Protein AF-A0A9Q1CLU6-F1 (afdb_monomer)

pLDDT: mean 77.98, std 23.06, range [27.08, 98.44]

Solvent-accessible surface area (backbone atoms only — not comparable to full-atom values): 32184 Å² total; per-residue (Å²): 134,85,81,82,83,68,85,80,74,74,87,76,59,59,74,62,52,46,50,52,52,48,60,72,53,46,41,81,60,82,100,38,78,50,66,51,75,64,54,51,49,52,45,51,51,50,47,50,52,51,49,53,50,51,51,51,52,50,52,52,52,52,51,51,52,51,50,53,52,51,52,51,51,51,53,52,48,53,52,51,50,50,52,50,57,47,53,53,49,54,50,52,50,52,52,50,52,55,49,49,54,52,50,49,55,51,51,52,55,51,48,53,52,51,51,51,53,48,52,53,51,50,51,54,48,53,54,50,51,53,52,50,49,52,56,48,52,54,57,46,52,55,45,52,55,48,55,48,51,52,48,52,49,53,52,50,53,50,53,52,46,52,50,50,60,45,52,53,47,51,54,49,53,49,53,50,45,54,56,45,52,55,48,48,54,48,49,48,52,53,47,58,46,49,73,73,40,96,65,92,66,85,61,61,71,60,55,52,48,53,51,51,50,52,54,54,51,50,57,51,50,55,54,51,51,52,54,51,50,54,51,53,51,51,52,54,50,54,50,53,52,50,54,52,50,52,52,52,51,53,52,52,53,49,54,50,54,51,51,57,45,52,52,49,54,51,52,50,57,49,50,54,52,54,51,52,53,51,52,53,52,51,51,54,52,53,52,52,49,55,48,54,53,52,51,50,51,52,51,52,52,49,58,47,52,52,51,53,52,49,53,52,50,57,48,48,56,47,53,56,49,52,53,51,51,49,50,53,53,48,53,54,49,50,54,53,51,51,49,53,48,52,61,43,52,58,48,47,55,51,48,49,54,52,49,51,51,49,49,52,51,48,52,52,50,52,54,52,50,52,49,52,50,50,53,49,49,51,52,51,49,50,53,50,51,52,49,48,53,50,49,54,50,48,48,52,48,53,53,51,51,50,50,50,56,61,59,64,72,72,81,67,87,85,86,86,90,86,87,81,90,80,84,88,84,89,83,86,85,87,90,84,85,86,80,88,87,89,86,86,89,83,89,81,85,88,86,84,89,81,83,89,78,88,81,90,87,87,88,88,85,89,90,90,88,91,85,90,85,90,85,90,83,92,84,86,89,89,85,93,84,89,78,91,81,90,81,89,77,92,88,80,89,86,86,90,76,90,83,82,84,88,80,65,68,66,60,53,53,52,51,64,54,58,76,69,65,70,75,64,60,64,61,55,49,51,54,52,54,52,51,52,61,52,57,66,72,76,115

Foldseek 3Di:
DDDPPPPPLDDDCLVVVLVVQQVVQWDDDDPDTDHDPVSVVVSVVVSVVVVVVSVVVVVVSVVVVVVVVVVVVVVVVVVVVVVVVVVVVVVVVVVVVVVVVVVVVVVVVVVVVVVVVVVVVVVVVVVVVVVVVVVVVVVVVVVVVVVVVVVVVVVVVVVVVVVVVVVVVVVVVVVVVVVVVVVVVVVVVVVVVCVVDVDPDDCVVVVVVVVVVVVVVVVVVVVVVVVVVVVVVVVVVVVVVVVVVVVVVVVVVVVVVVVVVVVVVVVVVVVVVVVVVVVVVVVVVVVVVVVVVVVVVVVVVVVVVVVVVVVVVVVVVVVVVVVVVVVVVVVVVVVVVVVVVVVVVVVVVVVVVVVVVVVVVVVVVVVVVVVVVVVVVVVVVVVVVVVVVVVVVVVVVVVVVVVVVVVVPPDDDDDDDDDDDDDDDDDDDDDDDDDDDDDDDDDDDDDDDDDDDDDDDDDDDDDYDDDDDDDDDDDDDDDDDDDDDDDDDDDDDDDDDDDDDPDPPVVVVVVVVVVPPDDPVVVVVVVVVVVVVVVVVVD

Secondary structure (DSSP, 8-state):
---------PPP-HHHHHHHHHHTT-EEETTEEE--HHHHHHHHHHHHHHHHHHHHHHHHHHHHHHHHHHHHHHHHHHHHHHHHHHHHHHHHHHHHHHHHHHHHHHHHHHHHHHHHHHHHHHHHHHHHHHHHHHHHHHHHHHHHHHHHHHHHHHHHHHHHHHHHHHHHHHHHHHHHHHHHHHHHHHHHHHHHHHHHS------HHHHHHHHHHHHHHHHHHHHHHHHHHHHHHHHHHHHHHHHHHHHHHHHHHHHHHHHHHHHHHHHHHHHHHHHHHHHHHHHHHHHHHHHHHHHHHHHHHHHHHHHHHHHHHHHHHHHHHHHHHHHHHHHHHHHHHHHHHHHHHHHHHHHHHHHHHHHHHHHHHHHHHHHHHHHHHHHHHHHHHHHHHHHHHHHHHHHHHHHHHHHHTSSS------S------------------------------------------------------------------------------PPP--SSHHHHHHHHHHTTS---HHHHHHHHHHHHHHHTT--

InterPro domains:
  IPR040401 Coiled-coil domain-containing protein 162 [PTHR33331] (11-535)

Sequence (539 aa):
MAINERPVIPKPHIAEDFSRVLLGCCREDGEKMILTREDLNKSLASLASVIMLRERSSYENYSMFYENLLRQHHQLLYQKEQEIKYLQRACAEASSVSLVDVQCQLADRSHELILEITALRSKIHEMREMTLTQQQEIREQIRDEYDQLVQNLFGSTFSLKNKFDQFGKGLYDECYGIVAEVREESAEAMSRYKARSAGSGSNEVMDINMKRARTLQQMRQENTEMSQLVLKMKALTNWKLSKVKESYNKKVSQLKSEIDKCRKDYSYIKMTAEEEVILLRQQVVALRKALAESEHERESTSKLLEKEFRIKTERKHREDQEAYNARQMELARAANVQKMIEDIDDKEVRLNLLSEDLHRTTHLHQTAQEKNRRDFTQVKQKLIHERNLKLDAFQRVDELQAQVYDYEAAVSSISRPFTSMSLFSPGRLPPMRSRASTSLEKSIKSRASSYRDTPVSSTPWPPGASFPPNYQQRSLTPDPRMIYQAGDDKLDRMTQRPKTVGSRLRNKITEQLLTNLEPDNHEMIMQLQAMEQSNTKYK

Radius of gyration: 85.74 Å; Cα contacts (8 Å, |Δi|>4): 26; chains: 1; bounding box: 184×91×255 Å

Mean predicted aligned error: 23.36 Å

Structure (mmCIF, N/CA/C/O backbone):
data_AF-A0A9Q1CLU6-F1
#
_entry.id   AF-A0A9Q1CLU6-F1
#
loop_
_atom_site.group_PDB
_atom_site.id
_atom_site.type_symbol
_atom_site.label_atom_id
_atom_site.label_alt_id
_atom_site.label_comp_id
_atom_site.label_asym_id
_atom_site.label_entity_id
_atom_site.label_seq_id
_atom_site.pdbx_PDB_ins_code
_atom_site.Cartn_x
_atom_site.Cartn_y
_atom_site.Cartn_z
_atom_site.occupancy
_atom_site.B_iso_or_equiv
_atom_site.auth_seq_id
_atom_site.auth_comp_id
_atom_site.auth_asym_id
_atom_site.auth_atom_id
_atom_site.pdbx_PDB_model_num
ATOM 1 N N . MET A 1 1 ? -9.925 -1.234 59.153 1.00 35.53 1 MET A N 1
ATOM 2 C CA . MET A 1 1 ? -9.924 -0.805 60.570 1.00 35.53 1 MET A CA 1
ATOM 3 C C . MET A 1 1 ? -8.833 -1.577 61.288 1.00 35.53 1 MET A C 1
ATOM 5 O O . MET A 1 1 ? -8.703 -2.759 61.003 1.00 35.53 1 MET A O 1
ATOM 9 N N . ALA A 1 2 ? -8.059 -0.944 62.169 1.00 37.88 2 ALA A N 1
ATOM 10 C CA . ALA A 1 2 ? -7.172 -1.670 63.077 1.00 37.88 2 ALA A CA 1
ATOM 11 C C . ALA A 1 2 ? -7.966 -2.006 64.345 1.00 37.88 2 ALA A C 1
ATOM 13 O O . ALA A 1 2 ? -8.371 -1.093 65.065 1.00 37.88 2 ALA A O 1
ATOM 14 N N . ILE A 1 3 ? -8.239 -3.290 64.587 1.00 45.00 3 ILE A N 1
ATOM 15 C CA . ILE A 1 3 ? -8.860 -3.725 65.842 1.00 45.00 3 ILE A CA 1
ATOM 16 C C . ILE A 1 3 ? -7.760 -3.688 66.903 1.00 45.00 3 ILE A C 1
ATOM 18 O O . ILE A 1 3 ? -6.704 -4.294 66.738 1.00 45.00 3 ILE A O 1
ATOM 22 N N . ASN A 1 4 ? -7.964 -2.898 67.955 1.00 48.88 4 ASN A N 1
ATOM 23 C CA . ASN A 1 4 ? -6.924 -2.597 68.937 1.00 48.88 4 ASN A CA 1
ATOM 24 C C . ASN A 1 4 ? -6.877 -3.688 70.024 1.00 48.88 4 ASN A C 1
ATOM 26 O O . ASN A 1 4 ? -7.129 -3.414 71.197 1.00 48.88 4 ASN A O 1
ATOM 30 N N . GLU A 1 5 ? -6.612 -4.934 69.612 1.00 55.88 5 GLU A N 1
ATOM 31 C CA . GLU A 1 5 ? -6.609 -6.139 70.458 1.00 55.88 5 GLU A CA 1
ATOM 32 C C . GLU A 1 5 ? -5.398 -6.178 71.407 1.00 55.88 5 GLU A C 1
ATOM 34 O O . GLU A 1 5 ? -4.520 -7.034 71.324 1.00 55.88 5 GLU A O 1
ATOM 39 N N . ARG A 1 6 ? -5.351 -5.238 72.356 1.00 55.78 6 ARG A N 1
ATOM 40 C CA . ARG A 1 6 ? -4.594 -5.420 73.596 1.00 55.78 6 ARG A CA 1
ATOM 41 C C . ARG A 1 6 ? -5.460 -6.254 74.542 1.00 55.78 6 ARG A C 1
ATOM 43 O O . ARG A 1 6 ? -6.485 -5.735 74.987 1.00 55.78 6 ARG A O 1
ATOM 50 N N . PRO A 1 7 ? -5.084 -7.498 74.891 1.00 57.19 7 PRO A N 1
ATOM 51 C CA . PRO A 1 7 ? -5.823 -8.273 75.878 1.00 57.19 7 PRO A CA 1
ATOM 52 C C . PRO A 1 7 ? -5.642 -7.628 77.258 1.00 57.19 7 PRO A C 1
ATOM 54 O O . PRO A 1 7 ? -4.652 -7.860 77.952 1.00 57.19 7 PRO A O 1
ATOM 57 N N . VAL A 1 8 ? -6.602 -6.789 77.655 1.00 57.75 8 VAL A N 1
ATOM 58 C CA . VAL A 1 8 ? -6.692 -6.236 79.012 1.00 57.75 8 VAL A CA 1
ATOM 59 C C . VAL A 1 8 ? -7.189 -7.348 79.932 1.00 57.75 8 VAL A C 1
ATOM 61 O O . VAL A 1 8 ? -8.361 -7.407 80.289 1.00 57.75 8 VAL A O 1
ATOM 64 N N . ILE A 1 9 ? -6.287 -8.266 80.280 1.00 62.62 9 ILE A N 1
ATOM 65 C CA . ILE A 1 9 ? -6.528 -9.282 81.304 1.00 62.62 9 ILE A CA 1
ATOM 66 C C . ILE A 1 9 ? -6.589 -8.533 82.645 1.00 62.62 9 ILE A C 1
ATOM 68 O O . ILE A 1 9 ? -5.557 -8.008 83.079 1.00 62.62 9 ILE A O 1
ATOM 72 N N . PRO A 1 10 ? -7.759 -8.422 83.304 1.00 64.19 10 PRO A N 1
ATOM 73 C CA . PRO A 1 10 ? -7.850 -7.727 84.581 1.00 64.19 10 PRO A CA 1
ATOM 74 C C . PRO A 1 10 ? -7.005 -8.470 85.618 1.00 64.19 10 PRO A C 1
ATOM 76 O O . PRO A 1 10 ? -7.000 -9.702 85.654 1.00 64.19 10 PRO A O 1
ATOM 79 N N . LYS A 1 11 ? -6.278 -7.730 86.465 1.00 69.50 11 LYS A N 1
ATOM 80 C CA . LYS A 1 11 ? -5.453 -8.326 87.525 1.00 69.50 11 LYS A CA 1
ATOM 81 C C . LYS A 1 11 ? -6.371 -9.145 88.452 1.00 69.50 11 LYS A C 1
ATOM 83 O O . LYS A 1 11 ? -7.252 -8.558 89.072 1.00 69.50 11 LYS A O 1
ATOM 88 N N . PRO A 1 12 ? -6.208 -10.475 88.556 1.00 69.75 12 PRO A N 1
ATOM 89 C CA . PRO A 1 12 ? -7.171 -11.301 89.272 1.00 69.75 12 PRO A CA 1
ATOM 90 C C . PRO A 1 12 ? -6.893 -11.256 90.780 1.00 69.75 12 PRO A C 1
ATOM 92 O O . PRO A 1 12 ? -5.807 -11.624 91.230 1.00 69.75 12 PRO A O 1
ATOM 95 N N . HIS A 1 13 ? -7.887 -10.848 91.569 1.00 78.69 13 HIS A N 1
ATOM 96 C CA . HIS A 1 13 ? -7.793 -10.628 93.021 1.00 78.69 13 HIS A CA 1
ATOM 97 C C . HIS A 1 13 ? -7.816 -11.931 93.855 1.00 78.69 13 HIS A C 1
ATOM 99 O O . HIS A 1 13 ? -8.170 -11.933 95.028 1.00 78.69 13 HIS A O 1
ATOM 105 N N . ILE A 1 14 ? -7.365 -13.054 93.283 1.00 83.81 14 ILE A N 1
ATOM 106 C CA . ILE A 1 14 ? -7.515 -14.418 93.828 1.00 83.81 14 ILE A CA 1
ATOM 107 C C . ILE A 1 14 ? -6.991 -14.562 95.266 1.00 83.81 14 ILE A C 1
ATOM 109 O O . ILE A 1 14 ? -7.632 -15.216 96.082 1.00 83.81 14 ILE A O 1
ATOM 113 N N . ALA A 1 15 ? -5.861 -13.935 95.608 1.00 81.69 15 ALA A N 1
ATOM 114 C CA . ALA A 1 15 ? -5.310 -13.971 96.968 1.00 81.69 15 ALA A CA 1
ATOM 115 C C . ALA A 1 15 ? -6.125 -13.130 97.978 1.00 81.69 15 ALA A C 1
ATOM 117 O O . ALA A 1 15 ? -6.196 -13.456 99.165 1.00 81.69 15 ALA A O 1
ATOM 118 N N . GLU A 1 16 ? -6.770 -12.064 97.509 1.00 84.62 16 GLU A N 1
ATOM 119 C CA . GLU A 1 16 ? -7.616 -11.174 98.309 1.00 84.62 16 GLU A CA 1
ATOM 120 C C . GLU A 1 16 ? -9.018 -11.773 98.489 1.00 84.62 16 GLU A C 1
ATOM 122 O O . GLU A 1 16 ? -9.609 -11.642 99.555 1.00 84.62 16 GLU A O 1
ATOM 127 N N . ASP A 1 17 ? -9.538 -12.478 97.482 1.00 83.69 17 ASP A N 1
ATOM 128 C CA . ASP A 1 17 ? -10.814 -13.192 97.558 1.00 83.69 17 ASP A CA 1
ATOM 129 C C . ASP A 1 17 ? -10.688 -14.478 98.391 1.00 83.69 17 ASP A C 1
ATOM 131 O O . ASP A 1 17 ? -11.536 -14.745 99.242 1.00 83.69 17 ASP A O 1
ATOM 135 N N . PHE A 1 18 ? -9.595 -15.237 98.232 1.00 87.69 18 PHE A N 1
ATOM 136 C CA . PHE A 1 18 ? -9.312 -16.418 99.054 1.00 87.69 18 PHE A CA 1
ATOM 137 C C . PHE A 1 18 ? -9.119 -16.071 100.531 1.00 87.69 18 PHE A C 1
ATOM 139 O O . PHE A 1 18 ? -9.688 -16.745 101.386 1.00 87.69 18 PHE A O 1
ATOM 146 N N . SER A 1 19 ? -8.367 -15.011 100.849 1.00 83.62 19 SER A N 1
ATOM 147 C CA . SER A 1 19 ? -8.210 -14.583 102.246 1.00 83.62 19 SER A CA 1
ATOM 148 C C . SER A 1 19 ? -9.536 -14.104 102.846 1.00 83.62 19 SER A C 1
ATOM 150 O O . SER A 1 19 ? -9.829 -14.443 103.989 1.00 83.62 19 SER A O 1
ATOM 152 N N . ARG A 1 20 ? -10.394 -13.424 102.071 1.00 83.75 20 ARG A N 1
ATOM 153 C CA . ARG A 1 20 ? -11.746 -13.021 102.503 1.00 83.75 20 ARG A CA 1
ATOM 154 C C . ARG A 1 20 ? -12.663 -14.220 102.779 1.00 83.75 20 ARG A C 1
ATOM 156 O O . ARG A 1 20 ? -13.375 -14.208 103.778 1.00 83.75 20 ARG A O 1
ATOM 163 N N . VAL A 1 21 ? -12.616 -15.259 101.939 1.00 83.75 21 VAL A N 1
ATOM 164 C CA . VAL A 1 21 ? -13.351 -16.522 102.156 1.00 83.75 21 VAL A CA 1
ATOM 165 C C . VAL A 1 21 ? -12.821 -17.264 103.384 1.00 83.75 21 VAL A C 1
ATOM 167 O O . VAL A 1 21 ? -13.611 -17.657 104.236 1.00 83.75 21 VAL A O 1
ATOM 170 N N . LEU A 1 22 ? -11.500 -17.409 103.516 1.00 84.25 22 LEU A N 1
ATOM 171 C CA . LEU A 1 22 ? -10.882 -18.154 104.614 1.00 84.25 22 LEU A CA 1
ATOM 172 C C . LEU A 1 22 ? -11.107 -17.468 105.971 1.00 84.25 22 LEU A C 1
ATOM 174 O O . LEU A 1 22 ? -11.475 -18.142 106.930 1.00 84.25 22 LEU A O 1
ATOM 178 N N . LEU A 1 23 ? -10.977 -16.137 106.043 1.00 82.38 23 LEU A N 1
ATOM 179 C CA . LEU A 1 23 ? -11.316 -15.353 107.239 1.00 82.38 23 LEU A CA 1
ATOM 180 C C . LEU A 1 23 ? -12.809 -15.454 107.586 1.00 82.38 23 LEU A C 1
ATOM 182 O O . LEU A 1 23 ? -13.147 -15.602 108.755 1.00 82.38 23 LEU A O 1
ATOM 186 N N . GLY A 1 24 ? -13.696 -15.458 106.584 1.00 80.38 24 GLY A N 1
ATOM 187 C CA . GLY A 1 24 ? -15.135 -15.685 106.772 1.00 80.38 24 GLY A CA 1
ATOM 188 C C . GLY A 1 24 ? -15.507 -17.095 107.259 1.00 80.38 24 GLY A C 1
ATOM 189 O O . GLY A 1 24 ? -16.650 -17.316 107.657 1.00 80.38 24 GLY A O 1
ATOM 190 N N . CYS A 1 25 ? -14.563 -18.041 107.247 1.00 78.06 25 CYS A N 1
ATOM 191 C CA . CYS A 1 25 ? -14.717 -19.393 107.787 1.00 78.06 25 CYS A CA 1
ATOM 192 C C . CYS A 1 25 ? -14.046 -19.598 109.158 1.00 78.06 25 CYS A C 1
ATOM 194 O O . CYS A 1 25 ? -14.245 -20.648 109.776 1.00 78.06 25 CYS A O 1
ATOM 196 N N . CYS A 1 26 ? -13.255 -18.638 109.647 1.00 79.06 26 CYS A N 1
ATOM 197 C CA . CYS A 1 26 ? -12.661 -18.699 110.981 1.00 79.06 26 CYS A CA 1
ATOM 198 C C . CYS A 1 26 ? -13.722 -18.524 112.077 1.00 79.06 26 CYS A C 1
ATOM 200 O O . CYS A 1 26 ? -14.689 -17.778 111.921 1.00 79.06 26 CYS A O 1
ATOM 202 N N . ARG A 1 27 ? -13.501 -19.159 113.231 1.00 72.94 27 ARG A N 1
ATOM 203 C CA . ARG A 1 27 ? -14.165 -18.809 114.493 1.00 72.94 27 ARG A CA 1
ATOM 204 C C . ARG A 1 27 ? -13.131 -18.242 115.456 1.00 72.94 27 ARG A C 1
ATOM 206 O O . ARG A 1 27 ? -12.031 -18.781 115.554 1.00 72.94 27 ARG A O 1
ATOM 213 N N . GLU A 1 28 ? -13.477 -17.167 116.145 1.00 69.44 28 GLU A N 1
ATOM 214 C CA . GLU A 1 28 ? -12.613 -16.532 117.142 1.00 69.44 28 GLU A CA 1
ATOM 215 C C . GLU A 1 28 ? -12.873 -17.151 118.521 1.00 69.44 28 GLU A C 1
ATOM 217 O O . GLU A 1 28 ? -14.016 -17.209 118.972 1.00 69.44 28 GLU A O 1
ATOM 222 N N . ASP A 1 29 ? -11.814 -17.631 119.175 1.00 60.53 29 ASP A N 1
ATOM 223 C CA . ASP A 1 29 ? -11.830 -18.194 120.529 1.00 60.53 29 ASP A CA 1
ATOM 224 C C . ASP A 1 29 ? -10.697 -17.546 121.347 1.00 60.53 29 ASP A C 1
ATOM 226 O O . ASP A 1 29 ? -9.568 -18.042 121.441 1.00 60.53 29 ASP A O 1
ATOM 230 N N . GLY A 1 30 ? -10.971 -16.337 121.848 1.00 67.50 30 GLY A N 1
ATOM 231 C CA . GLY A 1 30 ? -9.971 -15.471 122.477 1.00 67.50 30 GLY A CA 1
ATOM 232 C C . GLY A 1 30 ? -8.867 -15.056 121.498 1.00 67.50 30 GLY A C 1
ATOM 233 O O . GLY A 1 30 ? -9.140 -14.640 120.378 1.00 67.50 30 GLY A O 1
ATOM 234 N N . GLU A 1 31 ? -7.602 -15.198 121.902 1.00 67.88 31 GLU A N 1
ATOM 235 C CA . GLU A 1 31 ? -6.428 -14.890 121.062 1.00 67.88 31 GLU A CA 1
ATOM 236 C C . GLU A 1 31 ? -6.186 -15.902 119.917 1.00 67.88 31 GLU A C 1
ATOM 238 O O . GLU A 1 31 ? -5.149 -15.852 119.252 1.00 67.88 31 GLU A O 1
ATOM 243 N N . LYS A 1 32 ? -7.092 -16.864 119.690 1.00 66.00 32 LYS A N 1
ATOM 244 C CA . LYS A 1 32 ? -6.907 -17.958 118.726 1.00 66.00 32 LYS A CA 1
ATOM 245 C C . LYS A 1 32 ? -8.046 -18.001 117.711 1.00 66.00 32 LYS A C 1
ATOM 247 O O . LYS A 1 32 ? -9.202 -18.207 118.065 1.00 66.00 32 LYS A O 1
ATOM 252 N N . MET A 1 33 ? -7.704 -17.902 116.427 1.00 73.88 33 MET A N 1
ATOM 253 C CA . MET A 1 33 ? -8.609 -18.325 115.357 1.00 73.88 33 MET A CA 1
ATOM 254 C C . MET A 1 33 ? -8.594 -19.850 115.233 1.00 73.88 33 MET A C 1
ATOM 256 O O . MET A 1 33 ? -7.540 -20.461 115.049 1.00 73.88 33 MET A O 1
ATOM 260 N N . ILE A 1 34 ? -9.777 -20.456 115.290 1.00 75.25 34 ILE A N 1
ATOM 261 C CA . ILE A 1 34 ? -10.004 -21.880 115.062 1.00 75.25 34 ILE A CA 1
ATOM 262 C C . ILE A 1 34 ? -10.699 -22.037 113.705 1.00 75.25 34 ILE A C 1
ATOM 264 O O . ILE A 1 34 ? -11.802 -21.535 113.489 1.00 75.25 34 ILE A O 1
ATOM 268 N N . LEU A 1 35 ? -10.048 -22.752 112.787 1.00 80.00 35 LEU A N 1
ATOM 269 C CA . LEU A 1 35 ? -10.543 -23.059 111.444 1.00 80.00 35 LEU A CA 1
ATOM 270 C C . LEU A 1 35 ? -10.713 -24.579 111.318 1.00 80.00 35 LEU A C 1
ATOM 272 O O . LEU A 1 35 ? -9.795 -25.335 111.643 1.00 80.00 35 LEU A O 1
ATOM 276 N N . THR A 1 36 ? -11.876 -25.052 110.861 1.00 84.56 36 THR A N 1
ATOM 277 C CA . THR A 1 36 ? -12.121 -26.500 110.756 1.00 84.56 36 THR A CA 1
ATOM 278 C C . THR A 1 36 ? -11.446 -27.103 109.520 1.00 84.56 36 THR A C 1
ATOM 280 O O . THR A 1 36 ? -11.226 -26.434 108.508 1.00 84.56 36 THR A O 1
ATOM 283 N N . ARG A 1 37 ? -11.159 -28.411 109.571 1.00 85.19 37 ARG A N 1
ATOM 284 C CA . ARG A 1 37 ? -10.593 -29.152 108.431 1.00 85.19 37 ARG A CA 1
ATOM 285 C C . ARG A 1 37 ? -11.521 -29.145 107.215 1.00 85.19 37 ARG A C 1
ATOM 287 O O . ARG A 1 37 ? -11.043 -29.120 106.085 1.00 85.19 37 ARG A O 1
ATOM 294 N N . GLU A 1 38 ? -12.834 -29.166 107.435 1.00 84.50 38 GLU A N 1
ATOM 295 C CA . GLU A 1 38 ? -13.795 -29.083 106.340 1.00 84.50 38 GLU A CA 1
ATOM 296 C C . GLU A 1 38 ? -13.810 -27.702 105.696 1.00 84.50 38 GLU A C 1
ATOM 298 O O . GLU A 1 38 ? -13.845 -27.610 104.474 1.00 84.50 38 GLU A O 1
ATOM 303 N N . ASP A 1 39 ? -13.778 -26.635 106.491 1.00 84.69 39 ASP A N 1
ATOM 304 C CA . ASP A 1 39 ? -13.921 -25.273 105.971 1.00 84.69 39 ASP A CA 1
ATOM 305 C C . ASP A 1 39 ? -12.626 -24.784 105.308 1.00 84.69 39 ASP A C 1
ATOM 307 O O . ASP A 1 39 ? -12.674 -24.091 104.288 1.00 84.69 39 ASP A O 1
ATOM 311 N N . LEU A 1 40 ? -11.469 -25.280 105.767 1.00 86.12 40 LEU A N 1
ATOM 312 C CA . LEU A 1 40 ? -10.214 -25.211 105.018 1.00 86.12 40 LEU A CA 1
ATOM 313 C C . LEU A 1 40 ? -10.324 -25.936 103.667 1.00 86.12 40 LEU A C 1
ATOM 315 O O . LEU A 1 40 ? -9.988 -25.357 102.636 1.00 86.12 40 LEU A O 1
ATOM 319 N N . ASN A 1 41 ? -10.832 -27.174 103.642 1.00 88.38 41 ASN A N 1
ATOM 320 C CA . ASN A 1 41 ? -10.992 -27.938 102.401 1.00 88.38 41 ASN A CA 1
ATOM 321 C C . ASN A 1 41 ? -11.986 -27.274 101.428 1.00 88.38 41 ASN A C 1
ATOM 323 O O . ASN A 1 41 ? -11.710 -27.225 100.231 1.00 88.38 41 ASN A O 1
ATOM 327 N N . LYS A 1 42 ? -13.100 -26.712 101.920 1.00 86.50 42 LYS A N 1
ATOM 328 C CA . LYS A 1 42 ? -14.067 -25.926 101.126 1.00 86.50 42 LYS A CA 1
ATOM 329 C C . LYS A 1 42 ? -13.396 -24.679 100.533 1.00 86.50 42 LYS A C 1
ATOM 331 O O . LYS A 1 42 ? -13.535 -24.418 99.339 1.00 86.50 42 LYS A O 1
ATOM 336 N N . SER A 1 43 ? -12.606 -23.959 101.334 1.00 87.25 43 SER A N 1
ATOM 337 C CA . SER A 1 43 ? -11.855 -22.773 100.895 1.00 87.25 43 SER A CA 1
ATOM 338 C C . SER A 1 43 ? -10.803 -23.112 99.831 1.00 87.25 43 SER A C 1
ATOM 340 O O . SER A 1 43 ? -10.700 -22.417 98.821 1.00 87.25 43 SER A O 1
ATOM 342 N N . LEU A 1 44 ? -10.051 -24.204 100.013 1.00 89.50 44 LEU A N 1
ATOM 343 C CA . LEU A 1 44 ? -9.045 -24.678 99.055 1.00 89.50 44 LEU A CA 1
ATOM 344 C C . LEU A 1 44 ? -9.671 -25.216 97.759 1.00 89.50 44 LEU A C 1
ATOM 346 O O . LEU A 1 44 ? -9.146 -24.951 96.681 1.00 89.50 44 LEU A O 1
ATOM 350 N N . ALA A 1 45 ? -10.807 -25.915 97.835 1.00 88.69 45 ALA A N 1
ATOM 351 C CA . ALA A 1 45 ? -11.550 -26.363 96.657 1.00 88.69 45 ALA A CA 1
ATOM 352 C C . ALA A 1 45 ? -12.118 -25.177 95.855 1.00 88.69 45 ALA A C 1
ATOM 354 O O . ALA A 1 45 ? -12.038 -25.169 94.626 1.00 88.69 45 ALA A O 1
ATOM 355 N N . SER A 1 46 ? -12.621 -24.146 96.544 1.00 88.38 46 SER A N 1
ATOM 356 C CA . SER A 1 46 ? -13.043 -22.883 95.927 1.00 88.38 46 SER A CA 1
ATOM 357 C C . SER A 1 46 ? -11.872 -22.189 95.218 1.00 88.38 46 SER A C 1
ATOM 359 O O . SER A 1 46 ? -11.961 -21.892 94.027 1.00 88.38 46 SER A O 1
ATOM 361 N N . LEU A 1 47 ? -10.727 -22.035 95.899 1.00 90.62 47 LEU A N 1
ATOM 362 C CA . LEU A 1 47 ? -9.498 -21.485 95.315 1.00 90.62 47 LEU A CA 1
ATOM 363 C C . LEU A 1 47 ? -9.050 -22.261 94.067 1.00 90.62 47 LEU A C 1
ATOM 365 O O . LEU A 1 47 ? -8.778 -21.649 93.036 1.00 90.62 47 LEU A O 1
ATOM 369 N N . ALA A 1 48 ? -9.015 -23.594 94.133 1.00 89.62 48 ALA A N 1
ATOM 370 C CA . ALA A 1 48 ? -8.662 -24.440 92.997 1.00 89.62 48 ALA A CA 1
ATOM 371 C C . ALA A 1 48 ? -9.632 -24.244 91.818 1.00 89.62 48 ALA A C 1
ATOM 373 O O . ALA A 1 48 ? -9.188 -24.079 90.683 1.00 89.62 48 ALA A O 1
ATOM 374 N N . SER A 1 49 ? -10.942 -24.173 92.076 1.00 89.56 49 SER A N 1
ATOM 375 C CA . SER A 1 49 ? -11.947 -23.907 91.039 1.00 89.56 49 SER A CA 1
ATOM 376 C C . SER A 1 49 ? -11.778 -22.525 90.395 1.00 89.56 49 SER A C 1
ATOM 378 O O . SER A 1 49 ? -11.932 -22.397 89.181 1.00 89.56 49 SER A O 1
ATOM 380 N N . VAL A 1 50 ? -11.445 -21.492 91.176 1.00 89.31 50 VAL A N 1
ATOM 381 C CA . VAL A 1 50 ? -11.211 -20.129 90.668 1.00 89.31 50 VAL A CA 1
ATOM 382 C C . VAL A 1 50 ? -9.912 -20.048 89.858 1.00 89.31 50 VAL A C 1
ATOM 384 O O . VAL A 1 50 ? -9.896 -19.415 88.802 1.00 89.31 50 VAL A O 1
ATOM 387 N N . ILE A 1 51 ? -8.840 -20.720 90.297 1.00 89.88 51 ILE A N 1
ATOM 388 C CA . ILE A 1 51 ? -7.585 -20.823 89.536 1.00 89.88 51 ILE A CA 1
ATOM 389 C C . ILE A 1 51 ? -7.832 -21.537 88.204 1.00 89.88 51 ILE A C 1
ATOM 391 O O . ILE A 1 51 ? -7.524 -20.966 87.161 1.00 89.88 51 ILE A O 1
ATOM 395 N N . MET A 1 52 ? -8.467 -22.714 88.215 1.00 89.88 52 MET A N 1
ATOM 396 C CA . MET A 1 52 ? -8.780 -23.474 86.996 1.00 89.88 52 MET A CA 1
ATOM 397 C C . MET A 1 52 ? -9.656 -22.678 86.019 1.00 89.88 52 MET A C 1
ATOM 399 O O . MET A 1 52 ? -9.413 -22.708 84.813 1.00 89.88 52 MET A O 1
ATOM 403 N N . LEU A 1 53 ? -10.649 -21.929 86.516 1.00 88.56 53 LEU A N 1
ATOM 404 C CA . LEU A 1 53 ? -11.500 -21.072 85.683 1.00 88.56 53 LEU A CA 1
ATOM 405 C C . LEU A 1 53 ? -10.711 -19.904 85.066 1.00 88.56 53 LEU A C 1
ATOM 407 O O . LEU A 1 53 ? -10.863 -19.617 83.878 1.00 88.56 53 LEU A O 1
ATOM 411 N N . ARG A 1 54 ? -9.836 -19.256 85.848 1.00 87.94 54 ARG A N 1
ATOM 412 C CA . ARG A 1 54 ? -8.955 -18.177 85.374 1.00 87.94 54 ARG A CA 1
ATOM 413 C C . ARG A 1 54 ? -7.940 -18.684 84.352 1.00 87.94 54 ARG A C 1
ATOM 415 O O . ARG A 1 54 ? -7.732 -18.022 83.338 1.00 87.94 54 ARG A O 1
ATOM 422 N N . GLU A 1 55 ? -7.308 -19.828 84.592 1.00 88.50 55 GLU A N 1
ATOM 423 C CA . GLU A 1 55 ? -6.358 -20.441 83.659 1.00 88.50 55 GLU A CA 1
ATOM 424 C C . GLU A 1 55 ? -7.052 -20.834 82.359 1.00 88.50 55 GLU A C 1
ATOM 426 O O . GLU A 1 55 ? -6.614 -20.401 81.296 1.00 88.50 55 GLU A O 1
ATOM 431 N N . ARG A 1 56 ? -8.192 -21.534 82.434 1.00 90.50 56 ARG A N 1
ATOM 432 C CA . ARG A 1 56 ? -9.023 -21.858 81.270 1.00 90.50 56 ARG A CA 1
ATOM 433 C C . ARG A 1 56 ? -9.385 -20.612 80.458 1.00 90.50 56 ARG A C 1
ATOM 435 O O . ARG A 1 56 ? -9.110 -20.580 79.264 1.00 90.50 56 ARG A O 1
ATOM 442 N N . SER A 1 57 ? -9.926 -19.576 81.101 1.00 87.25 57 SER A N 1
ATOM 443 C CA . SER A 1 57 ? -10.270 -18.318 80.425 1.00 87.25 57 SER A CA 1
ATOM 444 C C . SER A 1 57 ? -9.036 -17.628 79.826 1.00 87.25 57 SER A C 1
ATOM 446 O O . SER A 1 57 ? -9.111 -17.058 78.741 1.00 87.25 57 SER A O 1
ATOM 448 N N . SER A 1 58 ? -7.874 -17.716 80.481 1.00 86.19 58 SER A N 1
ATOM 449 C CA . SER A 1 58 ? -6.614 -17.186 79.942 1.00 86.19 58 SER A CA 1
ATOM 450 C C . SER A 1 58 ? -6.185 -17.944 78.679 1.00 86.19 58 SER A C 1
ATOM 452 O O . SER A 1 58 ? -5.866 -17.306 77.679 1.00 86.19 58 SER A O 1
ATOM 454 N N . TYR A 1 59 ? -6.232 -19.281 78.687 1.00 90.69 59 TYR A N 1
ATOM 455 C CA . TYR A 1 59 ? -5.953 -20.111 77.510 1.00 90.69 59 TYR A CA 1
ATOM 456 C C . TYR A 1 59 ? -6.944 -19.854 76.367 1.00 90.69 59 TYR A C 1
ATOM 458 O O . TYR A 1 59 ? -6.513 -19.682 75.231 1.00 90.69 59 TYR A O 1
ATOM 466 N N . GLU A 1 60 ? -8.246 -19.769 76.654 1.00 89.00 60 GLU A N 1
ATOM 467 C CA . GLU A 1 60 ? -9.286 -19.462 75.660 1.00 89.00 60 GLU A CA 1
ATOM 468 C C . GLU A 1 60 ? -9.057 -18.074 75.024 1.00 89.00 60 GLU A C 1
ATOM 470 O O . GLU A 1 60 ? -9.088 -17.948 73.799 1.00 89.00 60 GLU A O 1
ATOM 475 N N . ASN A 1 61 ? -8.713 -17.055 75.824 1.00 86.88 61 ASN A N 1
ATOM 476 C CA . ASN A 1 61 ? -8.381 -15.710 75.337 1.00 86.88 61 ASN A CA 1
ATOM 477 C C . ASN A 1 61 ? -7.107 -15.683 74.471 1.00 86.88 61 ASN A C 1
ATOM 479 O O . ASN A 1 61 ? -7.114 -15.085 73.394 1.00 86.88 61 ASN A O 1
ATOM 483 N N . TYR A 1 62 ? -6.017 -16.335 74.900 1.00 89.19 62 TYR A N 1
ATOM 484 C CA . TYR A 1 62 ? -4.789 -16.408 74.098 1.00 89.19 62 TYR A CA 1
ATOM 485 C C . TYR A 1 62 ? -5.000 -17.205 72.804 1.00 89.19 62 TYR A C 1
ATOM 487 O O . TYR A 1 62 ? -4.542 -16.774 71.748 1.00 89.19 62 TYR A O 1
ATOM 495 N N . SER A 1 63 ? -5.729 -18.324 72.856 1.00 91.44 63 SER A N 1
ATOM 496 C CA . SER A 1 63 ? -6.051 -19.125 71.671 1.00 91.44 63 SER A CA 1
ATOM 497 C C . SER A 1 63 ? -6.869 -18.324 70.657 1.00 91.44 63 SER A C 1
ATOM 499 O O . SER A 1 63 ? -6.554 -18.353 69.471 1.00 91.44 63 SER A O 1
ATOM 501 N N . MET A 1 64 ? -7.876 -17.567 71.111 1.00 89.75 64 MET A N 1
ATOM 502 C CA . MET A 1 64 ? -8.686 -16.704 70.244 1.00 89.75 64 MET A CA 1
ATOM 503 C C . MET A 1 64 ? -7.849 -15.590 69.600 1.00 89.75 64 MET A C 1
ATOM 505 O O . MET A 1 64 ? -7.969 -15.350 68.401 1.00 89.75 64 MET A O 1
ATOM 509 N N . PHE A 1 65 ? -6.963 -14.948 70.369 1.00 89.38 65 PHE A N 1
ATOM 510 C CA . PHE A 1 65 ? -6.054 -13.920 69.858 1.00 89.38 65 PHE A CA 1
ATOM 511 C C . PHE A 1 65 ? -5.105 -14.469 68.778 1.00 89.38 65 PHE A C 1
ATOM 513 O O . PHE A 1 65 ? -4.961 -13.861 67.717 1.00 89.38 65 PHE A O 1
ATOM 520 N N . TYR A 1 66 ? -4.484 -15.632 69.006 1.00 93.19 66 TYR A N 1
ATOM 521 C CA . TYR A 1 66 ? -3.580 -16.231 68.019 1.00 93.19 66 TYR A CA 1
ATOM 522 C C . TYR A 1 66 ? -4.313 -16.723 66.761 1.00 93.19 66 TYR A C 1
ATOM 524 O O . TYR A 1 66 ? -3.794 -16.523 65.665 1.00 93.19 66 TYR A O 1
ATOM 532 N N . GLU A 1 67 ? -5.524 -17.276 66.883 1.00 94.44 67 GLU A N 1
ATOM 533 C CA . GLU A 1 67 ? -6.386 -17.617 65.737 1.00 94.44 67 GLU A CA 1
ATOM 534 C C . GLU A 1 67 ? -6.780 -16.375 64.919 1.00 94.44 67 GLU A C 1
ATOM 536 O O . GLU A 1 67 ? -6.625 -16.363 63.695 1.00 94.44 67 GLU A O 1
ATOM 541 N N . ASN A 1 68 ? -7.219 -15.291 65.572 1.00 92.12 68 ASN A N 1
ATOM 542 C CA . ASN A 1 68 ? -7.528 -14.020 64.903 1.00 92.12 68 ASN A CA 1
ATOM 543 C C . ASN A 1 68 ? -6.308 -13.472 64.145 1.00 92.12 68 ASN A C 1
ATOM 545 O O . ASN A 1 68 ? -6.416 -13.095 62.974 1.00 92.12 68 ASN A O 1
ATOM 549 N N . LEU A 1 69 ? -5.138 -13.476 64.791 1.00 94.25 69 LEU A N 1
ATOM 550 C CA . LEU A 1 69 ? -3.876 -13.004 64.225 1.00 94.25 69 LEU A CA 1
ATOM 551 C C . LEU A 1 69 ? -3.434 -13.853 63.018 1.00 94.25 69 LEU A C 1
ATOM 553 O O . LEU A 1 69 ? -3.091 -13.304 61.968 1.00 94.25 69 LEU A O 1
ATOM 557 N N . LEU A 1 70 ? -3.501 -15.186 63.127 1.00 96.31 70 LEU A N 1
ATOM 558 C CA . LEU A 1 70 ? -3.245 -16.122 62.024 1.00 96.31 70 LEU A CA 1
ATOM 559 C C . LEU A 1 70 ? -4.187 -15.868 60.844 1.00 96.31 70 LEU A C 1
ATOM 561 O O . LEU A 1 70 ? -3.737 -15.762 59.701 1.00 96.31 70 LEU A O 1
ATOM 565 N N . ARG A 1 71 ? -5.486 -15.708 61.113 1.00 95.88 71 ARG A N 1
ATOM 566 C CA . ARG A 1 71 ? -6.514 -15.452 60.097 1.00 95.88 71 ARG A CA 1
ATOM 567 C C . ARG A 1 71 ? -6.293 -14.120 59.378 1.00 95.88 71 ARG A C 1
ATOM 569 O O . ARG A 1 71 ? -6.400 -14.070 58.152 1.00 95.88 71 ARG A O 1
ATOM 576 N N . GLN A 1 72 ? -5.921 -13.068 60.110 1.00 95.31 72 GLN A N 1
ATOM 577 C CA . GLN A 1 72 ? -5.562 -11.766 59.542 1.00 95.31 72 GLN A CA 1
ATOM 578 C C . GLN A 1 72 ? -4.311 -11.863 58.655 1.00 95.31 72 GLN A C 1
ATOM 580 O O . GLN A 1 72 ? -4.318 -11.360 57.528 1.00 95.31 72 GLN A O 1
ATOM 585 N N . HIS A 1 73 ? -3.247 -12.527 59.121 1.00 95.00 73 HIS A N 1
ATOM 586 C CA . HIS A 1 73 ? -2.028 -12.706 58.328 1.00 95.00 73 HIS A CA 1
ATOM 587 C C . HIS A 1 73 ? -2.260 -13.566 57.081 1.00 95.00 73 HIS A C 1
ATOM 589 O O . HIS A 1 73 ? -1.743 -13.227 56.018 1.00 95.00 73 HIS A O 1
ATOM 595 N N . HIS A 1 74 ? -3.079 -14.617 57.166 1.00 97.75 74 HIS A N 1
ATOM 596 C CA . HIS A 1 74 ? -3.450 -15.434 56.011 1.00 97.75 74 HIS A CA 1
ATOM 597 C C . HIS A 1 74 ? -4.248 -14.628 54.971 1.00 97.75 74 HIS A C 1
ATOM 599 O O . HIS A 1 74 ? -3.954 -14.695 53.778 1.00 97.75 74 HIS A O 1
ATOM 605 N N . GLN A 1 75 ? -5.203 -13.797 55.408 1.00 96.81 75 GLN A N 1
ATOM 606 C CA . GLN A 1 75 ? -5.950 -12.910 54.510 1.00 96.81 75 GLN A CA 1
ATOM 607 C C . GLN A 1 75 ? -5.038 -11.876 53.827 1.00 96.81 75 GLN A C 1
ATOM 609 O O . GLN A 1 75 ? -5.175 -11.639 52.625 1.00 96.81 75 GLN A O 1
ATOM 614 N N . LEU A 1 76 ? -4.087 -11.291 54.564 1.00 97.69 76 LEU A N 1
ATOM 615 C CA . LEU A 1 76 ? -3.111 -10.340 54.023 1.00 97.69 76 LEU A CA 1
ATOM 616 C C . LEU A 1 76 ? -2.146 -11.005 53.026 1.00 97.69 76 LEU A C 1
ATOM 618 O O . LEU A 1 76 ? -1.860 -10.431 51.974 1.00 97.69 76 LEU A O 1
ATOM 622 N N . LEU A 1 77 ? -1.679 -12.223 53.323 1.00 98.00 77 LEU A N 1
ATOM 623 C CA . LEU A 1 77 ? -0.840 -13.016 52.423 1.00 98.00 77 LEU A CA 1
ATOM 624 C C . LEU A 1 77 ? -1.582 -13.334 51.119 1.00 98.00 77 LEU A C 1
ATOM 626 O O . LEU A 1 77 ? -1.051 -13.080 50.042 1.00 98.00 77 LEU A O 1
ATOM 630 N N . TYR A 1 78 ? -2.832 -13.798 51.206 1.00 98.12 78 TYR A N 1
ATOM 631 C CA . TYR A 1 78 ? -3.664 -14.083 50.035 1.00 98.12 78 TYR A CA 1
ATOM 632 C C . TYR A 1 78 ? -3.896 -12.837 49.161 1.00 98.12 78 TYR A C 1
ATOM 634 O O . TYR A 1 78 ? -3.797 -12.910 47.935 1.00 98.12 78 TYR A O 1
ATOM 642 N N . GLN A 1 79 ? -4.144 -11.672 49.774 1.00 97.31 79 GLN A N 1
ATOM 643 C CA . GLN A 1 79 ? -4.240 -10.399 49.049 1.00 97.31 79 GLN A CA 1
ATOM 644 C C . GLN A 1 79 ? -2.931 -10.062 48.319 1.00 97.31 79 GLN A C 1
ATOM 646 O O . GLN A 1 79 ? -2.963 -9.740 47.131 1.00 97.31 79 GLN A O 1
ATOM 651 N N . LYS A 1 80 ? -1.780 -10.199 48.991 1.00 97.31 80 LYS A N 1
ATOM 652 C CA . LYS A 1 80 ? -0.463 -9.929 48.395 1.00 97.31 80 LYS A CA 1
ATOM 653 C C . LYS A 1 80 ? -0.091 -10.923 47.294 1.00 97.31 80 LYS A C 1
ATOM 655 O O . LYS A 1 80 ? 0.475 -10.516 46.284 1.00 97.31 80 LYS A O 1
ATOM 660 N N . GLU A 1 81 ? -0.467 -12.193 47.416 1.00 97.50 81 GLU A N 1
ATOM 661 C CA . GLU A 1 81 ? -0.327 -13.163 46.327 1.00 97.50 81 GLU A CA 1
ATOM 662 C C . GLU A 1 81 ? -1.151 -12.783 45.093 1.00 97.50 81 GLU A C 1
ATOM 664 O O . GLU A 1 81 ? -0.659 -12.912 43.973 1.00 97.50 81 GLU A O 1
ATOM 669 N N . GLN A 1 82 ? -2.397 -12.330 45.267 1.00 97.06 82 GLN A N 1
ATOM 670 C CA . GLN A 1 82 ? -3.241 -11.916 44.141 1.00 97.06 82 GLN A CA 1
ATOM 671 C C . GLN A 1 82 ? -2.720 -10.633 43.474 1.00 97.06 82 GLN A C 1
ATOM 673 O O . GLN A 1 82 ? -2.725 -10.539 42.248 1.00 97.06 82 GLN A O 1
ATOM 678 N N . GLU A 1 83 ? -2.194 -9.689 44.257 1.00 97.69 83 GLU A N 1
ATOM 679 C CA . GLU A 1 83 ? -1.501 -8.490 43.770 1.00 97.69 83 GLU A CA 1
ATOM 680 C C . GLU A 1 83 ? -0.252 -8.851 42.946 1.00 97.69 83 GLU A C 1
ATOM 682 O O . GLU A 1 83 ? -0.096 -8.369 41.826 1.00 97.69 83 GLU A O 1
ATOM 687 N N . ILE A 1 84 ? 0.584 -9.779 43.429 1.00 97.69 84 ILE A N 1
ATOM 688 C CA . ILE A 1 84 ? 1.745 -10.295 42.683 1.00 97.69 84 ILE A CA 1
ATOM 689 C C . ILE A 1 84 ? 1.301 -10.983 41.383 1.00 97.69 84 ILE A C 1
ATOM 691 O O . ILE A 1 84 ? 1.839 -10.680 40.319 1.00 97.69 84 ILE A O 1
ATOM 695 N N . LYS A 1 85 ? 0.288 -11.859 41.434 1.00 97.69 85 LYS A N 1
ATOM 696 C CA . LYS A 1 85 ? -0.249 -12.567 40.253 1.00 97.69 85 LYS A CA 1
ATOM 697 C C . LYS A 1 85 ? -0.865 -11.605 39.226 1.00 97.69 85 LYS A C 1
ATOM 699 O O . LYS A 1 85 ? -0.824 -11.893 38.031 1.00 97.69 85 LYS A O 1
ATOM 704 N N . TYR A 1 86 ? -1.430 -10.479 39.668 1.00 97.31 86 TYR A N 1
ATOM 705 C CA . TYR A 1 86 ? -1.910 -9.402 38.797 1.00 97.31 86 TYR A CA 1
ATOM 706 C C . TYR A 1 86 ? -0.747 -8.637 38.150 1.00 97.31 86 TYR A C 1
ATOM 708 O O . TYR A 1 86 ? -0.705 -8.526 36.927 1.00 97.31 86 TYR A O 1
ATOM 716 N N . LEU A 1 87 ? 0.230 -8.182 38.941 1.00 97.00 87 LEU A N 1
ATOM 717 C CA . LEU A 1 87 ? 1.397 -7.442 38.444 1.00 97.00 87 LEU A CA 1
ATOM 718 C C . LEU A 1 87 ? 2.251 -8.278 37.477 1.00 97.00 87 LEU A C 1
ATOM 720 O O . LEU A 1 87 ? 2.741 -7.749 36.484 1.00 97.00 87 LEU A O 1
ATOM 724 N N . GLN A 1 88 ? 2.385 -9.586 37.716 1.00 97.19 88 GLN A N 1
ATOM 725 C CA . GLN A 1 88 ? 3.052 -10.514 36.796 1.00 97.19 88 GLN A CA 1
ATOM 726 C C . GLN A 1 88 ? 2.338 -10.601 35.440 1.00 97.19 88 GLN A C 1
ATOM 728 O O . GLN A 1 88 ? 3.005 -10.544 34.408 1.00 97.19 88 GLN A O 1
ATOM 733 N N . ARG A 1 89 ? 0.998 -10.685 35.426 1.00 96.75 89 ARG A N 1
ATOM 734 C CA . ARG A 1 89 ? 0.204 -10.679 34.184 1.00 96.75 89 ARG A CA 1
ATOM 735 C C . ARG A 1 89 ? 0.317 -9.347 33.445 1.00 96.75 89 ARG A C 1
ATOM 737 O O . ARG A 1 89 ? 0.713 -9.353 32.287 1.00 96.75 89 ARG A O 1
ATOM 744 N N . ALA A 1 90 ? 0.114 -8.224 34.133 1.00 96.19 90 ALA A N 1
ATOM 745 C CA . ALA A 1 90 ? 0.246 -6.892 33.540 1.00 96.19 90 ALA A CA 1
ATOM 746 C C . ALA A 1 90 ? 1.657 -6.628 32.967 1.00 96.19 90 ALA A C 1
ATOM 748 O O . ALA A 1 90 ? 1.797 -6.008 31.916 1.00 96.19 90 ALA A O 1
ATOM 749 N N . CYS A 1 91 ? 2.711 -7.131 33.622 1.00 95.75 91 CYS A N 1
ATOM 750 C CA . CYS A 1 91 ? 4.088 -7.024 33.133 1.00 95.75 91 CYS A CA 1
ATOM 751 C C . CYS A 1 91 ? 4.339 -7.903 31.892 1.00 95.75 91 CYS A C 1
ATOM 753 O O . CYS A 1 91 ? 4.968 -7.451 30.936 1.00 95.75 91 CYS A O 1
ATOM 755 N N . ALA A 1 92 ? 3.807 -9.131 31.865 1.00 95.88 92 ALA A N 1
ATOM 756 C CA . ALA A 1 92 ? 3.884 -10.007 30.694 1.00 95.88 92 ALA A CA 1
ATOM 757 C C . ALA A 1 92 ? 3.101 -9.438 29.495 1.00 95.88 92 ALA A C 1
ATOM 759 O O . ALA A 1 92 ? 3.614 -9.425 28.377 1.00 95.88 92 ALA A O 1
ATOM 760 N N . GLU A 1 93 ? 1.901 -8.904 29.734 1.00 95.38 93 GLU A N 1
ATOM 761 C CA . GLU A 1 93 ? 1.078 -8.217 28.733 1.00 95.38 93 GLU A CA 1
ATOM 762 C C . GLU A 1 93 ? 1.818 -6.994 28.166 1.00 95.38 93 GLU A C 1
ATOM 764 O O . GLU A 1 93 ? 2.035 -6.926 26.956 1.00 95.38 93 GLU A O 1
ATOM 769 N N . ALA A 1 94 ? 2.320 -6.093 29.019 1.00 93.94 94 ALA A N 1
ATOM 770 C CA . ALA A 1 94 ? 3.103 -4.929 28.593 1.00 93.94 94 ALA A CA 1
ATOM 771 C C . ALA A 1 94 ? 4.377 -5.314 27.814 1.00 93.94 94 ALA A C 1
ATOM 773 O O . ALA A 1 94 ? 4.694 -4.694 26.798 1.00 93.94 94 ALA A O 1
ATOM 774 N N . SER A 1 95 ? 5.081 -6.371 28.237 1.00 95.75 95 SER A N 1
ATOM 775 C CA . SER A 1 95 ? 6.240 -6.899 27.509 1.00 95.75 95 SER A CA 1
ATOM 776 C C . SER A 1 95 ? 5.863 -7.503 26.153 1.00 95.75 95 SER A C 1
ATOM 778 O O . SER A 1 95 ? 6.680 -7.453 25.236 1.00 95.75 95 SER A O 1
ATOM 780 N N . SER A 1 96 ? 4.663 -8.075 26.009 1.00 94.88 96 SER A N 1
ATOM 781 C CA . SER A 1 96 ? 4.184 -8.620 24.733 1.00 94.88 96 SER A CA 1
ATOM 782 C C . SER A 1 96 ? 3.791 -7.517 23.746 1.00 94.88 96 SER A C 1
ATOM 784 O O . SER A 1 96 ? 4.190 -7.582 22.586 1.00 94.88 96 SER A O 1
ATOM 786 N N . VAL A 1 97 ? 3.118 -6.458 24.215 1.00 94.75 97 VAL A N 1
ATOM 787 C CA . VAL A 1 97 ? 2.784 -5.276 23.402 1.00 94.75 97 VAL A CA 1
ATOM 788 C C . VAL A 1 97 ? 4.063 -4.580 22.938 1.00 94.75 97 VAL A C 1
ATOM 790 O O . VAL A 1 97 ? 4.267 -4.417 21.740 1.00 94.75 97 VAL A O 1
ATOM 793 N N . SER A 1 98 ? 4.993 -4.297 23.858 1.00 95.00 98 SER A N 1
ATOM 794 C CA . SER A 1 98 ? 6.272 -3.665 23.510 1.00 95.00 98 SER A CA 1
ATOM 795 C C . SER A 1 98 ? 7.125 -4.509 22.553 1.00 95.00 98 SER A C 1
ATOM 797 O O . SER A 1 98 ? 7.895 -3.939 21.780 1.00 95.00 98 SER A O 1
ATOM 799 N N . LEU A 1 99 ? 7.014 -5.843 22.581 1.00 96.25 99 LEU A N 1
ATOM 800 C CA . LEU A 1 99 ? 7.685 -6.715 21.614 1.00 96.25 99 LEU A CA 1
ATOM 801 C C . LEU A 1 99 ? 7.061 -6.591 20.215 1.00 96.25 99 LEU A C 1
ATOM 803 O O . LEU A 1 99 ? 7.802 -6.540 19.235 1.00 96.25 99 LEU A O 1
ATOM 807 N N . VAL A 1 100 ? 5.730 -6.514 20.120 1.00 96.00 100 VAL A N 1
ATOM 808 C CA . VAL A 1 100 ? 5.021 -6.289 18.849 1.00 96.00 100 VAL A CA 1
ATOM 809 C C . VAL A 1 100 ? 5.356 -4.909 18.279 1.00 96.00 100 VAL A C 1
ATOM 811 O O . VAL A 1 100 ? 5.727 -4.827 17.112 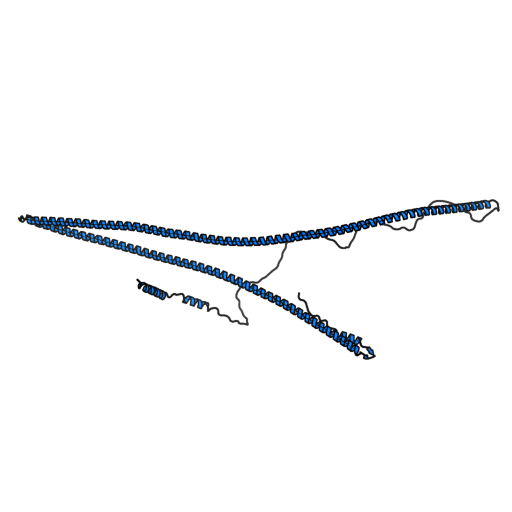1.00 96.00 100 VAL A O 1
ATOM 814 N N . ASP A 1 101 ? 5.348 -3.850 19.095 1.00 95.56 101 ASP A N 1
ATOM 815 C CA . ASP A 1 101 ? 5.709 -2.491 18.657 1.00 95.56 101 ASP A CA 1
ATOM 816 C C . ASP A 1 101 ? 7.129 -2.433 18.062 1.00 95.56 101 ASP A C 1
ATOM 818 O O . ASP A 1 101 ? 7.353 -1.825 17.013 1.00 95.56 101 ASP A O 1
ATOM 822 N N . VAL A 1 102 ? 8.094 -3.107 18.702 1.00 96.88 102 VAL A N 1
ATOM 823 C CA . VAL A 1 102 ? 9.480 -3.209 18.212 1.00 96.88 102 VAL A CA 1
ATOM 824 C C . VAL A 1 102 ? 9.571 -4.050 16.934 1.00 96.88 102 VAL A C 1
ATOM 826 O O . VAL A 1 102 ? 10.354 -3.716 16.045 1.00 96.88 102 VAL A O 1
ATOM 829 N N . GLN A 1 103 ? 8.769 -5.112 16.798 1.00 96.56 103 GLN A N 1
ATOM 830 C CA . GLN A 1 103 ? 8.700 -5.904 15.564 1.00 96.56 103 GLN A CA 1
ATOM 831 C C . GLN A 1 103 ? 8.102 -5.105 14.399 1.00 96.56 103 GLN A C 1
ATOM 833 O O . GLN A 1 103 ? 8.637 -5.183 13.294 1.00 96.56 103 GLN A O 1
ATOM 838 N N . CYS A 1 104 ? 7.064 -4.297 14.637 1.00 96.06 104 CYS A N 1
ATOM 839 C CA . CYS A 1 104 ? 6.500 -3.388 13.638 1.00 96.06 104 CYS A CA 1
ATOM 840 C C . CYS A 1 104 ? 7.532 -2.345 13.187 1.00 96.06 104 CYS A C 1
ATOM 842 O O . CYS A 1 104 ? 7.843 -2.283 12.002 1.00 96.06 104 CYS A O 1
ATOM 844 N N . GLN A 1 105 ? 8.164 -1.624 14.121 1.00 97.00 105 GLN A N 1
ATOM 845 C CA . GLN A 1 105 ? 9.200 -0.630 13.793 1.00 97.00 105 GLN A CA 1
ATOM 846 C C . GLN A 1 105 ? 10.390 -1.237 13.028 1.00 97.00 105 GLN A C 1
ATOM 848 O O . GLN A 1 105 ? 10.946 -0.605 12.126 1.00 97.00 105 GLN A O 1
ATOM 853 N N . LEU A 1 106 ? 10.783 -2.474 13.357 1.00 97.44 106 LEU A N 1
ATOM 854 C CA . LEU A 1 106 ? 11.828 -3.199 12.633 1.00 97.44 106 LEU A CA 1
ATOM 855 C C . LEU A 1 106 ? 11.375 -3.610 11.222 1.00 97.44 106 LEU A C 1
ATOM 857 O O . LEU A 1 106 ? 12.172 -3.525 10.287 1.00 97.44 106 LEU A O 1
ATOM 861 N N . ALA A 1 107 ? 10.121 -4.035 11.054 1.00 96.38 107 ALA A N 1
ATOM 862 C CA . ALA A 1 107 ? 9.551 -4.376 9.754 1.00 96.38 107 ALA A CA 1
ATOM 863 C C . ALA A 1 107 ? 9.438 -3.141 8.846 1.00 96.38 107 ALA A C 1
ATOM 865 O O . ALA A 1 107 ? 9.896 -3.196 7.704 1.00 96.38 107 ALA A O 1
ATOM 866 N N . ASP A 1 108 ? 8.930 -2.022 9.369 1.00 96.00 108 ASP A N 1
ATOM 867 C CA . ASP A 1 108 ? 8.825 -0.744 8.659 1.00 96.00 108 ASP A CA 1
ATOM 868 C C . ASP A 1 108 ? 10.210 -0.267 8.201 1.00 96.00 108 ASP A C 1
ATOM 870 O O . ASP A 1 108 ? 10.443 -0.063 7.006 1.00 96.00 108 ASP A O 1
ATOM 874 N N . ARG A 1 109 ? 11.186 -0.200 9.120 1.00 97.75 109 ARG A N 1
ATOM 875 C CA . ARG A 1 109 ? 12.550 0.229 8.776 1.00 97.75 109 ARG A CA 1
ATOM 876 C C . ARG A 1 109 ? 13.257 -0.750 7.833 1.00 97.75 109 ARG A C 1
ATOM 878 O O . ARG A 1 109 ? 14.065 -0.328 7.004 1.00 97.75 109 ARG A O 1
ATOM 885 N N . SER A 1 110 ? 12.955 -2.048 7.910 1.00 97.12 110 SER A N 1
ATOM 886 C CA . SER A 1 110 ? 13.455 -3.018 6.930 1.00 97.12 110 SER A CA 1
ATOM 887 C C . SER A 1 110 ? 12.799 -2.847 5.558 1.00 97.12 110 SER A C 1
ATOM 889 O O . SER A 1 110 ? 13.461 -3.092 4.550 1.00 97.12 110 SER A O 1
ATOM 891 N N . HIS A 1 111 ? 11.530 -2.440 5.491 1.00 97.88 111 HIS A N 1
ATOM 892 C CA . HIS A 1 111 ? 10.843 -2.165 4.232 1.00 97.88 111 HIS A CA 1
ATOM 893 C C . HIS A 1 111 ? 11.408 -0.910 3.556 1.00 97.88 111 HIS A C 1
ATOM 895 O O . HIS A 1 111 ? 11.742 -0.965 2.374 1.00 97.88 111 HIS A O 1
ATOM 901 N N . GLU A 1 112 ? 11.630 0.172 4.311 1.00 97.94 112 GLU A N 1
ATOM 902 C CA . GLU A 1 112 ? 12.313 1.384 3.829 1.00 97.94 112 GLU A CA 1
ATOM 903 C C . GLU A 1 112 ? 13.674 1.062 3.191 1.00 97.94 112 GLU A C 1
ATOM 905 O O . GLU A 1 112 ? 13.949 1.479 2.066 1.00 97.94 112 GLU A O 1
ATOM 910 N N . LEU A 1 113 ? 14.505 0.259 3.868 1.00 98.00 113 LEU A N 1
ATOM 911 C CA . LEU A 1 113 ? 15.815 -0.155 3.350 1.00 98.00 113 LEU A CA 1
ATOM 912 C C . LEU A 1 113 ? 15.704 -1.033 2.091 1.00 98.00 113 LEU A C 1
ATOM 914 O O . LEU A 1 113 ? 16.542 -0.931 1.197 1.00 98.00 113 LEU A O 1
ATOM 918 N N . ILE A 1 114 ? 14.670 -1.872 1.974 1.00 98.00 114 ILE A N 1
ATOM 919 C CA . ILE A 1 114 ? 14.411 -2.662 0.757 1.00 98.00 114 ILE A CA 1
ATOM 920 C C . ILE A 1 114 ? 13.994 -1.752 -0.410 1.00 98.00 114 ILE A C 1
ATOM 922 O O . ILE A 1 114 ? 14.447 -1.974 -1.537 1.00 98.00 114 ILE A O 1
ATOM 926 N N . LEU A 1 115 ? 13.185 -0.718 -0.161 1.00 96.25 115 LEU A N 1
ATOM 927 C CA . LEU A 1 115 ? 12.819 0.285 -1.166 1.00 96.25 115 LEU A CA 1
ATOM 928 C C . LEU A 1 115 ? 14.045 1.094 -1.618 1.00 96.25 115 LEU A C 1
ATOM 930 O O . LEU A 1 115 ? 14.272 1.224 -2.821 1.00 96.25 115 LEU A O 1
ATOM 934 N N . GLU A 1 116 ? 14.883 1.550 -0.682 1.00 98.12 116 GLU A N 1
ATOM 935 C CA . GLU A 1 116 ? 16.140 2.257 -0.968 1.00 98.12 116 GLU A CA 1
ATOM 936 C C . GLU A 1 116 ? 17.096 1.393 -1.809 1.00 98.12 116 GLU A C 1
ATOM 938 O O . GLU A 1 116 ? 17.540 1.810 -2.880 1.00 98.12 116 GLU A O 1
ATOM 943 N N . ILE A 1 117 ? 17.337 0.141 -1.401 1.00 97.81 117 ILE A N 1
ATOM 944 C CA . ILE A 1 117 ? 18.149 -0.826 -2.160 1.00 97.81 117 ILE A CA 1
ATOM 945 C C . ILE A 1 117 ? 17.568 -1.069 -3.562 1.00 97.81 117 ILE A C 1
ATOM 947 O O . ILE A 1 117 ? 18.323 -1.237 -4.522 1.00 97.81 117 ILE A O 1
ATOM 951 N N . THR A 1 118 ? 16.242 -1.081 -3.712 1.00 97.69 118 THR A N 1
ATOM 952 C CA . THR A 1 118 ? 15.578 -1.273 -5.011 1.00 97.69 118 THR A CA 1
ATOM 953 C C . THR A 1 118 ? 15.747 -0.049 -5.916 1.00 97.69 118 THR A C 1
ATOM 955 O O . THR A 1 118 ? 16.098 -0.206 -7.087 1.00 97.69 118 THR A O 1
ATOM 958 N N . ALA A 1 119 ? 15.604 1.165 -5.377 1.00 97.12 119 ALA A N 1
ATOM 959 C CA . ALA A 1 119 ? 15.862 2.408 -6.101 1.00 97.12 119 ALA A CA 1
ATOM 960 C C . ALA A 1 119 ? 17.336 2.524 -6.537 1.00 97.12 119 ALA A C 1
ATOM 962 O O . ALA A 1 119 ? 17.616 2.817 -7.700 1.00 97.12 119 ALA A O 1
ATOM 963 N N . LEU A 1 120 ? 18.281 2.203 -5.646 1.00 98.44 120 LEU A N 1
ATOM 964 C CA . LEU A 1 120 ? 19.716 2.186 -5.951 1.00 98.44 120 LEU A CA 1
ATOM 965 C C . LEU A 1 120 ? 20.064 1.149 -7.030 1.00 98.44 120 LEU A C 1
ATOM 967 O O . LEU A 1 120 ? 20.804 1.460 -7.963 1.00 98.44 120 LEU A O 1
ATOM 971 N N . ARG A 1 121 ? 19.492 -0.063 -6.967 1.00 98.00 121 ARG A N 1
ATOM 972 C CA . ARG A 1 121 ? 19.644 -1.086 -8.021 1.00 98.00 121 ARG A CA 1
ATOM 973 C C . ARG A 1 121 ? 19.094 -0.612 -9.365 1.00 98.00 121 ARG A C 1
ATOM 975 O O . ARG A 1 121 ? 19.758 -0.812 -10.380 1.00 98.00 121 ARG A O 1
ATOM 982 N N . SER A 1 122 ? 17.933 0.045 -9.368 1.00 96.00 122 SER A N 1
ATOM 983 C CA . SER A 1 122 ? 17.348 0.642 -10.574 1.00 96.00 122 SER A CA 1
ATOM 984 C C . SER A 1 122 ? 18.276 1.703 -11.176 1.00 96.00 122 SER A C 1
ATOM 986 O O . SER A 1 122 ? 18.592 1.642 -12.363 1.00 96.00 122 SER A O 1
ATOM 988 N N . LYS A 1 123 ? 18.831 2.605 -10.351 1.00 97.75 123 LYS A N 1
ATOM 989 C CA . LYS A 1 123 ? 19.752 3.647 -10.830 1.00 97.75 123 LYS A CA 1
ATOM 990 C C . LYS A 1 123 ? 21.079 3.084 -11.348 1.00 97.75 123 LYS A C 1
ATOM 992 O O . LYS A 1 123 ? 21.584 3.553 -12.363 1.00 97.75 123 LYS A O 1
ATOM 997 N N . ILE A 1 124 ? 21.616 2.041 -10.711 1.00 98.12 124 ILE A N 1
ATOM 998 C CA . ILE A 1 124 ? 22.800 1.318 -11.204 1.00 98.12 124 ILE A CA 1
ATOM 999 C C . ILE A 1 124 ? 22.514 0.646 -12.557 1.00 98.12 124 ILE A C 1
ATOM 1001 O O . ILE A 1 124 ? 23.386 0.648 -13.425 1.00 98.12 124 ILE A O 1
ATOM 1005 N N . HIS A 1 125 ? 21.316 0.090 -12.765 1.00 96.31 125 HIS A N 1
ATOM 1006 C CA . HIS A 1 125 ? 20.926 -0.471 -14.061 1.00 96.31 125 HIS A CA 1
ATOM 1007 C C . HIS A 1 125 ? 20.801 0.622 -15.131 1.00 96.31 125 HIS A C 1
ATOM 1009 O O . HIS A 1 125 ? 21.427 0.493 -16.178 1.00 96.31 125 HIS A O 1
ATOM 1015 N N . GLU A 1 126 ? 20.100 1.722 -14.842 1.00 96.94 126 GLU A N 1
ATOM 1016 C CA . GLU A 1 126 ? 19.959 2.885 -15.731 1.00 96.94 126 GLU A CA 1
ATOM 1017 C C . GLU A 1 126 ? 21.327 3.440 -16.174 1.00 96.94 126 GLU A C 1
ATOM 1019 O O . GLU A 1 126 ? 21.565 3.652 -17.362 1.00 96.94 126 GLU A O 1
ATOM 1024 N N . MET A 1 127 ? 22.267 3.603 -15.235 1.00 98.06 127 MET A N 1
ATOM 1025 C CA . MET A 1 127 ? 23.630 4.059 -15.533 1.00 98.06 127 MET A CA 1
ATOM 1026 C C . MET A 1 127 ? 24.426 3.051 -16.376 1.00 98.06 127 MET A C 1
ATOM 1028 O O . MET A 1 127 ? 25.223 3.458 -17.223 1.00 98.06 127 MET A O 1
ATOM 1032 N N . ARG A 1 128 ? 24.218 1.742 -16.178 1.00 97.62 128 ARG A N 1
ATOM 1033 C CA . ARG A 1 128 ? 24.861 0.689 -16.986 1.00 97.62 128 ARG A CA 1
ATOM 1034 C C . ARG A 1 128 ? 24.316 0.651 -18.411 1.00 97.62 128 ARG A C 1
ATOM 1036 O O . ARG A 1 128 ? 25.119 0.575 -19.335 1.00 97.62 128 ARG A O 1
ATOM 1043 N N . GLU A 1 129 ? 23.002 0.775 -18.592 1.00 97.06 129 GLU A N 1
ATOM 1044 C CA . GLU A 1 129 ? 22.384 0.894 -19.920 1.00 97.06 129 GLU A CA 1
ATOM 1045 C C . GLU A 1 129 ? 22.881 2.153 -20.640 1.00 97.06 129 GLU A C 1
ATOM 1047 O O . GLU A 1 129 ? 23.345 2.057 -21.770 1.00 97.06 129 GLU A O 1
ATOM 1052 N N . MET A 1 130 ? 22.897 3.312 -19.969 1.00 96.31 130 MET A N 1
ATOM 1053 C CA . MET A 1 130 ? 23.425 4.564 -20.531 1.00 96.31 130 MET A CA 1
ATOM 1054 C C . MET A 1 130 ? 24.907 4.452 -20.932 1.00 96.31 130 MET A C 1
ATOM 1056 O O . MET A 1 130 ? 25.310 4.949 -21.981 1.00 96.31 130 MET A O 1
ATOM 1060 N N . THR A 1 131 ? 25.722 3.759 -20.131 1.00 97.50 131 THR A N 1
ATOM 1061 C CA . THR A 1 131 ? 27.128 3.483 -20.475 1.00 97.50 131 THR A CA 1
ATOM 1062 C C . THR A 1 131 ? 27.228 2.560 -21.695 1.00 97.50 131 THR A C 1
ATOM 1064 O O . THR A 1 131 ? 28.093 2.750 -22.550 1.00 97.50 131 THR A O 1
ATOM 1067 N N . LEU A 1 132 ? 26.344 1.564 -21.801 1.00 96.31 132 LEU A N 1
ATOM 1068 C CA . LEU A 1 132 ? 26.303 0.628 -22.922 1.00 96.31 132 LEU A CA 1
ATOM 1069 C C . LEU A 1 132 ? 25.851 1.308 -24.224 1.00 96.31 132 LEU A C 1
ATOM 1071 O O . LEU A 1 132 ? 26.469 1.058 -25.258 1.00 96.31 132 LEU A O 1
ATOM 1075 N N . THR A 1 133 ? 24.839 2.184 -24.193 1.00 96.81 133 THR A N 1
ATOM 1076 C CA . THR A 1 133 ? 24.409 2.938 -25.385 1.00 96.81 133 THR A CA 1
ATOM 1077 C C . THR A 1 133 ? 25.493 3.909 -25.837 1.00 96.81 133 THR A C 1
ATOM 1079 O O . THR A 1 133 ? 25.857 3.880 -27.006 1.00 96.81 133 THR A O 1
ATOM 1082 N N . GLN A 1 134 ? 26.122 4.656 -24.922 1.00 97.12 134 GLN A N 1
ATOM 1083 C CA . GLN A 1 134 ? 27.260 5.528 -25.252 1.00 97.12 134 GLN A CA 1
ATOM 1084 C C . GLN A 1 134 ? 28.431 4.746 -25.875 1.00 97.12 134 GLN A C 1
ATOM 1086 O O . GLN A 1 134 ? 29.029 5.189 -26.853 1.00 97.12 134 GLN A O 1
ATOM 1091 N N . GLN A 1 135 ? 28.744 3.546 -25.371 1.00 97.12 135 GLN A N 1
ATOM 1092 C CA . GLN A 1 135 ? 29.760 2.686 -25.991 1.00 97.12 135 GLN A CA 1
ATOM 1093 C C . GLN A 1 135 ? 29.349 2.137 -27.365 1.00 97.12 135 GLN A C 1
ATOM 1095 O O . GLN A 1 135 ? 30.230 1.846 -28.173 1.00 97.12 135 GLN A O 1
ATOM 1100 N N . GLN A 1 136 ? 28.054 1.969 -27.643 1.00 95.94 136 GLN A N 1
ATOM 1101 C CA . GLN A 1 136 ? 27.562 1.593 -28.972 1.00 95.94 136 GLN A CA 1
ATOM 1102 C C . GLN A 1 136 ? 27.630 2.786 -29.933 1.00 95.94 136 GLN A C 1
ATOM 1104 O O . GLN A 1 136 ? 28.220 2.646 -31.000 1.00 95.94 136 GLN A O 1
ATOM 1109 N N . GLU A 1 137 ? 27.152 3.960 -29.516 1.00 96.81 137 GLU A N 1
ATOM 1110 C CA . GLU A 1 137 ? 27.211 5.222 -30.267 1.00 96.81 137 GLU A CA 1
ATOM 1111 C C . GLU A 1 137 ? 28.650 5.574 -30.673 1.00 96.81 137 GLU A C 1
ATOM 1113 O O . GLU A 1 137 ? 28.912 5.821 -31.846 1.00 96.81 137 GLU A O 1
ATOM 1118 N N . ILE A 1 138 ? 29.615 5.499 -29.747 1.00 97.56 138 ILE A N 1
ATOM 1119 C CA . ILE A 1 138 ? 31.040 5.743 -30.043 1.00 97.56 138 ILE A CA 1
ATOM 1120 C C . ILE A 1 138 ? 31.596 4.708 -31.041 1.00 97.56 138 ILE A C 1
ATOM 1122 O O . ILE A 1 138 ? 32.370 5.053 -31.933 1.00 97.56 138 ILE A O 1
ATOM 1126 N N . ARG A 1 139 ? 31.198 3.431 -30.939 1.00 97.81 139 ARG A N 1
ATOM 1127 C CA . ARG A 1 139 ? 31.617 2.375 -31.888 1.00 97.81 139 ARG A CA 1
ATOM 1128 C C . ARG A 1 139 ? 30.951 2.500 -33.261 1.00 97.81 139 ARG A C 1
ATOM 1130 O O . ARG A 1 139 ? 31.492 1.965 -34.228 1.00 97.81 139 ARG A O 1
ATOM 1137 N N . GLU A 1 140 ? 29.791 3.141 -33.347 1.00 96.88 140 GLU A N 1
ATOM 1138 C CA . GLU A 1 140 ? 29.102 3.447 -34.601 1.00 96.88 140 GLU A CA 1
ATOM 1139 C C . GLU A 1 140 ? 29.727 4.685 -35.260 1.00 96.88 140 GLU A C 1
ATOM 1141 O O . GLU A 1 140 ? 30.148 4.596 -36.407 1.00 96.88 140 GLU A O 1
ATOM 1146 N N . GLN A 1 141 ? 29.971 5.760 -34.503 1.00 97.81 141 GLN A N 1
ATOM 1147 C CA . GLN A 1 141 ? 30.703 6.953 -34.962 1.00 97.81 141 GLN A CA 1
ATOM 1148 C C . GLN A 1 141 ? 32.092 6.607 -35.525 1.00 97.81 141 GLN A C 1
ATOM 1150 O O . GLN A 1 141 ? 32.397 6.957 -36.662 1.00 97.81 141 GLN A O 1
ATOM 1155 N N . ILE A 1 142 ? 32.907 5.840 -34.787 1.00 98.06 142 ILE A N 1
ATOM 1156 C CA . ILE A 1 142 ? 34.239 5.405 -35.251 1.00 98.06 142 ILE A CA 1
ATOM 1157 C C . ILE A 1 142 ? 34.145 4.534 -36.518 1.00 98.06 142 ILE A C 1
ATOM 1159 O O . ILE A 1 142 ? 35.040 4.574 -37.364 1.00 98.06 142 ILE A O 1
ATOM 1163 N N . ARG A 1 143 ? 33.073 3.744 -36.674 1.00 97.44 143 ARG A N 1
ATOM 1164 C CA . ARG A 1 143 ? 32.839 2.946 -37.886 1.00 97.44 143 ARG A CA 1
ATOM 1165 C C . ARG A 1 143 ? 32.485 3.840 -39.068 1.00 97.44 143 ARG A C 1
ATOM 1167 O O . ARG A 1 143 ? 33.069 3.655 -40.127 1.00 97.44 143 ARG A O 1
ATOM 1174 N N . ASP A 1 144 ? 31.578 4.792 -38.888 1.00 96.38 144 ASP A N 1
ATOM 1175 C CA . ASP A 1 144 ? 31.136 5.699 -39.947 1.00 96.38 144 ASP A CA 1
ATOM 1176 C C . ASP A 1 144 ? 32.278 6.617 -40.414 1.00 96.38 144 ASP A C 1
ATOM 1178 O O . ASP A 1 144 ? 32.478 6.786 -41.618 1.00 96.38 144 ASP A O 1
ATOM 1182 N N . GLU A 1 145 ? 33.094 7.137 -39.488 1.00 97.62 145 GLU A N 1
ATOM 1183 C CA . GLU A 1 145 ? 34.322 7.881 -39.803 1.00 97.62 145 GLU A CA 1
ATOM 1184 C C . GLU A 1 145 ? 35.330 7.019 -40.581 1.00 97.62 145 GLU A C 1
ATOM 1186 O O . GLU A 1 145 ? 35.887 7.462 -41.591 1.00 97.62 145 GLU A O 1
ATOM 1191 N N . TYR A 1 146 ? 35.545 5.769 -40.154 1.00 97.56 146 TYR A N 1
ATOM 1192 C CA . TYR A 1 146 ? 36.452 4.840 -40.831 1.00 97.56 146 TYR A CA 1
ATOM 1193 C C . TYR A 1 146 ? 35.946 4.449 -42.227 1.00 97.56 146 TYR A C 1
ATOM 1195 O O . TYR A 1 146 ? 36.702 4.525 -43.196 1.00 97.56 146 TYR A O 1
ATOM 1203 N N . ASP A 1 147 ? 34.669 4.092 -42.366 1.00 96.19 147 ASP A N 1
ATOM 1204 C CA . ASP A 1 147 ? 34.057 3.733 -43.646 1.00 96.19 147 ASP A CA 1
ATOM 1205 C C . ASP A 1 147 ? 34.008 4.941 -44.597 1.00 96.19 147 ASP A C 1
ATOM 1207 O O . ASP A 1 147 ? 34.172 4.769 -45.809 1.00 96.19 147 ASP A O 1
ATOM 1211 N N . GLN A 1 148 ? 33.851 6.170 -44.087 1.00 97.00 148 GLN A N 1
ATOM 1212 C CA . GLN A 1 148 ? 33.978 7.397 -44.878 1.00 97.00 148 GLN A CA 1
ATOM 1213 C C . GLN A 1 148 ? 35.429 7.638 -45.327 1.00 97.00 148 GLN A C 1
ATOM 1215 O O . GLN A 1 148 ? 35.663 7.934 -46.502 1.00 97.00 148 GLN A O 1
ATOM 1220 N N . LEU A 1 149 ? 36.419 7.467 -44.443 1.00 97.69 149 LEU A N 1
ATOM 1221 C CA . LEU A 1 149 ? 37.841 7.576 -44.787 1.00 97.69 149 LEU A CA 1
ATOM 1222 C C . LEU A 1 149 ? 38.252 6.534 -45.841 1.00 97.69 149 LEU A C 1
ATOM 1224 O O . LEU A 1 149 ? 38.932 6.869 -46.812 1.00 97.69 149 LEU A O 1
ATOM 1228 N N . VAL A 1 150 ? 37.790 5.291 -45.696 1.00 96.56 150 VAL A N 1
ATOM 1229 C CA . VAL A 1 150 ? 38.017 4.199 -46.652 1.00 96.56 150 VAL A CA 1
ATOM 1230 C C . VAL A 1 150 ? 37.352 4.496 -48.000 1.00 96.56 150 VAL A C 1
ATOM 1232 O O . VAL A 1 150 ? 37.989 4.317 -49.040 1.00 96.56 150 VAL A O 1
ATOM 1235 N N . GLN A 1 151 ? 36.121 5.017 -48.021 1.00 95.44 151 GLN A N 1
ATOM 1236 C CA . GLN A 1 151 ? 35.462 5.463 -49.258 1.00 95.44 151 GLN A CA 1
ATOM 1237 C C . GLN A 1 151 ? 36.220 6.612 -49.942 1.00 95.44 151 GLN A C 1
ATOM 1239 O O . GLN A 1 151 ? 36.428 6.568 -51.157 1.00 95.44 151 GLN A O 1
ATOM 1244 N N . ASN A 1 152 ? 36.696 7.599 -49.178 1.00 96.56 152 ASN A N 1
ATOM 1245 C CA . ASN A 1 152 ? 37.504 8.710 -49.690 1.00 96.56 152 ASN A CA 1
ATOM 1246 C C . ASN A 1 152 ? 38.846 8.228 -50.268 1.00 96.56 152 ASN A C 1
ATOM 1248 O O . ASN A 1 152 ? 39.269 8.698 -51.331 1.00 96.56 152 ASN A O 1
ATOM 1252 N N . LEU A 1 153 ? 39.494 7.254 -49.619 1.00 96.81 153 LEU A N 1
ATOM 1253 C CA . LEU A 1 153 ? 40.714 6.621 -50.118 1.00 96.81 153 LEU A CA 1
ATOM 1254 C C . LEU A 1 153 ? 40.447 5.854 -51.420 1.00 96.81 153 LEU A C 1
ATOM 1256 O O . LEU A 1 153 ? 41.118 6.115 -52.416 1.00 96.81 153 LEU A O 1
ATOM 1260 N N . PHE A 1 154 ? 39.430 4.985 -51.465 1.00 94.75 154 PHE A N 1
ATOM 1261 C CA . PHE A 1 154 ? 39.059 4.260 -52.688 1.00 94.75 154 PHE A CA 1
ATOM 1262 C C . PHE A 1 154 ? 38.691 5.202 -53.841 1.00 94.75 154 PHE A C 1
ATOM 1264 O O . PHE A 1 154 ? 39.133 4.979 -54.969 1.00 94.75 154 PHE A O 1
ATOM 1271 N N . GLY A 1 155 ? 37.941 6.277 -53.576 1.00 94.56 155 GLY A N 1
ATOM 1272 C CA . GLY A 1 155 ? 37.629 7.309 -54.568 1.00 94.56 155 GLY A CA 1
ATOM 1273 C C . GLY A 1 155 ? 38.884 8.005 -55.103 1.00 94.56 155 GLY A C 1
ATOM 1274 O O . GLY A 1 155 ? 39.023 8.194 -56.314 1.00 94.56 155 GLY A O 1
ATOM 1275 N N . SER A 1 156 ? 39.843 8.306 -54.223 1.00 95.56 156 SER A N 1
ATOM 1276 C CA . SER A 1 156 ? 41.132 8.909 -54.583 1.00 95.56 156 SER A CA 1
ATOM 1277 C C . SER A 1 156 ? 42.004 7.960 -55.411 1.00 95.56 156 SER A C 1
ATOM 1279 O O . SER A 1 156 ? 42.506 8.351 -56.466 1.00 95.56 156 SER A O 1
ATOM 1281 N N . THR A 1 157 ? 42.131 6.694 -55.004 1.00 95.38 157 THR A N 1
ATOM 1282 C CA . THR A 1 157 ? 42.864 5.657 -55.750 1.00 95.38 157 THR A CA 1
ATOM 1283 C C . THR A 1 157 ? 42.218 5.373 -57.106 1.00 95.38 157 THR A C 1
ATOM 1285 O O . THR A 1 157 ? 42.929 5.225 -58.098 1.00 95.38 157 THR A O 1
ATOM 1288 N N . PHE A 1 158 ? 40.884 5.349 -57.194 1.00 93.50 158 PHE A N 1
ATOM 1289 C CA . PHE A 1 158 ? 40.169 5.164 -58.460 1.00 93.50 158 PHE A CA 1
ATOM 1290 C C . PHE A 1 158 ? 40.323 6.378 -59.388 1.00 93.50 158 PHE A C 1
ATOM 1292 O O . PHE A 1 158 ? 40.562 6.211 -60.581 1.00 93.50 158 PHE A O 1
ATOM 1299 N N . SER A 1 159 ? 40.276 7.601 -58.849 1.00 94.62 159 SER A N 1
ATOM 1300 C CA . SER A 1 159 ? 40.572 8.837 -59.588 1.00 94.62 159 SER A CA 1
ATOM 1301 C C . SER A 1 159 ? 42.006 8.847 -60.134 1.00 94.62 159 SER A C 1
ATOM 1303 O O . SER A 1 159 ? 42.220 9.116 -61.317 1.00 94.62 159 SER A O 1
ATOM 1305 N N . LEU A 1 160 ? 42.990 8.469 -59.310 1.00 95.56 160 LEU A N 1
ATOM 1306 C CA . LEU A 1 160 ? 44.389 8.354 -59.722 1.00 95.56 160 LEU A CA 1
ATOM 1307 C C . LEU A 1 160 ? 44.588 7.255 -60.777 1.00 95.56 160 LEU A C 1
ATOM 1309 O O . LEU A 1 160 ? 45.260 7.495 -61.779 1.00 95.56 160 LEU A O 1
ATOM 1313 N N . LYS A 1 161 ? 43.954 6.086 -60.612 1.00 95.38 161 LYS A N 1
ATOM 1314 C CA . LYS A 1 161 ? 43.968 5.032 -61.632 1.00 95.38 161 LYS A CA 1
ATOM 1315 C C . LYS A 1 161 ? 43.362 5.518 -62.947 1.00 95.38 161 LYS A C 1
ATOM 1317 O O . LYS A 1 161 ? 43.976 5.314 -63.984 1.00 95.38 161 LYS A O 1
ATOM 1322 N N . ASN A 1 162 ? 42.214 6.195 -62.924 1.00 92.38 162 ASN A N 1
ATOM 1323 C CA . ASN A 1 162 ? 41.593 6.718 -64.144 1.00 92.38 162 ASN A CA 1
ATOM 1324 C C . ASN A 1 162 ? 42.512 7.706 -64.879 1.00 92.38 162 ASN A C 1
ATOM 1326 O O . ASN A 1 162 ? 42.533 7.699 -66.106 1.00 92.38 162 ASN A O 1
ATOM 1330 N N . LYS A 1 163 ? 43.312 8.506 -64.157 1.00 95.00 163 LYS A N 1
ATOM 1331 C CA . LYS A 1 163 ? 44.358 9.347 -64.763 1.00 95.00 163 LYS A CA 1
ATOM 1332 C C . LYS A 1 163 ? 45.463 8.504 -65.406 1.00 95.00 163 LYS A C 1
ATOM 1334 O O . LYS A 1 163 ? 45.806 8.760 -66.552 1.00 95.00 163 LYS A O 1
ATOM 1339 N N . PHE A 1 164 ? 45.978 7.471 -64.734 1.00 94.81 164 PHE A N 1
ATOM 1340 C CA . PHE A 1 164 ? 46.964 6.557 -65.335 1.00 94.81 164 PHE A CA 1
ATOM 1341 C C . PHE A 1 164 ? 46.415 5.790 -66.550 1.00 94.81 164 PHE A C 1
ATOM 1343 O O . PHE A 1 164 ? 47.104 5.699 -67.561 1.00 94.81 164 PHE A O 1
ATOM 1350 N N . ASP A 1 165 ? 45.170 5.313 -66.504 1.00 93.88 165 ASP A N 1
ATOM 1351 C CA . ASP A 1 165 ? 44.502 4.645 -67.630 1.00 93.88 165 ASP A CA 1
ATOM 1352 C C . ASP A 1 165 ? 44.244 5.620 -68.805 1.00 93.88 165 ASP A C 1
ATOM 1354 O O . ASP A 1 165 ? 44.183 5.191 -69.958 1.00 93.88 165 ASP A O 1
ATOM 1358 N N . GLN A 1 166 ? 44.107 6.929 -68.543 1.00 91.44 166 GLN A N 1
ATOM 1359 C CA . GLN A 1 166 ? 44.041 7.984 -69.566 1.00 91.44 166 GLN A CA 1
ATOM 1360 C C . GLN A 1 166 ? 45.423 8.305 -70.153 1.00 91.44 166 GLN A C 1
ATOM 1362 O O . GLN A 1 166 ? 45.561 8.303 -71.372 1.00 91.44 166 GLN A O 1
ATOM 1367 N N . PHE A 1 167 ? 46.450 8.514 -69.320 1.00 94.06 167 PHE A N 1
ATOM 1368 C CA . PHE A 1 167 ? 47.827 8.737 -69.783 1.00 94.06 167 PHE A CA 1
ATOM 1369 C C . PHE A 1 167 ? 48.357 7.545 -70.586 1.00 94.06 167 PHE A C 1
ATOM 1371 O O . PHE A 1 167 ? 48.958 7.734 -71.637 1.00 94.06 167 PHE A O 1
ATOM 1378 N N . GLY A 1 168 ? 48.081 6.316 -70.138 1.00 92.19 168 GLY A N 1
ATOM 1379 C CA . GLY A 1 168 ? 48.450 5.099 -70.857 1.00 92.19 168 GLY A CA 1
ATOM 1380 C C . GLY A 1 168 ? 47.806 5.025 -72.241 1.00 92.19 168 GLY A C 1
ATOM 1381 O O . GLY A 1 168 ? 48.494 4.709 -73.205 1.00 92.19 168 GLY A O 1
ATOM 1382 N N . LYS A 1 169 ? 46.515 5.369 -72.366 1.00 88.12 169 LYS A N 1
ATOM 1383 C CA . LYS A 1 169 ? 45.846 5.472 -73.675 1.00 88.12 169 LYS A CA 1
ATOM 1384 C C . LYS A 1 169 ? 46.463 6.560 -74.544 1.00 88.12 169 LYS A C 1
ATOM 1386 O O . LYS A 1 169 ? 46.831 6.251 -75.664 1.00 88.12 169 LYS A O 1
ATOM 1391 N N . GLY A 1 170 ? 46.662 7.765 -74.006 1.00 90.81 170 GLY A N 1
ATOM 1392 C CA . GLY A 1 170 ? 47.305 8.865 -74.729 1.00 90.81 170 GLY A CA 1
ATOM 1393 C C . GLY A 1 170 ? 48.670 8.474 -75.299 1.00 90.81 170 GLY A C 1
ATOM 1394 O O . GLY A 1 170 ? 48.900 8.666 -76.484 1.00 90.81 170 GLY A O 1
ATOM 1395 N N . LEU A 1 171 ? 49.521 7.824 -74.498 1.00 92.31 171 LEU A N 1
ATOM 1396 C CA . LEU A 1 171 ? 50.822 7.316 -74.948 1.00 92.31 171 LEU A CA 1
ATOM 1397 C C . LEU A 1 171 ? 50.700 6.191 -75.989 1.00 92.31 171 LEU A C 1
ATOM 1399 O O . LEU A 1 171 ? 51.509 6.133 -76.911 1.00 92.31 171 LEU A O 1
ATOM 1403 N N . TYR A 1 172 ? 49.706 5.300 -75.878 1.00 89.12 172 TYR A N 1
ATOM 1404 C CA . TYR A 1 172 ? 49.446 4.296 -76.916 1.00 89.12 172 TYR A CA 1
ATOM 1405 C C . TYR A 1 172 ? 48.986 4.947 -78.223 1.00 89.12 172 TYR A C 1
ATOM 1407 O O . TYR A 1 172 ? 49.509 4.593 -79.276 1.00 89.12 172 TYR A O 1
ATOM 1415 N N . ASP A 1 173 ? 48.042 5.883 -78.160 1.00 88.44 173 ASP A N 1
ATOM 1416 C CA . ASP A 1 173 ? 47.481 6.580 -79.317 1.00 88.44 173 ASP A CA 1
ATOM 1417 C C . ASP A 1 173 ? 48.549 7.463 -79.998 1.00 88.44 173 ASP A C 1
ATOM 1419 O O . ASP A 1 173 ? 48.6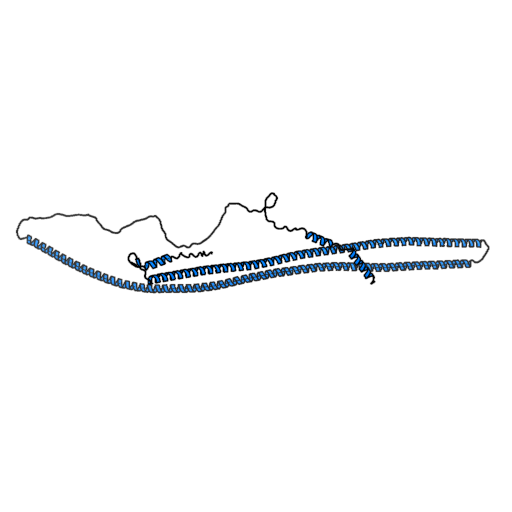60 7.443 -81.220 1.00 88.44 173 ASP A O 1
ATOM 1423 N N . GLU A 1 174 ? 49.411 8.135 -79.225 1.00 93.56 174 GLU A N 1
ATOM 1424 C CA . GLU A 1 174 ? 50.589 8.879 -79.700 1.00 93.56 174 GLU A CA 1
ATOM 1425 C C . GLU A 1 174 ? 51.623 7.953 -80.364 1.00 93.56 174 GLU A C 1
ATOM 1427 O O . GLU A 1 174 ? 52.033 8.197 -81.499 1.00 93.56 174 GLU A O 1
ATOM 1432 N N . CYS A 1 175 ? 51.987 6.832 -79.727 1.00 91.31 175 CYS A N 1
ATOM 1433 C CA . CYS A 1 175 ? 52.885 5.840 -80.333 1.00 91.31 175 CYS A CA 1
ATOM 1434 C C . CYS A 1 175 ? 52.303 5.238 -81.622 1.00 91.31 175 CYS A C 1
ATOM 1436 O O . CYS A 1 175 ? 53.039 5.010 -82.583 1.00 91.31 175 CYS A O 1
ATOM 1438 N N . TYR A 1 176 ? 50.994 4.970 -81.667 1.00 84.69 176 TYR A N 1
ATOM 1439 C CA . TYR A 1 176 ? 50.320 4.495 -82.877 1.00 84.69 176 TYR A CA 1
ATOM 1440 C C . TYR A 1 176 ? 50.238 5.580 -83.957 1.00 84.69 176 TYR A C 1
ATOM 1442 O O . TYR A 1 176 ? 50.367 5.235 -85.130 1.00 84.69 176 TYR A O 1
ATOM 1450 N N . GLY A 1 177 ? 50.086 6.853 -83.576 1.00 89.94 177 GLY A N 1
ATOM 1451 C CA . GLY A 1 177 ? 50.184 8.015 -84.460 1.00 89.94 177 GLY A CA 1
ATOM 1452 C C . GLY A 1 177 ? 51.553 8.088 -85.127 1.00 89.94 177 GLY A C 1
ATOM 1453 O O . GLY A 1 177 ? 51.638 7.928 -86.339 1.00 89.94 177 GLY A O 1
ATOM 1454 N N . ILE A 1 178 ? 52.631 8.160 -84.340 1.00 92.44 178 ILE A N 1
ATOM 1455 C CA . ILE A 1 178 ? 54.017 8.192 -84.841 1.00 92.44 178 ILE A CA 1
ATOM 1456 C C . ILE A 1 178 ? 54.318 6.972 -85.733 1.00 92.44 178 ILE A C 1
ATOM 1458 O O . ILE A 1 178 ? 54.932 7.098 -86.790 1.00 92.44 178 ILE A O 1
ATOM 1462 N N . VAL A 1 179 ? 53.859 5.769 -85.362 1.00 89.56 179 VAL A N 1
ATOM 1463 C CA . VAL A 1 179 ? 54.043 4.559 -86.189 1.00 89.56 179 VAL A CA 1
ATOM 1464 C C . VAL A 1 179 ? 53.199 4.586 -87.472 1.00 89.56 179 VAL A C 1
ATOM 1466 O O . VAL A 1 179 ? 53.603 3.973 -88.462 1.00 89.56 179 VAL A O 1
ATOM 1469 N N . ALA A 1 180 ? 52.050 5.264 -87.493 1.00 85.50 180 ALA A N 1
ATOM 1470 C CA . ALA A 1 180 ? 51.262 5.476 -88.705 1.00 85.50 180 ALA A CA 1
ATOM 1471 C C . ALA A 1 180 ? 51.911 6.533 -89.612 1.00 85.50 180 ALA A C 1
ATOM 1473 O O . ALA A 1 180 ? 52.139 6.244 -90.783 1.00 85.50 180 ALA A O 1
ATOM 1474 N N . GLU A 1 181 ? 52.301 7.682 -89.057 1.00 89.69 181 GLU A N 1
ATOM 1475 C CA . GLU A 1 181 ? 53.004 8.773 -89.742 1.00 89.69 181 GLU A CA 1
ATOM 1476 C C . GLU A 1 181 ? 54.305 8.280 -90.385 1.00 89.69 181 GLU A C 1
ATOM 1478 O O . GLU A 1 181 ? 54.480 8.420 -91.590 1.00 89.69 181 GLU A O 1
ATOM 1483 N N . VAL A 1 182 ? 55.172 7.585 -89.638 1.00 90.81 182 VAL A N 1
ATOM 1484 C CA . VAL A 1 182 ? 56.424 7.021 -90.177 1.00 90.81 182 VAL A CA 1
ATOM 1485 C C . VAL A 1 182 ? 56.158 5.973 -91.265 1.00 90.81 182 VAL A C 1
ATOM 1487 O O . VAL A 1 182 ? 56.950 5.844 -92.201 1.00 90.81 182 VAL A O 1
ATOM 1490 N N . ARG A 1 183 ? 55.048 5.222 -91.201 1.00 87.12 183 ARG A N 1
ATOM 1491 C CA . ARG A 1 183 ? 54.655 4.286 -92.274 1.00 87.12 183 ARG A CA 1
ATOM 1492 C C . ARG A 1 183 ? 54.133 5.007 -93.510 1.00 87.12 183 ARG A C 1
ATOM 1494 O O . ARG A 1 183 ? 54.422 4.549 -94.612 1.00 87.12 183 ARG A O 1
ATOM 1501 N N . GLU A 1 184 ? 53.377 6.083 -93.335 1.00 84.38 184 GLU A N 1
ATOM 1502 C CA . GLU A 1 184 ? 52.848 6.904 -94.422 1.00 84.38 184 GLU A CA 1
ATOM 1503 C C . GLU A 1 184 ? 53.976 7.686 -95.102 1.00 84.38 184 GLU A C 1
ATOM 1505 O O . GLU A 1 184 ? 54.153 7.538 -96.306 1.00 84.38 184 GLU A O 1
ATOM 1510 N N . GLU A 1 185 ? 54.845 8.357 -94.342 1.00 85.56 185 GLU A N 1
ATOM 1511 C CA . GLU A 1 185 ? 56.064 9.000 -94.846 1.00 85.56 185 GLU A CA 1
ATOM 1512 C C . GLU A 1 185 ? 56.985 7.991 -95.548 1.00 85.56 185 GLU A C 1
ATOM 1514 O O . GLU A 1 185 ? 57.469 8.265 -96.644 1.00 85.56 185 GLU A O 1
ATOM 1519 N N . SER A 1 186 ? 57.183 6.788 -94.991 1.00 83.00 186 SER A N 1
ATOM 1520 C CA . SER A 1 186 ? 57.967 5.735 -95.657 1.00 83.00 186 SER A CA 1
ATOM 1521 C C . SER A 1 186 ? 57.312 5.252 -96.954 1.00 83.00 186 SER A C 1
ATOM 1523 O O . SER A 1 186 ? 58.004 5.035 -97.950 1.00 83.00 186 SER A O 1
ATOM 1525 N N . ALA A 1 187 ? 55.988 5.072 -96.973 1.00 79.56 187 ALA A N 1
ATOM 1526 C CA . ALA A 1 187 ? 55.250 4.663 -98.167 1.00 79.56 187 ALA A CA 1
ATOM 1527 C C . ALA A 1 187 ? 55.279 5.756 -99.245 1.00 79.56 187 ALA A C 1
ATOM 1529 O O . ALA A 1 187 ? 55.515 5.457 -100.417 1.00 79.56 187 ALA A O 1
ATOM 1530 N N . GLU A 1 188 ? 55.126 7.018 -98.852 1.00 81.31 188 GLU A N 1
ATOM 1531 C CA . GLU A 1 188 ? 55.295 8.180 -99.713 1.00 81.31 188 GLU A CA 1
ATOM 1532 C C . GLU A 1 188 ? 56.725 8.301 -100.235 1.00 81.31 188 GLU A C 1
ATOM 1534 O O . GLU A 1 188 ? 56.909 8.466 -101.436 1.00 81.31 188 GLU A O 1
ATOM 1539 N N . ALA A 1 189 ? 57.749 8.173 -99.392 1.00 82.38 189 ALA A N 1
ATOM 1540 C CA . ALA A 1 189 ? 59.149 8.227 -99.802 1.00 82.38 189 ALA A CA 1
ATOM 1541 C C . ALA A 1 189 ? 59.485 7.103 -100.795 1.00 82.38 189 ALA A C 1
ATOM 1543 O O . ALA A 1 189 ? 60.084 7.366 -101.840 1.00 82.38 189 ALA A O 1
ATOM 1544 N N . MET A 1 190 ? 59.028 5.872 -100.536 1.00 77.88 190 MET A N 1
ATOM 1545 C CA . MET A 1 190 ? 59.156 4.751 -101.474 1.00 77.88 190 MET A CA 1
ATOM 1546 C C . MET A 1 190 ? 58.384 4.988 -102.778 1.00 77.88 190 MET A C 1
ATOM 1548 O O . MET A 1 190 ? 58.893 4.654 -103.847 1.00 77.88 190 MET A O 1
ATOM 1552 N N . SER A 1 191 ? 57.193 5.591 -102.723 1.00 74.06 191 SER A N 1
ATOM 1553 C CA . SER A 1 191 ? 56.390 5.930 -103.905 1.00 74.06 191 SER A CA 1
ATOM 1554 C C . SER A 1 191 ? 57.045 7.042 -104.737 1.00 74.06 191 SER A C 1
ATOM 1556 O O . SER A 1 191 ? 57.254 6.882 -105.936 1.00 74.06 191 SER A O 1
ATOM 1558 N N . ARG A 1 192 ? 57.506 8.123 -104.093 1.00 77.06 192 ARG A N 1
ATOM 1559 C CA . ARG A 1 192 ? 58.288 9.221 -104.691 1.00 77.06 192 ARG A CA 1
ATOM 1560 C C . ARG A 1 192 ? 59.611 8.711 -105.290 1.00 77.06 192 ARG A C 1
ATOM 1562 O O . ARG A 1 192 ? 60.036 9.211 -106.330 1.00 77.06 192 ARG A O 1
ATOM 1569 N N . TYR A 1 193 ? 60.247 7.703 -104.686 1.00 72.12 193 TYR A N 1
ATOM 1570 C CA . TYR A 1 193 ? 61.441 7.040 -105.227 1.00 72.12 193 TYR A CA 1
ATOM 1571 C C . TYR A 1 193 ? 61.108 6.142 -106.434 1.00 72.12 193 TYR A C 1
ATOM 1573 O O . TYR A 1 193 ? 61.755 6.258 -107.474 1.00 72.12 193 TYR A O 1
ATOM 1581 N N . LYS A 1 194 ? 60.047 5.323 -106.358 1.00 65.56 194 LYS A N 1
ATOM 1582 C CA . LYS A 1 194 ? 59.508 4.539 -107.490 1.00 65.56 194 LYS A CA 1
ATOM 1583 C C . LYS A 1 194 ? 58.933 5.394 -108.628 1.00 65.56 194 LYS A C 1
ATOM 1585 O O . LYS A 1 194 ? 58.824 4.901 -109.739 1.00 65.56 194 LYS A O 1
ATOM 1590 N N . ALA A 1 195 ? 58.580 6.654 -108.384 1.00 64.69 195 ALA A N 1
ATOM 1591 C CA . ALA A 1 195 ? 58.192 7.601 -109.430 1.00 64.69 195 ALA A CA 1
ATOM 1592 C C . ALA A 1 195 ? 59.409 8.224 -110.145 1.00 64.69 195 ALA A C 1
ATOM 1594 O O . ALA A 1 195 ? 59.279 8.724 -111.259 1.00 64.69 195 ALA A O 1
ATOM 1595 N N . ARG A 1 196 ? 60.594 8.201 -109.514 1.00 67.25 196 ARG A N 1
ATOM 1596 C CA . ARG A 1 196 ? 61.865 8.697 -110.078 1.00 67.25 196 ARG A CA 1
ATOM 1597 C C . ARG A 1 196 ? 62.713 7.596 -110.720 1.00 67.25 196 ARG A C 1
ATOM 1599 O O . ARG A 1 196 ? 63.487 7.882 -111.626 1.00 67.25 196 ARG A O 1
ATOM 1606 N N . SER A 1 197 ? 62.577 6.355 -110.258 1.00 51.47 197 SER A N 1
ATOM 1607 C CA . SER A 1 197 ? 63.184 5.165 -110.860 1.00 51.47 197 SER A CA 1
ATOM 1608 C C . SER A 1 197 ? 62.165 4.470 -111.764 1.00 51.47 197 SER A C 1
ATOM 1610 O O . SER A 1 197 ? 61.059 4.196 -111.318 1.00 51.47 197 SER A O 1
ATOM 1612 N N . ALA A 1 198 ? 62.510 4.161 -113.018 1.00 50.00 198 ALA A N 1
ATOM 1613 C CA . ALA A 1 198 ? 61.568 3.698 -114.052 1.00 50.00 198 ALA A CA 1
ATOM 1614 C C . ALA A 1 198 ? 61.070 2.234 -113.894 1.00 50.00 198 ALA A C 1
ATOM 1616 O O . ALA A 1 198 ? 60.920 1.499 -114.869 1.00 50.00 198 ALA A O 1
ATOM 1617 N N . GLY A 1 199 ? 60.824 1.785 -112.660 1.00 51.22 199 GLY A N 1
ATOM 1618 C CA . GLY A 1 199 ? 60.391 0.431 -112.316 1.00 51.22 199 GLY A CA 1
ATOM 1619 C C . GLY A 1 199 ? 58.871 0.282 -112.247 1.00 51.22 199 GLY A C 1
ATOM 1620 O O . GLY A 1 199 ? 58.301 0.289 -111.155 1.00 51.22 199 GLY A O 1
ATOM 1621 N N . SER A 1 200 ? 58.219 0.091 -113.398 1.00 49.53 200 SER A N 1
ATOM 1622 C CA . SER A 1 200 ? 56.785 -0.235 -113.462 1.00 49.53 200 SER A CA 1
ATOM 1623 C C . SER A 1 200 ? 56.516 -1.656 -112.941 1.00 49.53 200 SER A C 1
ATOM 1625 O O . SER A 1 200 ? 56.582 -2.634 -113.681 1.00 49.53 200 SER A O 1
ATOM 1627 N N . GLY A 1 201 ? 56.251 -1.773 -111.637 1.00 53.34 201 GLY A N 1
ATOM 1628 C CA . GLY A 1 201 ? 55.927 -3.029 -110.957 1.00 53.34 201 GLY A CA 1
ATOM 1629 C C . GLY A 1 201 ? 54.766 -2.843 -109.982 1.00 53.34 201 GLY A C 1
ATOM 1630 O O . GLY A 1 201 ? 54.875 -2.040 -109.050 1.00 53.34 201 GLY A O 1
ATOM 1631 N N . SER A 1 202 ? 53.672 -3.581 -110.222 1.00 59.69 202 SER A N 1
ATOM 1632 C CA . SER A 1 202 ? 52.367 -3.434 -109.553 1.00 59.69 202 SER A CA 1
ATOM 1633 C C . SER A 1 202 ? 52.455 -3.377 -108.022 1.00 59.69 202 SER A C 1
ATOM 1635 O O . SER A 1 202 ? 53.203 -4.125 -107.392 1.00 59.69 202 SER A O 1
ATOM 1637 N N . ASN A 1 203 ? 51.648 -2.501 -107.416 1.00 61.84 203 ASN A N 1
ATOM 1638 C CA . ASN A 1 203 ? 51.609 -2.270 -105.967 1.00 61.84 203 ASN A CA 1
ATOM 1639 C C . ASN A 1 203 ? 50.686 -3.245 -105.206 1.00 61.84 203 ASN A C 1
ATOM 1641 O O . ASN A 1 203 ? 50.489 -3.108 -104.002 1.00 61.84 203 ASN A O 1
ATOM 1645 N N . GLU A 1 204 ? 50.111 -4.229 -105.897 1.00 69.25 204 GLU A N 1
ATOM 1646 C CA . GLU A 1 204 ? 48.999 -5.066 -105.429 1.00 69.25 204 GLU A CA 1
ATOM 1647 C C . GLU A 1 204 ? 49.220 -5.727 -104.055 1.00 69.25 204 GLU A C 1
ATOM 1649 O O . GLU A 1 204 ? 48.318 -5.730 -103.219 1.00 69.25 204 GLU A O 1
ATOM 1654 N N . VAL A 1 205 ? 50.435 -6.203 -103.762 1.00 71.75 205 VAL A N 1
ATOM 1655 C CA . VAL A 1 205 ? 50.780 -6.796 -102.453 1.00 71.75 205 VAL A CA 1
ATOM 1656 C C . VAL A 1 205 ? 50.719 -5.764 -101.316 1.00 71.75 205 VAL A C 1
ATOM 1658 O O . VAL A 1 205 ? 50.259 -6.083 -100.217 1.00 71.75 205 VAL A O 1
ATOM 1661 N N . MET A 1 206 ? 51.137 -4.520 -101.569 1.00 70.94 206 MET A N 1
ATOM 1662 C CA . MET A 1 206 ? 51.057 -3.427 -100.594 1.00 70.94 206 MET A CA 1
ATOM 1663 C C . MET A 1 206 ? 49.601 -2.997 -100.386 1.00 70.94 206 MET A C 1
ATOM 1665 O O . MET A 1 206 ? 49.159 -2.864 -99.246 1.00 70.94 206 MET A O 1
ATOM 1669 N N . ASP A 1 207 ? 48.822 -2.881 -101.462 1.00 75.00 207 ASP A N 1
ATOM 1670 C CA . ASP A 1 207 ? 47.387 -2.587 -101.403 1.00 75.00 207 ASP A CA 1
ATOM 1671 C C . ASP A 1 207 ? 46.602 -3.658 -100.626 1.00 75.00 207 ASP A C 1
ATOM 1673 O O . ASP A 1 207 ? 45.737 -3.326 -99.813 1.00 75.00 207 ASP A O 1
ATOM 1677 N N . ILE A 1 208 ? 46.913 -4.944 -100.828 1.00 79.69 208 ILE A N 1
ATOM 1678 C CA . ILE A 1 208 ? 46.336 -6.062 -100.063 1.00 79.69 208 ILE A CA 1
ATOM 1679 C C . ILE A 1 208 ? 46.725 -5.963 -98.582 1.00 79.69 208 ILE A C 1
ATOM 1681 O O . ILE A 1 208 ? 45.866 -6.132 -97.713 1.00 79.69 208 ILE A O 1
ATOM 1685 N N . ASN A 1 209 ? 47.984 -5.640 -98.271 1.00 80.38 209 ASN A N 1
ATOM 1686 C CA . ASN A 1 209 ? 48.442 -5.476 -96.890 1.00 80.38 209 ASN A CA 1
ATOM 1687 C C . ASN A 1 209 ? 47.745 -4.288 -96.194 1.00 80.38 209 ASN A C 1
ATOM 1689 O O . ASN A 1 209 ? 47.256 -4.427 -95.074 1.00 80.38 209 ASN A O 1
ATOM 1693 N N . MET A 1 210 ? 47.592 -3.153 -96.883 1.00 77.69 210 MET A N 1
ATOM 1694 C CA . MET A 1 210 ? 46.873 -1.979 -96.370 1.00 77.69 210 MET A CA 1
ATOM 1695 C C . MET A 1 210 ? 45.368 -2.240 -96.199 1.00 77.69 210 MET A C 1
ATOM 1697 O O . MET A 1 210 ? 44.786 -1.831 -95.193 1.00 77.69 210 MET A O 1
ATOM 1701 N N . LYS A 1 211 ? 44.727 -2.981 -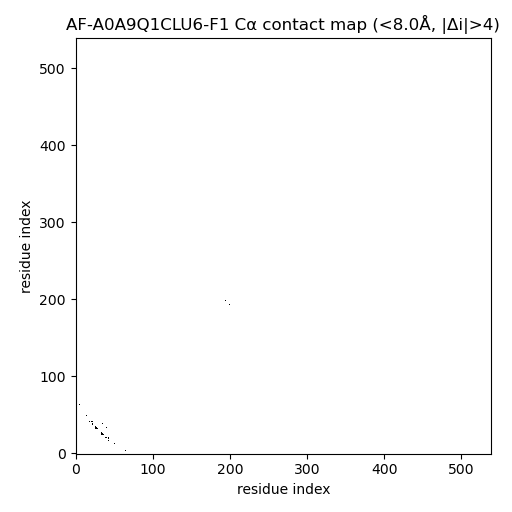97.117 1.00 83.06 211 LYS A N 1
ATOM 1702 C CA . LYS A 1 211 ? 43.340 -3.459 -96.948 1.00 83.06 211 LYS A CA 1
ATOM 1703 C C . LYS A 1 211 ? 43.215 -4.364 -95.716 1.00 83.06 211 LYS A C 1
ATOM 1705 O O . LYS A 1 211 ? 42.334 -4.142 -94.888 1.00 83.06 211 LYS A O 1
ATOM 1710 N N . ARG A 1 212 ? 44.139 -5.317 -95.535 1.00 85.38 212 ARG A N 1
ATOM 1711 C CA . ARG A 1 212 ? 44.177 -6.213 -94.366 1.00 85.38 212 ARG A CA 1
ATOM 1712 C C . ARG A 1 212 ? 44.375 -5.443 -93.056 1.00 85.38 212 ARG A C 1
ATOM 1714 O O . ARG A 1 212 ? 43.674 -5.720 -92.082 1.00 85.38 212 ARG A O 1
ATOM 1721 N N . ALA A 1 213 ? 45.262 -4.448 -93.036 1.00 80.69 213 ALA A N 1
ATOM 1722 C CA . ALA A 1 213 ? 45.477 -3.575 -91.883 1.00 80.69 213 ALA A CA 1
ATOM 1723 C C . ALA A 1 213 ? 44.198 -2.811 -91.492 1.00 80.69 213 ALA A C 1
ATOM 1725 O O . ALA A 1 213 ? 43.817 -2.839 -90.322 1.00 80.69 213 ALA A O 1
ATOM 1726 N N . ARG A 1 214 ? 43.483 -2.227 -92.468 1.00 83.81 214 ARG A N 1
ATOM 1727 C CA . ARG A 1 214 ? 42.186 -1.558 -92.243 1.00 83.81 214 ARG A CA 1
ATOM 1728 C C . ARG A 1 214 ? 41.138 -2.514 -91.664 1.00 83.81 214 ARG A C 1
ATOM 1730 O O . ARG A 1 214 ? 40.516 -2.182 -90.661 1.00 83.81 214 ARG A O 1
ATOM 1737 N N . THR A 1 215 ? 40.997 -3.728 -92.208 1.00 88.06 215 THR A N 1
ATOM 1738 C CA . THR A 1 215 ? 40.060 -4.722 -91.640 1.00 88.06 215 THR A CA 1
ATOM 1739 C C . THR A 1 215 ? 40.428 -5.131 -90.209 1.00 88.06 215 THR A C 1
ATOM 1741 O O . THR A 1 215 ? 39.550 -5.272 -89.364 1.00 88.06 215 THR A O 1
ATOM 1744 N N . LEU A 1 216 ? 41.723 -5.256 -89.887 1.00 86.44 216 LEU A N 1
ATOM 1745 C CA . LEU A 1 216 ? 42.174 -5.562 -88.525 1.00 86.44 216 LEU A CA 1
ATOM 1746 C C . LEU A 1 216 ? 41.891 -4.403 -87.549 1.00 86.44 216 LEU A C 1
ATOM 1748 O O . LEU A 1 216 ? 41.586 -4.642 -86.382 1.00 86.44 216 LEU A O 1
ATOM 1752 N N . GLN A 1 217 ? 41.995 -3.157 -88.017 1.00 84.75 217 GLN A N 1
ATOM 1753 C CA . GLN A 1 217 ? 41.666 -1.960 -87.244 1.00 84.75 217 GLN A CA 1
ATOM 1754 C C . GLN A 1 217 ? 40.163 -1.882 -86.944 1.00 84.75 217 GLN A C 1
ATOM 1756 O O . GLN A 1 217 ? 39.801 -1.674 -85.787 1.00 84.75 217 GLN A O 1
ATOM 1761 N N . GLN A 1 218 ? 39.306 -2.156 -87.933 1.00 89.00 218 GLN A N 1
ATOM 1762 C CA . GLN A 1 218 ? 37.853 -2.214 -87.749 1.00 89.00 218 GLN A CA 1
ATOM 1763 C C . GLN A 1 218 ? 37.454 -3.269 -86.700 1.00 89.00 218 GLN A C 1
ATOM 1765 O O . GLN A 1 218 ? 36.808 -2.931 -85.710 1.00 89.00 218 GLN A O 1
ATOM 1770 N N . MET A 1 219 ? 37.932 -4.515 -86.823 1.00 89.81 219 MET A N 1
ATOM 1771 C CA . MET A 1 219 ? 37.638 -5.573 -85.836 1.00 89.81 219 MET A CA 1
ATOM 1772 C C . MET A 1 219 ? 38.105 -5.213 -84.408 1.00 89.81 219 MET A C 1
ATOM 1774 O O . MET A 1 219 ? 37.530 -5.674 -83.421 1.00 89.81 219 MET A O 1
ATOM 1778 N N . ARG A 1 220 ? 39.158 -4.391 -84.268 1.00 85.12 220 ARG A N 1
ATOM 1779 C CA . ARG A 1 220 ? 39.627 -3.875 -82.967 1.00 85.12 220 ARG A CA 1
ATOM 1780 C C . ARG A 1 220 ? 38.726 -2.765 -82.419 1.00 85.12 220 ARG A C 1
ATOM 1782 O O . ARG A 1 220 ? 38.513 -2.725 -81.207 1.00 85.12 220 ARG A O 1
ATOM 1789 N N . GLN A 1 221 ? 38.189 -1.899 -83.278 1.00 86.75 221 GLN A N 1
ATOM 1790 C CA . GLN A 1 221 ? 37.206 -0.877 -82.902 1.00 86.75 221 GLN A CA 1
ATOM 1791 C C . GLN A 1 221 ? 35.908 -1.541 -82.417 1.00 86.75 221 GLN A C 1
ATOM 1793 O O . GLN A 1 221 ? 35.514 -1.324 -81.274 1.00 86.75 221 GLN A O 1
ATOM 1798 N N . GLU A 1 222 ? 35.344 -2.468 -83.195 1.00 91.56 222 GLU A N 1
ATOM 1799 C CA . GLU A 1 222 ? 34.133 -3.230 -82.843 1.00 91.56 222 GLU A CA 1
ATOM 1800 C C . GLU A 1 222 ? 34.277 -3.982 -81.502 1.00 91.56 222 GLU A C 1
ATOM 1802 O O . GLU A 1 222 ? 33.404 -3.917 -80.634 1.00 91.56 222 GLU A O 1
ATOM 1807 N N . ASN A 1 223 ? 35.417 -4.644 -81.266 1.00 90.44 223 ASN A N 1
ATOM 1808 C CA . ASN A 1 223 ? 35.696 -5.321 -79.993 1.00 90.44 223 ASN A CA 1
ATOM 1809 C C . ASN A 1 223 ? 35.835 -4.330 -78.811 1.00 90.44 223 ASN A C 1
ATOM 1811 O O . ASN A 1 223 ? 35.411 -4.612 -77.684 1.00 90.44 223 ASN A O 1
ATOM 1815 N N . THR A 1 224 ? 36.376 -3.135 -79.063 1.00 90.25 224 THR A N 1
ATOM 1816 C CA . THR A 1 224 ? 36.456 -2.057 -78.062 1.00 90.25 224 THR A CA 1
ATOM 1817 C C . THR A 1 224 ? 35.062 -1.527 -77.712 1.00 90.25 224 THR A C 1
ATOM 1819 O O . THR A 1 224 ? 34.756 -1.331 -76.534 1.00 90.25 224 THR A O 1
ATOM 1822 N N . GLU A 1 225 ? 34.184 -1.358 -78.700 1.00 93.62 225 GLU A N 1
ATOM 1823 C CA . GLU A 1 225 ? 32.791 -0.940 -78.507 1.00 93.62 225 GLU A CA 1
ATOM 1824 C C . GLU A 1 225 ? 31.970 -1.989 -77.745 1.00 93.62 225 GLU A C 1
ATOM 1826 O O . GLU A 1 225 ? 31.306 -1.650 -76.759 1.00 93.62 225 GLU A O 1
ATOM 1831 N N . MET A 1 226 ? 32.083 -3.275 -78.104 1.00 95.25 226 MET A N 1
ATOM 1832 C CA . MET A 1 226 ? 31.464 -4.368 -77.342 1.00 95.25 226 MET A CA 1
ATOM 1833 C C . MET A 1 226 ? 31.961 -4.407 -75.891 1.00 95.25 226 MET A C 1
ATOM 1835 O O . MET A 1 226 ? 31.161 -4.548 -74.962 1.00 95.25 226 MET A O 1
ATOM 1839 N N . SER A 1 227 ? 33.263 -4.208 -75.668 1.00 92.38 227 SER A N 1
ATOM 1840 C CA . SER A 1 227 ? 33.843 -4.142 -74.320 1.00 92.38 227 SER A CA 1
ATOM 1841 C C . SER A 1 227 ? 33.254 -2.987 -73.495 1.00 92.38 227 SER A C 1
ATOM 1843 O O . SER A 1 227 ? 32.915 -3.169 -72.322 1.00 92.38 227 SER A O 1
ATOM 1845 N N . GLN A 1 228 ? 33.042 -1.814 -74.105 1.00 91.44 228 GLN A N 1
ATOM 1846 C CA . GLN A 1 228 ? 32.339 -0.700 -73.456 1.00 91.44 228 GLN A CA 1
ATOM 1847 C C . GLN A 1 228 ? 30.866 -1.024 -73.165 1.00 91.44 228 GLN A C 1
ATOM 1849 O O . GLN A 1 228 ? 30.360 -0.652 -72.104 1.00 91.44 228 GLN A O 1
ATOM 1854 N N . LEU A 1 229 ? 30.166 -1.714 -74.072 1.00 95.75 229 LEU A N 1
ATOM 1855 C CA . LEU A 1 229 ? 28.764 -2.101 -73.885 1.00 95.75 229 LEU A CA 1
ATOM 1856 C C . LEU A 1 229 ? 28.596 -3.069 -72.702 1.00 95.75 229 LEU A C 1
ATOM 1858 O O . LEU A 1 229 ? 27.715 -2.868 -71.864 1.00 95.75 229 LEU A O 1
ATOM 1862 N N . VAL A 1 230 ? 29.490 -4.054 -72.565 1.00 93.81 230 VAL A N 1
ATOM 1863 C CA . VAL A 1 230 ? 29.515 -4.984 -71.420 1.00 93.81 230 VAL A CA 1
ATOM 1864 C C . VAL A 1 230 ? 29.758 -4.245 -70.098 1.00 93.81 230 VAL A C 1
ATOM 1866 O O . VAL A 1 230 ? 29.114 -4.555 -69.093 1.00 93.81 230 VAL A O 1
ATOM 1869 N N . LEU A 1 231 ? 30.636 -3.235 -70.075 1.00 92.75 231 LEU A N 1
ATOM 1870 C CA . LEU A 1 231 ? 30.851 -2.403 -68.884 1.00 92.75 231 LEU A CA 1
ATOM 1871 C C . LEU A 1 231 ? 29.610 -1.562 -68.534 1.00 92.75 231 LEU A C 1
ATOM 1873 O O . LEU A 1 231 ? 29.208 -1.534 -67.368 1.00 92.75 231 LEU A O 1
ATOM 1877 N N . LYS A 1 232 ? 28.945 -0.955 -69.529 1.00 95.94 232 LYS A N 1
ATOM 1878 C CA . LYS A 1 232 ? 27.669 -0.232 -69.347 1.00 95.94 232 LYS A CA 1
ATOM 1879 C C . LYS A 1 232 ? 26.573 -1.155 -68.790 1.00 95.94 232 LYS A C 1
ATOM 1881 O O . LYS A 1 232 ? 25.885 -0.785 -67.840 1.00 95.94 232 LYS A O 1
ATOM 1886 N N . MET A 1 233 ? 26.454 -2.382 -69.307 1.00 95.19 233 MET A N 1
ATOM 1887 C CA . MET A 1 233 ? 25.500 -3.388 -68.819 1.00 95.19 233 MET A CA 1
ATOM 1888 C C . MET A 1 233 ? 25.774 -3.799 -67.362 1.00 95.19 233 MET A C 1
ATOM 1890 O O . MET A 1 233 ? 24.840 -3.875 -66.559 1.00 95.19 233 MET A O 1
ATOM 1894 N N . LYS A 1 234 ? 27.043 -4.017 -66.988 1.00 96.12 234 LYS A N 1
ATOM 1895 C CA . LYS A 1 234 ? 27.439 -4.313 -65.598 1.00 96.12 234 LYS A CA 1
ATOM 1896 C C . LYS A 1 234 ? 27.102 -3.155 -64.653 1.00 96.12 234 LYS A C 1
ATOM 1898 O O . LYS A 1 234 ? 26.511 -3.390 -63.601 1.00 96.12 234 LYS A O 1
ATOM 1903 N N . ALA A 1 235 ? 27.387 -1.912 -65.047 1.00 94.50 235 ALA A N 1
ATOM 1904 C CA . ALA A 1 235 ? 27.044 -0.725 -64.261 1.00 94.50 235 ALA A CA 1
ATOM 1905 C C . ALA A 1 235 ? 25.524 -0.587 -64.036 1.00 94.50 235 ALA A C 1
ATOM 1907 O O . ALA A 1 235 ? 25.085 -0.411 -62.900 1.00 94.50 235 ALA A O 1
ATOM 1908 N N . LEU A 1 236 ? 24.711 -0.754 -65.088 1.00 96.00 236 LEU A N 1
ATOM 1909 C CA . LEU A 1 236 ? 23.243 -0.730 -64.990 1.00 96.00 236 LEU A CA 1
ATOM 1910 C C . LEU A 1 236 ? 22.686 -1.858 -64.106 1.00 96.00 236 LEU A C 1
ATOM 1912 O O . LEU A 1 236 ? 21.730 -1.643 -63.360 1.00 96.00 236 LEU A O 1
ATOM 1916 N N . THR A 1 237 ? 23.288 -3.048 -64.163 1.00 96.62 237 THR A N 1
ATOM 1917 C CA . THR A 1 237 ? 22.890 -4.199 -63.336 1.00 96.62 237 THR A CA 1
ATOM 1918 C C . THR A 1 237 ? 23.180 -3.938 -61.857 1.00 96.62 237 THR A C 1
ATOM 1920 O O . THR A 1 237 ? 22.294 -4.107 -61.018 1.00 96.62 237 THR A O 1
ATOM 1923 N N . ASN A 1 238 ? 24.376 -3.430 -61.544 1.00 95.75 238 ASN A N 1
ATOM 1924 C CA . ASN A 1 238 ? 24.750 -3.038 -60.185 1.00 95.75 238 ASN A CA 1
ATOM 1925 C C . ASN A 1 238 ? 23.854 -1.909 -59.652 1.00 95.75 238 ASN A C 1
ATOM 1927 O O . ASN A 1 238 ? 23.421 -1.965 -58.504 1.00 95.75 238 ASN A O 1
ATOM 1931 N N . TRP A 1 239 ? 23.517 -0.914 -60.480 1.00 95.31 239 TRP A N 1
ATOM 1932 C CA . TRP A 1 239 ? 22.625 0.180 -60.084 1.00 95.31 239 TRP A CA 1
ATOM 1933 C C . TRP A 1 239 ? 21.207 -0.311 -59.757 1.00 95.31 239 TRP A C 1
ATOM 1935 O O . TRP A 1 239 ? 20.662 0.054 -58.714 1.00 95.31 239 TRP A O 1
ATOM 1945 N N . LYS A 1 240 ? 20.638 -1.210 -60.578 1.00 96.94 240 LYS A N 1
ATOM 1946 C CA . LYS A 1 240 ? 19.354 -1.872 -60.278 1.00 96.94 240 LY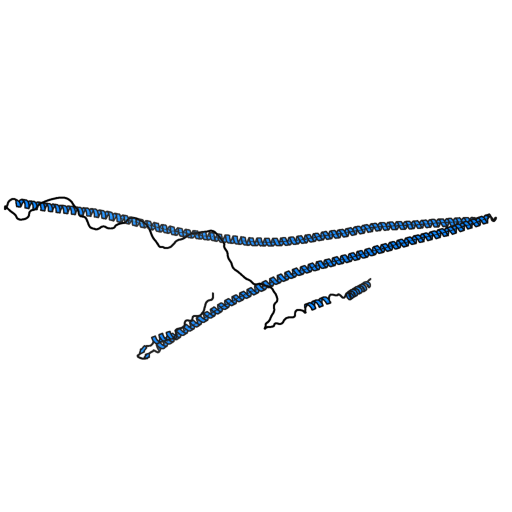S A CA 1
ATOM 1947 C C . LYS A 1 240 ? 19.405 -2.643 -58.956 1.00 96.94 240 LYS A C 1
ATOM 1949 O O . LYS A 1 240 ? 18.519 -2.463 -58.123 1.00 96.94 240 LYS A O 1
ATOM 1954 N N . LEU A 1 241 ? 20.443 -3.456 -58.740 1.00 96.69 241 LEU A N 1
ATOM 1955 C CA . LEU A 1 241 ? 20.605 -4.237 -57.508 1.00 96.69 241 LEU A CA 1
ATOM 1956 C C . LEU A 1 241 ? 20.717 -3.332 -56.271 1.00 96.69 241 LEU A C 1
ATOM 1958 O O . LEU A 1 241 ? 20.013 -3.552 -55.285 1.00 96.69 241 LEU A O 1
ATOM 1962 N N . SER A 1 242 ? 21.535 -2.279 -56.338 1.00 95.31 242 SER A N 1
ATOM 1963 C CA . SER A 1 242 ? 21.672 -1.295 -55.260 1.00 95.31 242 SER A CA 1
ATOM 1964 C C . SER A 1 242 ? 20.361 -0.565 -54.968 1.00 95.31 242 SER A C 1
ATOM 1966 O O . SER A 1 242 ? 20.027 -0.390 -53.798 1.00 95.31 242 SER A O 1
ATOM 1968 N N . LYS A 1 243 ? 19.571 -0.198 -55.988 1.00 95.62 243 LYS A N 1
ATOM 1969 C CA . LYS A 1 243 ? 18.274 0.470 -55.785 1.00 95.62 243 LYS A CA 1
ATOM 1970 C C . LYS A 1 243 ? 17.238 -0.446 -55.122 1.00 95.62 243 LYS A C 1
ATOM 1972 O O . LYS A 1 243 ? 16.495 0.000 -54.248 1.00 95.62 243 LYS A O 1
ATOM 1977 N N . VAL A 1 244 ? 17.221 -1.731 -55.483 1.00 96.19 244 VAL A N 1
ATOM 1978 C CA . VAL A 1 244 ? 16.382 -2.744 -54.820 1.00 96.19 244 VAL A CA 1
ATOM 1979 C C . VAL A 1 244 ? 16.832 -2.957 -53.369 1.00 96.19 244 VAL A C 1
ATOM 1981 O O . VAL A 1 244 ? 15.998 -2.932 -52.464 1.00 96.19 244 VAL A O 1
ATOM 1984 N N . LYS A 1 245 ? 18.145 -3.069 -53.115 1.00 96.31 245 LYS A N 1
ATOM 1985 C CA . LYS A 1 245 ? 18.711 -3.182 -51.758 1.00 96.31 245 LYS A CA 1
ATOM 1986 C C . LYS A 1 245 ? 18.383 -1.962 -50.887 1.00 96.31 245 LYS A C 1
ATOM 1988 O O . LYS A 1 245 ? 17.982 -2.128 -49.741 1.00 96.31 245 LYS A O 1
ATOM 1993 N N . GLU A 1 246 ? 18.487 -0.748 -51.428 1.00 95.56 246 GLU A N 1
ATOM 1994 C CA . GLU A 1 246 ? 18.093 0.497 -50.751 1.00 95.56 246 GLU A CA 1
ATOM 1995 C C . GLU A 1 246 ? 16.605 0.484 -50.359 1.00 95.56 246 GLU A C 1
ATOM 1997 O O . GLU A 1 246 ? 16.258 0.856 -49.238 1.00 95.56 246 GLU A O 1
ATOM 2002 N N . SER A 1 247 ? 15.728 0.024 -51.259 1.00 96.44 247 SER A N 1
ATOM 2003 C CA . SER A 1 247 ? 14.285 -0.067 -51.006 1.00 96.44 247 SER A CA 1
ATOM 2004 C C . SER A 1 247 ? 13.951 -1.069 -49.893 1.00 96.44 247 SER A C 1
ATOM 2006 O O . SER A 1 247 ? 13.195 -0.728 -48.980 1.00 96.44 247 SER A O 1
ATOM 2008 N N . TYR A 1 248 ? 14.564 -2.259 -49.907 1.00 97.69 248 TYR A N 1
ATOM 2009 C CA . TYR A 1 248 ? 14.404 -3.235 -48.825 1.00 97.69 248 TYR A CA 1
ATOM 2010 C C . TYR A 1 248 ? 14.973 -2.724 -47.498 1.00 97.69 248 TYR A C 1
ATOM 2012 O O . TYR A 1 248 ? 14.280 -2.807 -46.487 1.00 97.69 248 TYR A O 1
ATOM 2020 N N . ASN A 1 249 ? 16.173 -2.135 -47.491 1.00 96.38 249 ASN A N 1
ATOM 2021 C CA . ASN A 1 249 ? 16.770 -1.562 -46.281 1.00 96.38 249 ASN A CA 1
ATOM 2022 C C . ASN A 1 249 ? 15.857 -0.497 -45.654 1.00 96.38 249 ASN A C 1
ATOM 2024 O O . ASN A 1 249 ? 15.594 -0.552 -44.455 1.00 96.38 249 ASN A O 1
ATOM 2028 N N . LYS A 1 250 ? 15.309 0.425 -46.460 1.00 97.44 250 LYS A N 1
ATOM 2029 C CA . LYS A 1 250 ? 14.358 1.444 -45.983 1.00 97.44 250 LYS A CA 1
ATOM 2030 C C . LYS A 1 250 ? 13.117 0.817 -45.348 1.00 97.44 250 LYS A C 1
ATOM 2032 O O . LYS A 1 250 ? 12.747 1.218 -44.247 1.00 97.44 250 LYS A O 1
ATOM 2037 N N . LYS A 1 251 ? 12.523 -0.201 -45.981 1.00 97.62 251 LYS A N 1
ATOM 2038 C CA . LYS A 1 251 ? 11.334 -0.877 -45.441 1.00 97.62 251 LYS A CA 1
ATOM 2039 C C . LYS A 1 251 ? 11.629 -1.698 -44.178 1.00 97.62 251 LYS A C 1
ATOM 2041 O O . LYS A 1 251 ? 10.798 -1.735 -43.278 1.00 97.62 251 LYS A O 1
ATOM 2046 N N . VAL A 1 252 ? 12.815 -2.300 -44.067 1.00 97.56 252 VAL A N 1
ATOM 2047 C CA . VAL A 1 252 ? 13.266 -2.983 -42.841 1.00 97.56 252 VAL A CA 1
ATOM 2048 C C . VAL A 1 252 ? 13.466 -1.988 -41.694 1.00 97.56 252 VAL A C 1
ATOM 2050 O O . VAL A 1 252 ? 13.013 -2.260 -40.586 1.00 97.56 252 VAL A O 1
ATOM 2053 N N . SER A 1 253 ? 14.086 -0.829 -41.937 1.00 96.25 253 SER A N 1
ATOM 2054 C CA . SER A 1 253 ? 14.251 0.206 -40.903 1.00 96.25 253 SER A CA 1
ATOM 2055 C C . SER A 1 253 ? 12.917 0.818 -40.461 1.00 96.25 253 SER A C 1
ATOM 2057 O O . SER A 1 253 ? 12.733 1.055 -39.270 1.00 96.25 253 SER A O 1
ATOM 2059 N N . GLN A 1 254 ? 11.968 1.012 -41.385 1.00 97.88 254 GLN A N 1
ATOM 2060 C CA . GLN A 1 254 ? 10.598 1.438 -41.063 1.00 97.88 254 GLN A CA 1
ATOM 2061 C C . GLN A 1 254 ? 9.898 0.427 -40.147 1.00 97.88 254 GLN A C 1
ATOM 2063 O O . GLN A 1 254 ? 9.502 0.787 -39.043 1.00 97.88 254 GLN A O 1
ATOM 2068 N N . LEU A 1 255 ? 9.844 -0.851 -40.543 1.00 97.81 255 LEU A N 1
ATOM 2069 C CA . LEU A 1 255 ? 9.201 -1.907 -39.750 1.00 97.81 255 LEU A CA 1
ATOM 2070 C C . LEU A 1 255 ? 9.852 -2.094 -38.369 1.00 97.81 255 LEU A C 1
ATOM 2072 O O . LEU A 1 255 ? 9.148 -2.331 -37.392 1.00 97.81 255 LEU A O 1
ATOM 2076 N N . LYS A 1 256 ? 11.181 -1.949 -38.252 1.00 96.50 256 LYS A N 1
ATOM 2077 C CA . LYS A 1 256 ? 11.865 -1.935 -36.946 1.00 96.50 256 LYS A CA 1
ATOM 2078 C C . LYS A 1 256 ? 11.403 -0.765 -36.076 1.00 96.50 256 LYS A C 1
ATOM 2080 O O . LYS A 1 256 ? 11.013 -0.983 -34.936 1.00 96.50 256 LYS A O 1
ATOM 2085 N N . SER A 1 257 ? 11.387 0.451 -36.625 1.00 97.31 257 SER A N 1
ATOM 2086 C CA . SER A 1 257 ? 10.949 1.651 -35.901 1.00 97.31 257 SER A CA 1
ATOM 2087 C C . SER A 1 257 ? 9.479 1.571 -35.464 1.00 97.31 257 SER A C 1
ATOM 2089 O O . SER A 1 257 ? 9.149 1.989 -34.354 1.00 97.31 257 SER A O 1
ATOM 2091 N N . GLU A 1 258 ? 8.612 0.976 -36.288 1.00 97.94 258 GLU A N 1
ATOM 2092 C CA . GLU A 1 258 ? 7.217 0.680 -35.944 1.00 97.94 258 GLU A CA 1
ATOM 2093 C C . GLU A 1 258 ? 7.116 -0.337 -34.795 1.00 97.94 258 GLU A C 1
ATOM 2095 O O . GLU A 1 258 ? 6.405 -0.081 -33.825 1.00 97.94 258 GLU A O 1
ATOM 2100 N N . ILE A 1 259 ? 7.879 -1.438 -34.836 1.00 97.38 259 ILE A N 1
ATOM 2101 C CA . ILE A 1 259 ? 7.938 -2.435 -33.750 1.00 97.38 259 ILE A CA 1
ATOM 2102 C C . ILE A 1 259 ? 8.438 -1.807 -32.441 1.00 97.38 259 ILE A C 1
ATOM 2104 O O . ILE A 1 259 ? 7.824 -2.011 -31.391 1.00 97.38 259 ILE A O 1
ATOM 2108 N N . ASP A 1 260 ? 9.510 -1.013 -32.485 1.00 95.31 260 ASP A N 1
ATOM 2109 C CA . ASP A 1 260 ? 10.062 -0.338 -31.304 1.00 95.31 260 ASP A CA 1
ATOM 2110 C C . ASP A 1 260 ? 9.095 0.704 -30.729 1.00 95.31 260 ASP A C 1
ATOM 2112 O O . ASP A 1 260 ? 9.027 0.873 -29.507 1.00 95.31 260 ASP A O 1
ATOM 2116 N N . LYS A 1 261 ? 8.305 1.374 -31.579 1.00 97.44 261 LYS A N 1
ATOM 2117 C CA . LYS A 1 261 ? 7.217 2.247 -31.130 1.00 97.44 261 LYS A CA 1
ATOM 2118 C C . LYS A 1 261 ? 6.099 1.436 -30.471 1.00 97.44 261 LYS A C 1
ATOM 2120 O O . LYS A 1 261 ? 5.788 1.691 -29.314 1.00 97.44 261 LYS A O 1
ATOM 2125 N N . CYS A 1 262 ? 5.553 0.419 -31.140 1.00 97.31 262 CYS A N 1
ATOM 2126 C CA . CYS A 1 262 ? 4.486 -0.417 -30.582 1.00 97.31 262 CYS A CA 1
ATOM 2127 C C . CYS A 1 262 ? 4.899 -1.098 -29.265 1.00 97.31 262 CYS A C 1
ATOM 2129 O O . CYS A 1 262 ? 4.075 -1.238 -28.366 1.00 97.31 262 CYS A O 1
ATOM 2131 N N . ARG A 1 263 ? 6.179 -1.463 -29.105 1.00 97.62 263 ARG A N 1
ATOM 2132 C CA . ARG A 1 263 ? 6.736 -1.979 -27.845 1.00 97.62 263 ARG A CA 1
ATOM 2133 C C . ARG A 1 263 ? 6.717 -0.934 -26.724 1.00 97.62 263 ARG A C 1
ATOM 2135 O O . ARG A 1 263 ? 6.409 -1.291 -25.585 1.00 97.62 263 ARG A O 1
ATOM 2142 N N . LYS A 1 264 ? 7.024 0.334 -27.019 1.00 96.38 264 LYS A N 1
ATOM 2143 C CA . LYS A 1 264 ? 6.925 1.445 -26.053 1.00 96.38 264 LYS A CA 1
ATOM 2144 C C . LYS A 1 264 ? 5.466 1.718 -25.693 1.00 96.38 264 LYS A C 1
ATOM 2146 O O . LYS A 1 264 ? 5.140 1.721 -24.510 1.00 96.38 264 LYS A O 1
ATOM 2151 N N . ASP A 1 265 ? 4.597 1.832 -26.696 1.00 97.19 265 ASP A N 1
ATOM 2152 C CA . ASP A 1 265 ? 3.163 2.089 -26.520 1.00 97.19 265 ASP A CA 1
ATOM 2153 C C . ASP A 1 265 ? 2.502 0.980 -25.667 1.00 97.19 265 ASP A C 1
ATOM 2155 O O . ASP A 1 265 ? 1.810 1.271 -24.693 1.00 97.19 265 ASP A O 1
ATOM 2159 N N . TYR A 1 266 ? 2.799 -0.298 -25.948 1.00 96.81 266 TYR A N 1
ATOM 2160 C CA . TYR A 1 266 ? 2.366 -1.442 -25.131 1.00 96.81 266 TYR A CA 1
ATOM 2161 C C . TYR A 1 266 ? 2.897 -1.384 -23.692 1.00 96.81 266 TYR A C 1
ATOM 2163 O O . TYR A 1 266 ? 2.155 -1.664 -22.753 1.00 96.81 266 TYR A O 1
ATOM 2171 N N . SER A 1 267 ? 4.168 -1.013 -23.500 1.00 95.44 267 SER A N 1
ATOM 2172 C CA . SER A 1 267 ? 4.765 -0.917 -22.161 1.00 95.44 267 SER A CA 1
ATOM 2173 C C . SER A 1 267 ? 4.110 0.187 -21.327 1.00 95.44 267 SER A C 1
ATOM 2175 O O . SER A 1 267 ? 3.865 -0.019 -20.142 1.00 95.44 267 SER A O 1
ATOM 2177 N N . TYR A 1 268 ? 3.771 1.317 -21.953 1.00 97.44 268 TYR A N 1
ATOM 2178 C CA . TYR A 1 268 ? 3.043 2.416 -21.318 1.00 97.44 268 TYR A CA 1
ATOM 2179 C C . TYR A 1 268 ? 1.616 2.005 -20.926 1.00 97.44 268 TYR A C 1
ATOM 2181 O O . TYR A 1 268 ? 1.249 2.140 -19.763 1.00 97.44 268 TYR A O 1
ATOM 2189 N N . ILE A 1 269 ? 0.852 1.413 -21.855 1.00 97.69 269 ILE A N 1
ATOM 2190 C CA . ILE A 1 269 ? -0.512 0.913 -21.593 1.00 97.69 269 ILE A CA 1
ATOM 2191 C C . ILE A 1 269 ? -0.511 -0.152 -20.483 1.00 97.69 269 ILE A C 1
ATOM 2193 O O . ILE A 1 269 ? -1.405 -0.171 -19.638 1.00 97.69 269 ILE A O 1
ATOM 2197 N N . LYS A 1 270 ? 0.500 -1.032 -20.457 1.00 97.69 270 LYS A N 1
ATOM 2198 C CA . LYS A 1 270 ? 0.659 -2.021 -19.386 1.00 97.69 270 LYS A CA 1
ATOM 2199 C C . LYS A 1 270 ? 0.900 -1.346 -18.034 1.00 97.69 270 LYS A C 1
ATOM 2201 O O . LYS A 1 270 ? 0.266 -1.731 -17.058 1.00 97.69 270 LYS A O 1
ATOM 2206 N N . MET A 1 271 ? 1.795 -0.359 -17.980 1.00 96.56 271 MET A N 1
ATOM 2207 C CA . MET A 1 271 ? 2.140 0.358 -16.751 1.00 96.56 271 MET A CA 1
ATOM 2208 C C . MET A 1 271 ? 0.916 1.061 -16.149 1.00 96.56 271 MET A C 1
ATOM 2210 O O . MET A 1 271 ? 0.612 0.837 -14.981 1.00 96.56 271 MET A O 1
ATOM 2214 N N . THR A 1 272 ? 0.160 1.821 -16.949 1.00 95.81 272 THR A N 1
ATOM 2215 C CA . THR A 1 272 ? -1.038 2.524 -16.458 1.00 95.81 272 THR A CA 1
ATOM 2216 C C . THR A 1 272 ? -2.139 1.553 -16.018 1.00 95.81 272 THR A C 1
ATOM 2218 O O . THR A 1 272 ? -2.784 1.779 -14.998 1.00 95.81 272 THR A O 1
ATOM 2221 N N . ALA A 1 273 ? -2.316 0.420 -16.709 1.00 95.12 273 ALA A N 1
ATOM 2222 C CA . ALA A 1 273 ? -3.245 -0.627 -16.275 1.00 95.12 273 ALA A CA 1
ATOM 2223 C C . ALA A 1 273 ? -2.806 -1.320 -14.965 1.00 95.12 273 ALA A C 1
ATOM 2225 O O . ALA A 1 273 ? -3.646 -1.685 -14.140 1.00 95.12 273 ALA A O 1
ATOM 2226 N N . GLU A 1 274 ? -1.500 -1.501 -14.737 1.00 95.69 274 GLU A N 1
ATOM 2227 C CA . GLU A 1 274 ? -0.973 -2.033 -13.472 1.00 95.69 274 GLU A CA 1
ATOM 2228 C C . GLU A 1 274 ? -1.155 -1.028 -12.314 1.00 95.69 274 GLU A C 1
ATOM 2230 O O . GLU A 1 274 ? -1.532 -1.437 -11.213 1.00 95.69 274 GLU A O 1
ATOM 2235 N N . GLU A 1 275 ? -1.001 0.276 -12.568 1.00 95.38 275 GLU A N 1
ATOM 2236 C CA . GLU A 1 275 ? -1.309 1.362 -11.621 1.00 95.38 275 GLU A CA 1
ATOM 2237 C C . GLU A 1 275 ? -2.805 1.410 -11.252 1.00 95.38 275 GLU A C 1
ATOM 2239 O O . GLU A 1 275 ? -3.148 1.418 -10.065 1.00 95.38 275 GLU A O 1
ATOM 2244 N N . GLU A 1 276 ? -3.712 1.355 -12.236 1.00 96.44 276 GLU A N 1
ATOM 2245 C CA . GLU A 1 276 ? -5.166 1.292 -12.009 1.00 96.44 276 GLU A CA 1
ATOM 2246 C C . GLU A 1 276 ? -5.564 0.084 -11.146 1.00 96.44 276 GLU A C 1
ATOM 2248 O O . GLU A 1 276 ? -6.342 0.215 -10.196 1.00 96.44 276 GLU A O 1
ATOM 2253 N N . VAL A 1 277 ? -4.990 -1.096 -11.411 1.00 97.69 277 VAL A N 1
ATOM 2254 C CA . VAL A 1 277 ? -5.241 -2.310 -10.615 1.00 97.69 277 VAL A CA 1
ATOM 2255 C C . VAL A 1 277 ? -4.749 -2.161 -9.170 1.00 97.69 277 VAL A C 1
ATOM 2257 O O . VAL A 1 277 ? -5.389 -2.688 -8.254 1.00 97.69 277 VAL A O 1
ATOM 2260 N N . ILE A 1 278 ? -3.651 -1.439 -8.925 1.00 96.56 278 ILE A N 1
ATOM 2261 C CA . ILE A 1 278 ? -3.173 -1.140 -7.565 1.00 96.56 278 ILE A CA 1
ATOM 2262 C C . ILE A 1 278 ? -4.148 -0.194 -6.848 1.00 96.56 278 ILE A C 1
ATOM 2264 O O . ILE A 1 278 ? -4.552 -0.490 -5.720 1.00 96.56 278 ILE A O 1
ATOM 2268 N N . LEU A 1 279 ? -4.587 0.884 -7.504 1.00 97.62 279 LEU A N 1
ATOM 2269 C CA . LEU A 1 279 ? -5.550 1.841 -6.943 1.00 97.62 279 LEU A CA 1
ATOM 2270 C C . LEU A 1 279 ? -6.895 1.174 -6.609 1.00 97.62 279 LEU A C 1
ATOM 2272 O O . LEU A 1 279 ? -7.417 1.348 -5.507 1.00 97.62 279 LEU A O 1
ATOM 2276 N N . LEU A 1 280 ? -7.428 0.338 -7.506 1.00 98.06 280 LEU A N 1
ATOM 2277 C CA . LEU A 1 280 ? -8.666 -0.414 -7.268 1.00 98.06 280 LEU A CA 1
ATOM 2278 C C . LEU A 1 280 ? -8.528 -1.401 -6.096 1.00 98.06 280 LEU A C 1
ATOM 2280 O O . LEU A 1 280 ? -9.443 -1.525 -5.280 1.00 98.06 280 LEU A O 1
ATOM 2284 N N . ARG A 1 281 ? -7.374 -2.069 -5.945 1.00 97.62 281 ARG A N 1
ATOM 2285 C CA . ARG A 1 281 ? -7.099 -2.930 -4.777 1.00 97.62 281 ARG A CA 1
ATOM 2286 C C . ARG A 1 281 ? -7.074 -2.131 -3.472 1.00 97.62 281 ARG A C 1
ATOM 2288 O O . ARG A 1 281 ? -7.659 -2.581 -2.488 1.00 97.62 281 ARG A O 1
ATOM 2295 N N . GLN A 1 282 ? -6.451 -0.951 -3.463 1.00 97.19 282 GLN A N 1
ATOM 2296 C CA . GLN A 1 282 ? -6.435 -0.058 -2.298 1.00 97.19 282 GLN A CA 1
ATOM 2297 C C . GLN A 1 282 ? -7.851 0.411 -1.926 1.00 97.19 282 GLN A C 1
ATOM 2299 O O . GLN A 1 282 ? -8.232 0.329 -0.758 1.00 97.19 282 GLN A O 1
ATOM 2304 N N . GLN A 1 283 ? -8.667 0.807 -2.911 1.00 97.12 283 GLN A N 1
ATOM 2305 C CA . GLN A 1 283 ? -10.071 1.182 -2.697 1.00 97.12 283 GLN A CA 1
ATOM 2306 C C . GLN A 1 283 ? -10.897 0.027 -2.110 1.00 97.12 283 GLN A C 1
ATOM 2308 O O . GLN A 1 283 ? -11.630 0.232 -1.145 1.00 97.12 283 GLN A O 1
ATOM 2313 N N . VAL A 1 284 ? -10.742 -1.202 -2.617 1.00 98.31 284 VAL A N 1
ATOM 2314 C CA . VAL A 1 284 ? -11.432 -2.388 -2.073 1.00 98.31 284 VAL A CA 1
ATOM 2315 C C . VAL A 1 284 ? -11.025 -2.674 -0.621 1.00 98.31 284 VAL A C 1
ATOM 2317 O O . VAL A 1 284 ? -11.878 -3.051 0.182 1.00 98.31 284 VAL A O 1
ATOM 2320 N N . VAL A 1 285 ? -9.756 -2.476 -0.249 1.00 98.19 285 VAL A N 1
ATOM 2321 C CA . VAL A 1 285 ? -9.303 -2.617 1.149 1.00 98.19 285 VAL A CA 1
ATOM 2322 C C . VAL A 1 285 ? -9.894 -1.519 2.040 1.00 98.19 285 VAL A C 1
ATOM 2324 O O . VAL A 1 285 ? -10.411 -1.830 3.113 1.00 98.19 285 VAL A O 1
ATOM 2327 N N . ALA A 1 286 ? -9.896 -0.262 1.587 1.00 97.56 286 ALA A N 1
ATOM 2328 C CA . ALA A 1 286 ? -10.483 0.856 2.327 1.00 97.56 286 ALA A CA 1
ATOM 2329 C C . ALA A 1 286 ? -11.997 0.677 2.553 1.00 97.56 286 ALA A C 1
ATOM 2331 O O . ALA A 1 286 ? -12.474 0.826 3.677 1.00 97.56 286 ALA A O 1
ATOM 2332 N N . LEU A 1 287 ? -12.740 0.272 1.516 1.00 97.81 287 LEU A N 1
ATOM 2333 C CA . LEU A 1 287 ? -14.178 -0.006 1.605 1.00 97.81 287 LEU A CA 1
ATOM 2334 C C . LEU A 1 287 ? -14.487 -1.187 2.537 1.00 97.81 287 LEU A C 1
ATOM 2336 O O . LEU A 1 287 ? -15.439 -1.114 3.309 1.00 97.81 287 LEU A O 1
ATOM 2340 N N . ARG A 1 288 ? -13.673 -2.253 2.522 1.00 98.06 288 ARG A N 1
ATOM 2341 C CA . ARG A 1 288 ? -13.816 -3.379 3.467 1.00 98.06 288 ARG A CA 1
ATOM 2342 C C . ARG A 1 288 ? -13.584 -2.956 4.915 1.00 98.06 288 ARG A C 1
ATOM 2344 O O . ARG A 1 288 ? -14.307 -3.421 5.790 1.00 98.06 288 ARG A O 1
ATOM 2351 N N . LYS A 1 289 ? -12.609 -2.076 5.167 1.00 98.06 289 LYS A N 1
ATOM 2352 C CA . LYS A 1 289 ? -12.362 -1.527 6.506 1.00 98.06 289 LYS A CA 1
ATOM 2353 C C . LYS A 1 289 ? -13.550 -0.682 6.984 1.00 98.06 289 LYS A C 1
ATOM 2355 O O . LYS A 1 289 ? -14.087 -0.967 8.048 1.00 98.06 289 LYS A O 1
ATOM 2360 N N . ALA A 1 290 ? -14.004 0.272 6.170 1.00 97.75 290 ALA A N 1
ATOM 2361 C CA . ALA A 1 290 ? -15.142 1.130 6.505 1.00 97.75 290 ALA A CA 1
ATOM 2362 C C . ALA A 1 290 ? -16.448 0.334 6.709 1.00 97.75 290 ALA A C 1
ATOM 2364 O O . ALA A 1 290 ? -17.244 0.663 7.587 1.00 97.75 290 ALA A O 1
ATOM 2365 N N . LEU A 1 291 ? -16.654 -0.746 5.942 1.00 98.12 291 LEU A N 1
ATOM 2366 C CA . LEU A 1 291 ? -17.771 -1.669 6.148 1.00 98.12 291 LEU A CA 1
ATOM 2367 C C . LEU A 1 291 ? -17.680 -2.366 7.513 1.00 98.12 291 LEU A C 1
ATOM 2369 O O . LEU A 1 291 ? -18.651 -2.328 8.259 1.00 98.12 291 LEU A O 1
ATOM 2373 N N . ALA A 1 292 ? -16.526 -2.939 7.869 1.00 98.06 292 ALA A N 1
ATOM 2374 C CA . ALA A 1 292 ? -16.343 -3.616 9.155 1.00 98.06 292 ALA A CA 1
ATOM 2375 C C . ALA A 1 292 ? -16.499 -2.662 10.359 1.00 98.06 292 ALA A C 1
ATOM 2377 O O . ALA A 1 292 ? -17.079 -3.036 11.379 1.00 98.06 292 ALA A O 1
ATOM 2378 N N . GLU A 1 293 ? -16.032 -1.416 10.230 1.00 98.25 293 GLU A N 1
ATOM 2379 C CA . GLU A 1 293 ? -16.234 -0.358 11.230 1.00 98.25 293 GLU A CA 1
ATOM 2380 C C . GLU A 1 293 ? -17.733 -0.028 11.384 1.00 98.25 293 GLU A C 1
ATOM 2382 O O . GLU A 1 293 ? -18.257 -0.050 12.499 1.00 98.25 293 GLU A O 1
ATOM 2387 N N . SER A 1 294 ? -18.458 0.150 10.273 1.00 97.44 294 SER A N 1
ATOM 2388 C CA . SER A 1 294 ? -19.908 0.397 10.280 1.00 97.44 294 SER A CA 1
ATOM 2389 C C . SER A 1 294 ? -20.728 -0.798 10.795 1.00 97.44 294 SER A C 1
ATOM 2391 O O . SER A 1 294 ? -21.711 -0.616 11.517 1.00 97.44 294 SER A O 1
ATOM 2393 N N . GLU A 1 295 ? -20.325 -2.035 10.493 1.00 98.19 295 GLU A N 1
ATOM 2394 C CA . GLU A 1 295 ? -20.961 -3.246 11.023 1.00 98.19 295 GLU A CA 1
ATOM 2395 C C . GLU A 1 295 ? -20.792 -3.361 12.542 1.00 98.19 295 GLU A C 1
ATOM 2397 O O . GLU A 1 295 ? -21.759 -3.694 13.234 1.00 98.19 295 GLU A O 1
ATOM 2402 N N . HIS A 1 296 ? -19.612 -3.023 13.069 1.00 98.25 296 HIS A N 1
ATOM 2403 C CA . HIS A 1 296 ? -19.346 -2.971 14.506 1.00 98.25 296 HIS A CA 1
ATOM 2404 C C . HIS A 1 296 ? -20.155 -1.863 15.209 1.00 98.25 296 HIS A C 1
ATOM 2406 O O . HIS A 1 296 ? -20.755 -2.106 16.259 1.00 98.25 296 HIS A O 1
ATOM 2412 N N . GLU A 1 297 ? -20.255 -0.664 14.623 1.00 97.94 297 GLU A N 1
ATOM 2413 C CA . GLU A 1 297 ? -21.118 0.412 15.136 1.00 97.94 297 GLU A CA 1
ATOM 2414 C C . GLU A 1 297 ? -22.603 0.015 15.138 1.00 97.94 297 GLU A C 1
ATOM 2416 O O . GLU A 1 297 ? -23.313 0.234 16.128 1.00 97.94 297 GLU A O 1
ATOM 2421 N N . ARG A 1 298 ? -23.075 -0.634 14.067 1.00 98.00 298 ARG A N 1
ATOM 2422 C CA . ARG A 1 298 ? -24.439 -1.173 13.958 1.00 98.00 298 ARG A CA 1
ATOM 2423 C C . ARG A 1 298 ? -24.709 -2.256 15.006 1.00 98.00 298 ARG A C 1
ATOM 2425 O O . ARG A 1 298 ? -25.791 -2.292 15.589 1.00 98.00 298 ARG A O 1
ATOM 2432 N N . GLU A 1 299 ? -23.749 -3.136 15.277 1.00 98.31 299 GLU A N 1
ATOM 2433 C CA . GLU A 1 299 ? -23.893 -4.161 16.315 1.00 98.31 299 GLU A CA 1
ATOM 2434 C C . GLU A 1 299 ? -23.897 -3.543 17.726 1.00 98.31 299 GLU A C 1
ATOM 2436 O O . GLU A 1 299 ? -24.721 -3.909 18.566 1.00 98.31 299 GLU A O 1
ATOM 2441 N N . SER A 1 300 ? -23.027 -2.560 17.980 1.00 98.19 300 SER A N 1
ATOM 2442 C CA . SER A 1 300 ? -22.951 -1.822 19.247 1.00 98.19 300 SER A CA 1
ATOM 2443 C C . SER A 1 300 ? -24.246 -1.056 19.552 1.00 98.19 300 SER A C 1
ATOM 2445 O O . SER A 1 300 ? -24.820 -1.191 20.637 1.00 98.19 300 SER A O 1
ATOM 2447 N N . THR A 1 301 ? -24.772 -0.320 18.568 1.00 97.56 301 THR A N 1
ATOM 2448 C CA . THR A 1 301 ? -26.051 0.402 18.685 1.00 97.56 301 THR A CA 1
ATOM 2449 C C . THR A 1 301 ? -27.242 -0.547 18.833 1.00 97.56 301 THR A C 1
ATOM 2451 O O . THR A 1 301 ? -28.110 -0.294 19.669 1.00 97.56 301 THR A O 1
ATOM 2454 N N . SER A 1 302 ? -27.254 -1.688 18.132 1.00 98.12 302 SER A N 1
ATOM 2455 C CA . SER A 1 302 ? -28.265 -2.740 18.326 1.00 98.12 302 SER A CA 1
ATOM 2456 C C . SER A 1 302 ? -28.252 -3.297 19.758 1.00 98.12 302 SER A C 1
ATOM 2458 O O . SER A 1 302 ? -29.305 -3.394 20.388 1.00 98.12 302 SER A O 1
ATOM 2460 N N . LYS A 1 303 ? -27.068 -3.595 20.313 1.00 98.25 303 LYS A N 1
ATOM 2461 C CA . LYS A 1 303 ? -26.896 -4.059 21.706 1.00 98.25 303 LYS A CA 1
ATOM 2462 C C . LYS A 1 303 ? -27.293 -3.002 22.743 1.00 98.25 303 LYS A C 1
ATOM 2464 O O . LYS A 1 303 ? -27.643 -3.355 23.869 1.00 98.25 303 LYS A O 1
ATOM 2469 N N . LEU A 1 304 ? -27.213 -1.712 22.412 1.00 97.94 304 LEU A N 1
ATOM 2470 C CA . LEU A 1 304 ? -27.691 -0.630 23.278 1.00 97.94 304 LEU A CA 1
ATOM 2471 C C . LEU A 1 304 ? -29.223 -0.514 23.235 1.00 97.94 304 LEU A C 1
ATOM 2473 O O . LEU A 1 304 ? -29.857 -0.430 24.2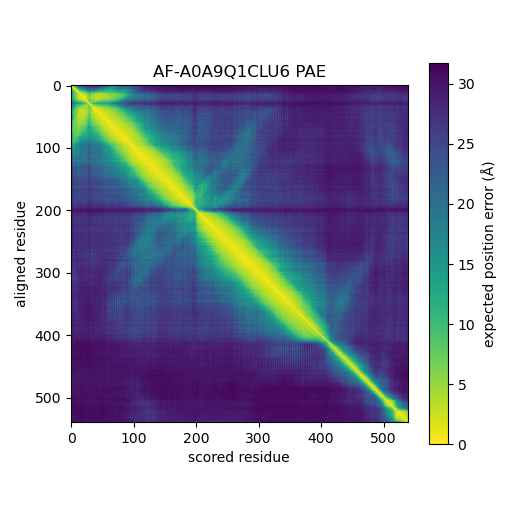86 1.00 97.94 304 LEU A O 1
ATOM 2477 N N . LEU A 1 305 ? -29.818 -0.590 22.041 1.00 97.69 305 LEU A N 1
ATOM 2478 C CA . LEU A 1 305 ? -31.270 -0.566 21.848 1.00 97.69 305 LEU A CA 1
ATOM 2479 C C . LEU A 1 305 ? -31.968 -1.751 22.537 1.00 97.69 305 LEU A C 1
ATOM 2481 O O . LEU A 1 305 ? -33.012 -1.571 23.160 1.00 97.69 305 LEU A O 1
ATOM 2485 N N . GLU A 1 306 ? -31.372 -2.944 22.483 1.00 97.81 306 GLU A N 1
ATOM 2486 C CA . GLU A 1 306 ? -31.863 -4.135 23.187 1.00 97.81 306 GLU A CA 1
ATOM 2487 C C . GLU A 1 306 ? -31.880 -3.938 24.714 1.00 97.81 306 GLU A C 1
ATOM 2489 O O . GLU A 1 306 ? -32.871 -4.264 25.373 1.00 97.81 306 GLU A O 1
ATOM 2494 N N . LYS A 1 307 ? -30.825 -3.337 25.286 1.00 97.88 307 LYS A N 1
ATOM 2495 C CA . LYS A 1 307 ? -30.765 -3.003 26.722 1.00 97.88 307 LYS A CA 1
ATOM 2496 C C . LYS A 1 307 ? -31.851 -2.007 27.115 1.00 97.88 307 LYS A C 1
ATOM 2498 O O . LYS A 1 307 ? -32.544 -2.246 28.100 1.00 97.88 307 LYS A O 1
ATOM 2503 N N . GLU A 1 308 ? -32.039 -0.937 26.343 1.00 96.88 308 GLU A N 1
ATOM 2504 C CA . GLU A 1 308 ? -33.102 0.047 26.589 1.00 96.88 308 GLU A CA 1
ATOM 2505 C C . GLU A 1 308 ? -34.502 -0.572 26.475 1.00 96.88 308 GLU A C 1
ATOM 2507 O O . GLU A 1 308 ? -35.368 -0.311 27.312 1.00 96.88 308 GLU A O 1
ATOM 2512 N N . PHE A 1 309 ? -34.729 -1.460 25.501 1.00 97.56 309 PHE A N 1
ATOM 2513 C CA . PHE A 1 309 ? -35.989 -2.196 25.388 1.00 97.56 309 PHE A CA 1
ATOM 2514 C C . PHE A 1 309 ? -36.237 -3.096 26.610 1.00 97.56 309 PHE A C 1
ATOM 2516 O O . PHE A 1 309 ? -37.343 -3.115 27.162 1.00 97.56 309 PHE A O 1
ATOM 2523 N N . ARG A 1 310 ? -35.201 -3.795 27.093 1.00 97.69 310 ARG A N 1
ATOM 2524 C CA . ARG A 1 310 ? -35.286 -4.624 28.303 1.00 97.69 310 ARG A CA 1
ATOM 2525 C C . ARG A 1 310 ? -35.566 -3.780 29.551 1.00 97.69 310 ARG A C 1
ATOM 2527 O O . ARG A 1 310 ? -36.504 -4.071 30.280 1.00 97.69 310 ARG A O 1
ATOM 2534 N N . ILE A 1 311 ? -34.856 -2.668 29.743 1.00 97.19 311 ILE A N 1
ATOM 2535 C CA . ILE A 1 311 ? -35.096 -1.720 30.848 1.00 97.19 311 ILE A CA 1
ATOM 2536 C C . ILE A 1 311 ? -36.522 -1.148 30.788 1.00 97.19 311 ILE A C 1
ATOM 2538 O O . ILE A 1 311 ? -37.175 -0.996 31.821 1.00 97.19 311 ILE A O 1
ATOM 2542 N N . LYS A 1 312 ? -37.044 -0.857 29.590 1.00 96.88 312 LYS A N 1
ATOM 2543 C CA . LYS A 1 312 ? -38.414 -0.362 29.398 1.00 96.88 312 LYS A CA 1
ATOM 2544 C C . LYS A 1 312 ? -39.476 -1.417 29.729 1.00 96.88 312 LYS A C 1
ATOM 2546 O O . LYS A 1 312 ? -40.501 -1.066 30.311 1.00 96.88 312 LYS A O 1
ATOM 2551 N N . THR A 1 313 ? -39.241 -2.689 29.406 1.00 96.62 313 THR A N 1
ATOM 2552 C CA . THR A 1 313 ? -40.145 -3.793 29.787 1.00 96.62 313 THR A CA 1
ATOM 2553 C C . THR A 1 313 ? -40.071 -4.099 31.286 1.00 96.62 313 THR A C 1
ATOM 2555 O O . THR A 1 313 ? -41.115 -4.164 31.930 1.00 96.62 313 THR A O 1
ATOM 2558 N N . GLU A 1 314 ? -38.872 -4.159 31.877 1.00 96.56 314 GLU A N 1
ATOM 2559 C CA . GLU A 1 314 ? -38.665 -4.263 33.333 1.00 96.56 314 GLU A CA 1
ATOM 2560 C C . GLU A 1 314 ? -39.370 -3.128 34.098 1.00 96.56 314 GLU A C 1
ATOM 2562 O O . GLU A 1 314 ? -40.025 -3.372 35.114 1.00 96.56 314 GLU A O 1
ATOM 2567 N N . ARG A 1 315 ? -39.275 -1.884 33.601 1.00 96.81 315 ARG A N 1
ATOM 2568 C CA . ARG A 1 315 ? -39.969 -0.727 34.182 1.00 96.81 315 ARG A CA 1
ATOM 2569 C C . ARG A 1 315 ? -41.483 -0.877 34.091 1.00 96.81 315 ARG A C 1
ATOM 2571 O O . ARG A 1 315 ? -42.140 -0.728 35.113 1.00 96.81 315 ARG A O 1
ATOM 2578 N N . LYS A 1 316 ? -42.025 -1.226 32.918 1.00 95.50 316 LYS A N 1
ATOM 2579 C CA . LYS A 1 316 ? -43.473 -1.408 32.758 1.00 95.50 316 LYS A CA 1
ATOM 2580 C C . LYS A 1 316 ? -44.011 -2.491 33.700 1.00 95.50 316 LYS A C 1
ATOM 2582 O O .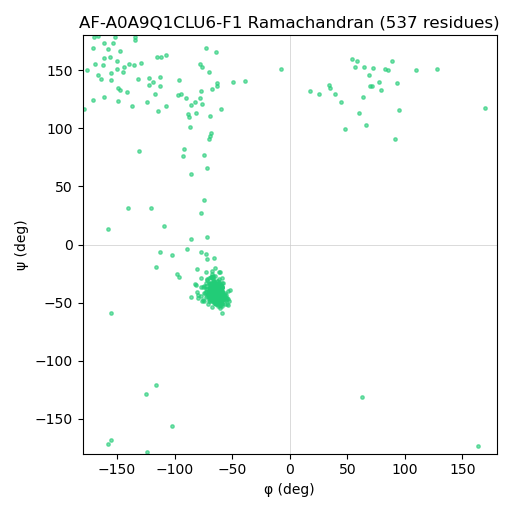 LYS A 1 316 ? -45.005 -2.263 34.372 1.00 95.50 316 LYS A O 1
ATOM 2587 N N . HIS A 1 317 ? -43.337 -3.638 33.809 1.00 96.06 317 HIS A N 1
ATOM 2588 C CA . HIS A 1 317 ? -43.757 -4.694 34.736 1.00 96.06 317 HIS A CA 1
ATOM 2589 C C . HIS A 1 317 ? -43.750 -4.236 36.201 1.00 96.06 317 HIS A C 1
ATOM 2591 O O . HIS A 1 317 ? -44.620 -4.644 36.969 1.00 96.06 317 HIS A O 1
ATOM 2597 N N . ARG A 1 318 ? -42.815 -3.357 36.582 1.00 96.81 318 ARG A N 1
ATOM 2598 C CA . ARG A 1 318 ? -42.807 -2.725 37.905 1.00 96.81 318 ARG A CA 1
ATOM 2599 C C . ARG A 1 318 ? -43.966 -1.742 38.078 1.00 96.81 318 ARG A C 1
ATOM 2601 O O . ARG A 1 318 ? -44.645 -1.819 39.090 1.00 96.81 318 ARG A O 1
ATOM 2608 N N . GLU A 1 319 ? -44.226 -0.879 37.098 1.00 95.62 319 GLU A N 1
ATOM 2609 C CA . GLU A 1 319 ? -45.358 0.063 37.100 1.00 95.62 319 GLU A CA 1
ATOM 2610 C C . GLU A 1 319 ? -46.707 -0.682 37.192 1.00 95.62 319 GLU A C 1
ATOM 2612 O O . GLU A 1 319 ? -47.550 -0.329 38.017 1.00 95.62 319 GLU A O 1
ATOM 2617 N N . ASP A 1 320 ? -46.883 -1.769 36.429 1.00 95.12 320 ASP A N 1
ATOM 2618 C CA . ASP A 1 320 ? -48.059 -2.650 36.482 1.00 95.12 320 ASP A CA 1
ATOM 2619 C C . ASP A 1 320 ? -48.214 -3.303 37.881 1.00 95.12 320 ASP A C 1
ATOM 2621 O O . ASP A 1 320 ? -49.322 -3.374 38.425 1.00 95.12 320 ASP A O 1
ATOM 2625 N N . GLN A 1 321 ? -47.111 -3.748 38.503 1.00 94.19 321 GLN A N 1
ATOM 2626 C CA . GLN A 1 321 ? -47.108 -4.363 39.840 1.00 94.19 321 GLN A CA 1
ATOM 2627 C C . GLN A 1 321 ? -47.342 -3.343 40.970 1.00 94.19 321 GLN A C 1
ATOM 2629 O O . GLN A 1 321 ? -48.085 -3.622 41.913 1.00 94.19 321 GLN A O 1
ATOM 2634 N N . GLU A 1 322 ? -46.745 -2.155 40.883 1.00 95.69 322 GLU A N 1
ATOM 2635 C CA . GLU A 1 322 ? -46.961 -1.046 41.817 1.00 95.69 322 GLU A CA 1
ATOM 2636 C C . GLU A 1 322 ? -48.410 -0.548 41.741 1.00 95.69 322 GLU A C 1
ATOM 2638 O O . GLU A 1 322 ? -49.044 -0.369 42.781 1.00 95.69 322 GLU A O 1
ATOM 2643 N N . ALA A 1 323 ? -48.988 -0.433 40.539 1.00 95.25 323 ALA A N 1
ATOM 2644 C CA . ALA A 1 323 ? -50.397 -0.091 40.347 1.00 95.25 323 ALA A CA 1
ATOM 2645 C C . ALA A 1 323 ? -51.352 -1.165 40.902 1.00 95.25 323 ALA A C 1
ATOM 2647 O O . ALA A 1 323 ? -52.379 -0.828 41.498 1.00 95.25 323 ALA A O 1
ATOM 2648 N N . TYR A 1 324 ? -51.022 -2.454 40.756 1.00 96.44 324 TYR A N 1
ATOM 2649 C CA . TYR A 1 324 ? -51.782 -3.542 41.381 1.00 96.44 324 TYR A CA 1
ATOM 2650 C C . TYR A 1 324 ? -51.739 -3.456 42.915 1.00 96.44 324 TYR A C 1
ATOM 2652 O O . TYR A 1 324 ? -52.785 -3.471 43.568 1.00 96.44 324 TYR A O 1
ATOM 2660 N N . ASN A 1 325 ? -50.546 -3.292 43.493 1.00 95.25 325 ASN A N 1
ATOM 2661 C CA . ASN A 1 325 ? -50.363 -3.157 44.940 1.00 95.25 325 ASN A CA 1
ATOM 2662 C C . ASN A 1 325 ? -51.064 -1.904 45.494 1.00 95.25 325 ASN A C 1
ATOM 2664 O O . ASN A 1 325 ? -51.692 -1.968 46.550 1.00 95.25 325 ASN A O 1
ATOM 2668 N N . ALA A 1 326 ? -51.015 -0.780 44.770 1.00 95.88 326 ALA A N 1
ATOM 2669 C CA . ALA A 1 326 ? -51.708 0.451 45.138 1.00 95.88 326 ALA A CA 1
ATOM 2670 C C . ALA A 1 326 ? -53.231 0.252 45.197 1.00 95.88 326 ALA A C 1
ATOM 2672 O O . ALA A 1 326 ? -53.842 0.619 46.198 1.00 95.88 326 ALA A O 1
ATOM 2673 N N . ARG A 1 327 ? -53.830 -0.409 44.194 1.00 95.31 327 ARG A N 1
ATOM 2674 C CA . ARG A 1 327 ? -55.266 -0.751 44.188 1.00 95.31 327 ARG A CA 1
ATOM 2675 C C . ARG A 1 327 ? -55.654 -1.672 45.345 1.00 95.31 327 ARG A C 1
ATOM 2677 O O . ARG A 1 327 ? -56.689 -1.458 45.964 1.00 95.31 327 ARG A O 1
ATOM 2684 N N . GLN A 1 328 ? -54.827 -2.665 45.679 1.00 94.50 328 GLN A N 1
ATOM 2685 C CA . GLN A 1 328 ? -55.077 -3.533 46.839 1.00 94.50 328 GLN A CA 1
ATOM 2686 C C . GLN A 1 328 ? -55.031 -2.746 48.162 1.00 94.50 328 GLN A C 1
ATOM 2688 O O . GLN A 1 328 ? -55.902 -2.911 49.016 1.00 94.50 328 GLN A O 1
ATOM 2693 N N . MET A 1 329 ? -54.071 -1.828 48.315 1.00 93.56 329 MET A N 1
ATOM 2694 C CA . MET A 1 329 ? -53.996 -0.934 49.479 1.00 93.56 329 MET A CA 1
ATOM 2695 C C . MET A 1 329 ? -55.152 0.077 49.534 1.00 93.56 329 MET A C 1
ATOM 2697 O O . MET A 1 329 ? -55.602 0.431 50.622 1.00 93.56 329 MET A O 1
ATOM 2701 N N . GLU A 1 330 ? -55.649 0.538 48.387 1.00 95.12 330 GLU A N 1
ATOM 2702 C CA . GLU A 1 330 ? -56.818 1.415 48.277 1.00 95.12 330 GLU A CA 1
ATOM 2703 C C . GLU A 1 330 ? -58.108 0.685 48.675 1.00 95.12 330 GLU A C 1
ATOM 2705 O O . GLU A 1 330 ? -58.840 1.183 49.528 1.00 95.12 330 GLU A O 1
ATOM 2710 N N . LEU A 1 331 ? -58.332 -0.534 48.171 1.00 96.31 331 LEU A N 1
ATOM 2711 C CA . LEU A 1 331 ? -59.446 -1.397 48.584 1.00 96.31 331 LEU A CA 1
ATOM 2712 C C . LEU A 1 331 ? -59.401 -1.705 50.089 1.00 96.31 331 LEU A C 1
ATOM 2714 O O . LEU A 1 331 ? -60.421 -1.604 50.770 1.00 96.31 331 LEU A O 1
ATOM 2718 N N . ALA A 1 332 ? -58.220 -2.006 50.637 1.00 94.88 332 ALA A N 1
ATOM 2719 C CA . ALA A 1 332 ? -58.048 -2.226 52.072 1.00 94.88 332 ALA A CA 1
ATOM 2720 C C . ALA A 1 332 ? -58.330 -0.959 52.905 1.00 94.88 332 ALA A C 1
ATOM 2722 O O . ALA A 1 332 ? -58.909 -1.051 53.989 1.00 94.88 332 ALA A O 1
ATOM 2723 N N . ARG A 1 333 ? -57.970 0.236 52.414 1.00 95.12 333 ARG A N 1
ATOM 2724 C CA . ARG A 1 333 ? -58.337 1.512 53.056 1.00 95.12 333 ARG A CA 1
ATOM 2725 C C . ARG A 1 333 ? -59.840 1.762 52.985 1.00 95.12 333 ARG A C 1
ATOM 2727 O O . ARG A 1 333 ? -60.427 2.090 54.010 1.00 95.12 333 ARG A O 1
ATOM 2734 N N . ALA A 1 334 ? -60.459 1.561 51.822 1.00 94.88 334 ALA A N 1
ATOM 2735 C CA . ALA A 1 334 ? -61.896 1.720 51.629 1.00 94.88 334 ALA A CA 1
ATOM 2736 C C . ALA A 1 334 ? -62.697 0.789 52.552 1.00 94.88 334 ALA A C 1
ATOM 2738 O O . ALA A 1 334 ? -63.608 1.255 53.226 1.00 94.88 334 ALA A O 1
ATOM 2739 N N . ALA A 1 335 ? -62.300 -0.482 52.681 1.00 95.12 335 ALA A N 1
ATOM 2740 C CA . ALA A 1 335 ? -62.929 -1.431 53.602 1.00 95.12 335 ALA A CA 1
ATOM 2741 C C . ALA A 1 335 ? -62.790 -1.020 55.083 1.00 95.12 335 ALA A C 1
ATOM 2743 O O . ALA A 1 335 ? -63.742 -1.146 55.848 1.00 95.12 335 ALA A O 1
ATOM 2744 N N . ASN A 1 336 ? -61.635 -0.481 55.496 1.00 94.44 336 ASN A N 1
ATOM 2745 C CA . ASN A 1 336 ? -61.466 0.045 56.856 1.00 94.44 336 ASN A CA 1
ATOM 2746 C C . ASN A 1 336 ? -62.291 1.321 57.100 1.00 94.44 336 ASN A C 1
ATOM 2748 O O . ASN A 1 336 ? -62.836 1.486 58.186 1.00 94.44 336 ASN A O 1
ATOM 2752 N N . VAL A 1 337 ? -62.413 2.212 56.109 1.00 95.75 337 VAL A N 1
ATOM 2753 C CA . VAL A 1 337 ? -63.278 3.403 56.200 1.00 95.75 337 VAL A CA 1
ATOM 2754 C C . VAL A 1 337 ? -64.752 3.004 56.253 1.00 95.75 337 VAL A C 1
ATOM 2756 O O . VAL A 1 337 ? -65.466 3.505 57.111 1.00 95.75 337 VAL A O 1
ATOM 2759 N N . GLN A 1 338 ? -65.185 2.060 55.415 1.00 95.12 338 GLN A N 1
ATOM 2760 C CA . GLN A 1 338 ? -66.542 1.515 55.427 1.00 95.12 338 GLN A CA 1
ATOM 2761 C C . GLN A 1 338 ? -66.884 0.907 56.792 1.00 95.12 338 GLN A C 1
ATOM 2763 O O . GLN A 1 338 ? -67.901 1.264 57.377 1.00 95.12 338 GLN A O 1
ATOM 2768 N N . LYS A 1 339 ? -65.983 0.099 57.367 1.00 96.12 339 LYS A N 1
ATOM 2769 C CA . LYS A 1 339 ? -66.164 -0.412 58.730 1.00 96.12 339 LYS A CA 1
ATOM 2770 C C . LYS A 1 339 ? -66.226 0.713 59.772 1.00 96.12 339 LYS A C 1
ATOM 2772 O O . LYS A 1 339 ? -67.016 0.628 60.700 1.00 96.12 339 LYS A O 1
ATOM 2777 N N . MET A 1 340 ? -65.418 1.771 59.644 1.00 95.62 340 MET A N 1
ATOM 2778 C CA . MET A 1 340 ? -65.503 2.920 60.558 1.00 95.62 340 MET A CA 1
ATOM 2779 C C . MET A 1 340 ? -66.820 3.697 60.420 1.00 95.62 340 MET A C 1
ATOM 2781 O O . MET A 1 340 ? -67.259 4.267 61.413 1.00 95.62 340 MET A O 1
ATOM 2785 N N . ILE A 1 341 ? -67.442 3.713 59.237 1.00 95.12 341 ILE A N 1
ATOM 2786 C CA . ILE A 1 341 ? -68.785 4.274 59.022 1.00 95.12 341 ILE A CA 1
ATOM 2787 C C . ILE A 1 341 ? -69.827 3.383 59.705 1.00 95.12 341 ILE A C 1
ATOM 2789 O O . ILE A 1 341 ? -70.582 3.886 60.522 1.00 95.12 341 ILE A O 1
ATOM 2793 N N . GLU A 1 342 ? -69.787 2.065 59.498 1.00 95.31 342 GLU A N 1
ATOM 2794 C CA . GLU A 1 342 ? -70.663 1.100 60.190 1.00 95.31 342 GLU A CA 1
ATOM 2795 C C . GLU A 1 342 ? -70.520 1.195 61.725 1.00 95.31 342 GLU A C 1
ATOM 2797 O O . GLU A 1 342 ? -71.508 1.305 62.447 1.00 95.31 342 GLU A O 1
ATOM 2802 N N . ASP A 1 343 ? -69.282 1.270 62.228 1.00 95.56 343 ASP A N 1
ATOM 2803 C CA . ASP A 1 343 ? -68.961 1.520 63.637 1.00 95.56 343 ASP A CA 1
ATOM 2804 C C . ASP A 1 343 ? -69.479 2.893 64.129 1.00 95.56 343 ASP A C 1
ATOM 2806 O O . ASP A 1 343 ? -69.628 3.077 65.339 1.00 95.56 343 ASP A O 1
ATOM 2810 N N . ILE A 1 344 ? -69.697 3.886 63.260 1.00 94.75 344 ILE A N 1
ATOM 2811 C CA . ILE A 1 344 ? -70.271 5.199 63.609 1.00 94.75 344 ILE A CA 1
ATOM 2812 C C . ILE A 1 344 ? -71.799 5.137 63.582 1.00 94.75 344 ILE A C 1
ATOM 2814 O O . ILE A 1 344 ? -72.411 5.575 64.552 1.00 94.75 344 ILE A O 1
ATOM 2818 N N . ASP A 1 345 ? -72.400 4.531 62.560 1.00 94.94 345 ASP A N 1
ATOM 2819 C CA . ASP A 1 345 ? -73.847 4.357 62.420 1.00 94.94 345 ASP A CA 1
ATOM 2820 C C . ASP A 1 345 ? -74.418 3.555 63.607 1.00 94.94 345 ASP A C 1
ATOM 2822 O O . ASP A 1 345 ? -75.381 3.987 64.244 1.00 94.94 345 ASP A O 1
ATOM 2826 N N . ASP A 1 346 ? -73.760 2.461 64.015 1.00 94.81 346 ASP A N 1
ATOM 2827 C CA . ASP A 1 346 ? -74.105 1.691 65.224 1.00 94.81 346 ASP A CA 1
ATOM 2828 C C . ASP A 1 346 ? -74.034 2.547 66.505 1.00 94.81 346 ASP A C 1
ATOM 2830 O O . ASP A 1 346 ? -74.852 2.409 67.425 1.00 94.81 346 ASP A O 1
ATOM 2834 N N . LYS A 1 347 ? -73.050 3.455 66.590 1.00 94.31 347 LYS A N 1
ATOM 2835 C CA . LYS A 1 347 ? -72.922 4.390 67.720 1.00 94.31 347 LYS A CA 1
ATOM 2836 C C . LYS A 1 347 ? -73.989 5.479 67.666 1.00 94.31 347 LYS A C 1
ATOM 2838 O O . LYS A 1 347 ? -74.479 5.854 68.727 1.00 94.31 347 LYS A O 1
ATOM 2843 N N . GLU A 1 348 ? -74.376 5.958 66.488 1.00 95.19 348 GLU A N 1
ATOM 2844 C CA . GLU A 1 348 ? -75.437 6.949 66.316 1.00 95.19 348 GLU A CA 1
ATOM 2845 C C . GLU A 1 348 ? -76.810 6.353 66.650 1.00 95.19 348 GLU A C 1
ATOM 2847 O O . GLU A 1 348 ? -77.539 6.935 67.450 1.00 95.19 348 GLU A O 1
ATOM 2852 N N . VAL A 1 349 ? -77.128 5.143 66.178 1.00 94.94 349 VAL A N 1
ATOM 2853 C CA . VAL A 1 349 ? -78.326 4.390 66.597 1.00 94.94 349 VAL A CA 1
ATOM 2854 C C . VAL A 1 349 ? -78.355 4.223 68.121 1.00 94.94 349 VAL A C 1
ATOM 2856 O O . VAL A 1 349 ? -79.370 4.502 68.764 1.00 94.94 349 VAL A O 1
ATOM 2859 N N . ARG A 1 350 ? -77.228 3.844 68.736 1.00 94.62 350 ARG A N 1
ATOM 2860 C CA . ARG A 1 350 ? -77.122 3.701 70.197 1.00 94.62 350 ARG A CA 1
ATOM 2861 C C . ARG A 1 350 ? -77.255 5.031 70.950 1.00 94.62 350 ARG A C 1
ATOM 2863 O O . ARG A 1 350 ? -77.860 5.055 72.022 1.00 94.62 350 ARG A O 1
ATOM 2870 N N . LEU A 1 351 ? -76.707 6.123 70.419 1.00 93.69 351 LEU A N 1
ATOM 2871 C CA . LEU A 1 351 ? -76.844 7.471 70.981 1.00 93.69 351 LEU A CA 1
ATOM 2872 C C . LEU A 1 351 ? -78.275 7.995 70.847 1.00 93.69 351 LEU A C 1
ATOM 2874 O O . LEU A 1 351 ? -78.774 8.606 71.787 1.00 93.69 351 LEU A O 1
ATOM 2878 N N . ASN A 1 352 ? -78.957 7.704 69.740 1.00 93.50 352 ASN A N 1
ATOM 2879 C CA . ASN A 1 352 ? -80.359 8.055 69.535 1.00 93.50 352 ASN A CA 1
ATOM 2880 C C . ASN A 1 352 ? -81.265 7.314 70.529 1.00 93.50 352 ASN A C 1
ATOM 2882 O O . ASN A 1 352 ? -82.066 7.962 71.195 1.00 93.50 352 ASN A O 1
ATOM 2886 N N . LEU A 1 353 ? -81.060 6.009 70.752 1.00 93.62 353 LEU A N 1
ATOM 2887 C CA . LEU A 1 353 ? -81.767 5.256 71.803 1.00 93.62 353 LEU A CA 1
ATOM 2888 C C . LEU A 1 353 ? -81.521 5.837 73.211 1.00 93.62 353 LEU A C 1
ATOM 2890 O O . LEU A 1 353 ? -82.464 6.033 73.976 1.00 93.62 353 LEU A O 1
ATOM 2894 N N . LEU A 1 354 ? -80.270 6.183 73.542 1.00 93.06 354 LEU A N 1
ATOM 2895 C CA . LEU A 1 354 ? -79.930 6.851 74.808 1.00 93.06 354 LEU A CA 1
ATOM 2896 C C . LEU A 1 354 ? -80.554 8.254 74.926 1.00 93.06 354 LEU A C 1
ATOM 2898 O O . LEU A 1 354 ? -80.945 8.660 76.019 1.00 93.06 354 LEU A O 1
ATOM 2902 N N . SER A 1 355 ? -80.667 8.989 73.818 1.00 92.56 355 SER A N 1
ATOM 2903 C CA . SER A 1 355 ? -81.291 10.315 73.752 1.00 92.56 355 SER A CA 1
ATOM 2904 C C . SER A 1 355 ? -82.814 10.238 73.897 1.00 92.56 355 SER A C 1
ATOM 2906 O O . SER A 1 355 ? -83.403 11.064 74.598 1.00 92.56 355 SER A O 1
ATOM 2908 N N . GLU A 1 356 ? -83.455 9.219 73.314 1.00 93.44 356 GLU A N 1
ATOM 2909 C CA . GLU A 1 356 ? -84.871 8.914 73.531 1.00 93.44 356 GLU A CA 1
ATOM 2910 C C . GLU A 1 356 ? -85.149 8.559 74.992 1.00 93.44 356 GLU A C 1
ATOM 2912 O O . GLU A 1 356 ? -86.075 9.112 75.582 1.00 93.44 356 GLU A O 1
ATOM 2917 N N . ASP A 1 357 ? -84.350 7.684 75.608 1.00 91.06 357 ASP A N 1
ATOM 2918 C CA . ASP A 1 357 ? -84.525 7.323 77.019 1.00 91.06 357 ASP A CA 1
ATOM 2919 C C . ASP A 1 357 ? -84.220 8.497 77.958 1.00 91.06 357 ASP A C 1
ATOM 2921 O O . ASP A 1 357 ? -84.923 8.685 78.958 1.00 91.06 357 ASP A O 1
ATOM 2925 N N . LEU A 1 358 ? -83.265 9.367 77.611 1.00 90.88 358 LEU A N 1
ATOM 2926 C CA . LEU A 1 358 ? -83.050 10.633 78.312 1.00 90.88 358 LEU A CA 1
ATOM 2927 C C . LEU A 1 358 ? -84.255 11.577 78.162 1.00 90.88 358 LEU A C 1
ATOM 2929 O O . LEU A 1 358 ? -84.656 12.203 79.141 1.00 90.88 358 LEU A O 1
ATOM 2933 N N . HIS A 1 359 ? -84.892 11.647 76.991 1.00 91.25 359 HIS A N 1
ATOM 2934 C CA . HIS A 1 359 ? -86.125 12.419 76.799 1.00 91.25 359 HIS A CA 1
ATOM 2935 C C . HIS A 1 359 ? -87.309 11.817 77.567 1.00 91.25 359 HIS A C 1
ATOM 2937 O O . HIS A 1 359 ? -88.027 12.555 78.242 1.00 91.25 359 HIS A O 1
ATOM 2943 N N . ARG A 1 360 ? -87.495 10.489 77.542 1.00 91.56 360 ARG A N 1
ATOM 2944 C CA . ARG A 1 360 ? -88.532 9.774 78.309 1.00 91.56 360 ARG A CA 1
ATOM 2945 C C . ARG A 1 360 ? -88.372 10.027 79.806 1.00 91.56 360 ARG A C 1
ATOM 2947 O O . ARG A 1 360 ? -89.328 10.434 80.465 1.00 91.56 360 ARG A O 1
ATOM 2954 N N . THR A 1 361 ? -87.166 9.840 80.340 1.00 89.56 361 THR A N 1
ATOM 2955 C CA . THR A 1 361 ? -86.868 10.062 81.765 1.00 89.56 361 THR A CA 1
ATOM 2956 C C . THR A 1 361 ? -86.946 11.536 82.153 1.00 89.56 361 THR A C 1
ATOM 2958 O O . THR A 1 361 ? -87.496 11.839 83.209 1.00 89.56 361 THR A O 1
ATOM 2961 N N . THR A 1 362 ? -86.515 12.464 81.295 1.00 89.81 362 THR A N 1
ATOM 2962 C CA . THR A 1 362 ? -86.665 13.910 81.533 1.00 89.81 362 THR A CA 1
ATOM 2963 C C . THR A 1 362 ? -88.135 14.331 81.520 1.00 89.81 362 THR A C 1
ATOM 2965 O O . THR A 1 362 ? -88.557 15.063 82.409 1.00 89.81 362 THR A O 1
ATOM 2968 N N . HIS A 1 363 ? -88.954 13.830 80.590 1.00 91.50 363 HIS A N 1
ATOM 2969 C CA . HIS A 1 363 ? -90.393 14.103 80.547 1.00 91.50 363 HIS A CA 1
ATOM 2970 C C . HIS A 1 363 ? -91.131 13.510 81.762 1.00 91.50 363 HIS A C 1
ATOM 2972 O O . HIS A 1 363 ? -91.980 14.172 82.364 1.00 91.50 363 HIS A O 1
ATOM 2978 N N . LEU A 1 364 ? -90.776 12.291 82.186 1.00 88.81 364 LEU A N 1
ATOM 2979 C CA . LEU A 1 364 ? -91.281 11.687 83.425 1.00 88.81 364 LEU A CA 1
ATOM 2980 C C . LEU A 1 364 ? -90.854 12.492 84.663 1.00 88.81 364 LEU A C 1
ATOM 2982 O O . LEU A 1 364 ? -91.677 12.752 85.539 1.00 88.81 364 LEU A O 1
ATOM 2986 N N . HIS A 1 365 ? -89.602 12.953 84.723 1.00 88.50 365 HIS A N 1
ATOM 2987 C CA . HIS A 1 365 ? -89.122 13.805 85.809 1.00 88.50 365 HIS A CA 1
ATOM 2988 C C . HIS A 1 365 ? -89.834 15.162 85.821 1.00 88.50 365 HIS A C 1
ATOM 2990 O O . HIS A 1 365 ? -90.271 15.606 86.876 1.00 88.50 365 HIS A O 1
ATOM 2996 N N . GLN A 1 366 ? -90.017 15.801 84.664 1.00 88.81 366 GLN A N 1
ATOM 2997 C CA . GLN A 1 366 ? -90.685 17.096 84.536 1.00 88.81 366 GLN A CA 1
ATOM 2998 C C . GLN A 1 366 ? -92.174 17.005 84.893 1.00 88.81 366 GLN A C 1
ATOM 3000 O O . GLN A 1 366 ? -92.684 17.868 85.603 1.00 88.81 366 GLN A O 1
ATOM 3005 N N . THR A 1 367 ? -92.874 15.947 84.473 1.00 87.81 367 THR A N 1
ATOM 3006 C CA . THR A 1 367 ? -94.280 15.718 84.855 1.00 87.81 367 THR A CA 1
ATOM 3007 C C . THR A 1 367 ? -94.428 15.360 86.338 1.00 87.81 367 THR A C 1
ATOM 3009 O O . THR A 1 367 ? -95.357 15.848 86.985 1.00 87.81 367 THR A O 1
ATOM 3012 N N . ALA A 1 368 ? -93.488 14.609 86.923 1.00 86.50 368 ALA A N 1
ATOM 3013 C CA . ALA A 1 368 ? -93.433 14.368 88.367 1.00 86.50 368 ALA A CA 1
ATOM 3014 C C . ALA A 1 368 ? -93.093 15.641 89.168 1.00 86.50 368 ALA A C 1
ATOM 3016 O O . ALA A 1 368 ? -93.718 15.910 90.192 1.00 86.50 368 ALA A O 1
ATOM 3017 N N . GLN A 1 369 ? -92.156 16.464 88.692 1.00 87.19 369 GLN A N 1
ATOM 3018 C CA . GLN A 1 369 ? -91.796 17.752 89.289 1.00 87.19 369 GLN A CA 1
ATOM 3019 C C . GLN A 1 369 ? -92.964 18.740 89.212 1.00 87.19 369 GLN A C 1
ATOM 3021 O O . GLN A 1 369 ? -93.247 19.428 90.187 1.00 87.19 369 GLN A O 1
ATOM 3026 N N . GLU A 1 370 ? -93.679 18.783 88.090 1.00 86.56 370 GLU A N 1
ATOM 3027 C CA . GLU A 1 370 ? -94.875 19.604 87.903 1.00 86.56 370 GLU A CA 1
ATOM 3028 C C . GLU A 1 370 ? -96.034 19.130 88.795 1.00 86.56 370 GLU A C 1
ATOM 3030 O O . GLU A 1 370 ? -96.722 19.962 89.388 1.00 86.56 370 GLU A O 1
ATOM 3035 N N . LYS A 1 371 ? -96.212 17.813 88.984 1.00 87.50 371 LYS A N 1
ATOM 3036 C CA . LYS A 1 371 ? -97.127 17.277 90.003 1.00 87.50 371 LYS A CA 1
ATOM 3037 C C . LYS A 1 371 ? -96.707 17.731 91.405 1.00 87.50 371 LYS A C 1
ATOM 3039 O O . LYS A 1 371 ? -97.502 18.363 92.091 1.00 87.50 371 LYS A O 1
ATOM 3044 N N . ASN A 1 372 ? -95.450 17.517 91.793 1.00 85.81 372 ASN A N 1
ATOM 3045 C CA . ASN A 1 372 ? -94.922 17.954 93.089 1.00 85.81 372 ASN A CA 1
ATOM 3046 C C . ASN A 1 372 ? -95.046 19.478 93.283 1.00 85.81 372 ASN A C 1
ATOM 3048 O O . ASN A 1 372 ? -95.291 19.935 94.396 1.00 85.81 372 ASN A O 1
ATOM 3052 N N . ARG A 1 373 ? -94.936 20.280 92.214 1.00 87.38 373 ARG A N 1
ATOM 3053 C CA . ARG A 1 373 ? -95.145 21.737 92.239 1.00 87.38 373 ARG A CA 1
ATOM 3054 C C . ARG A 1 373 ? -96.606 22.094 92.516 1.00 87.38 373 ARG A C 1
ATOM 3056 O O . ARG A 1 373 ? -96.848 23.009 93.306 1.00 87.38 373 ARG A O 1
ATOM 3063 N N . ARG A 1 374 ? -97.565 21.379 91.913 1.00 87.06 374 ARG A N 1
ATOM 3064 C CA . ARG A 1 374 ? -99.011 21.512 92.190 1.00 87.06 374 ARG A CA 1
ATOM 3065 C C . ARG A 1 374 ? -99.339 21.090 93.617 1.00 87.06 374 ARG A C 1
ATOM 3067 O O . ARG A 1 374 ? -99.978 21.851 94.334 1.00 87.06 374 ARG A O 1
ATOM 3074 N N . ASP A 1 375 ? -98.837 19.940 94.053 1.00 85.88 375 ASP A N 1
ATOM 3075 C CA . ASP A 1 375 ? -99.053 19.417 95.404 1.00 85.88 375 ASP A CA 1
ATOM 3076 C C . ASP A 1 375 ? -98.448 20.376 96.453 1.00 85.88 375 ASP A C 1
ATOM 3078 O O . ASP A 1 375 ? -99.111 20.741 97.424 1.00 85.88 375 ASP A O 1
ATOM 3082 N N . PHE A 1 376 ? -97.252 20.923 96.198 1.00 86.94 376 PHE A N 1
ATOM 3083 C CA . PHE A 1 376 ? -96.651 21.992 97.003 1.00 86.94 376 PHE A CA 1
ATOM 3084 C C . PHE A 1 376 ? -97.468 23.293 96.980 1.00 86.94 376 PHE A C 1
ATOM 3086 O O . PHE A 1 376 ? -97.590 23.945 98.017 1.00 86.94 376 PHE A O 1
ATOM 3093 N N . THR A 1 377 ? -98.066 23.689 95.847 1.00 85.31 377 THR A N 1
ATOM 3094 C CA . THR A 1 377 ? -98.949 24.873 95.825 1.00 85.31 377 THR A CA 1
ATOM 3095 C C . THR A 1 377 ? -100.250 24.634 96.582 1.00 85.31 377 THR A C 1
ATOM 3097 O O . THR A 1 377 ? -100.671 25.536 97.300 1.00 85.31 377 THR A O 1
ATOM 3100 N N . GLN A 1 378 ? -100.835 23.434 96.525 1.00 86.12 378 GLN A N 1
ATOM 3101 C CA . GLN A 1 378 ? -101.998 23.066 97.339 1.00 86.12 378 GLN A CA 1
ATOM 3102 C C . GLN A 1 378 ? -101.664 23.046 98.837 1.00 86.12 378 GLN A C 1
ATOM 3104 O O . GLN A 1 378 ? -102.415 23.598 99.636 1.00 86.12 378 GLN A O 1
ATOM 3109 N N . VAL A 1 379 ? -100.525 22.469 99.237 1.00 84.00 379 VAL A N 1
ATOM 3110 C CA . VAL A 1 379 ? -100.059 22.487 100.637 1.00 84.00 379 VAL A CA 1
ATOM 3111 C C . VAL A 1 379 ? -99.778 23.920 101.099 1.00 84.00 379 VAL A C 1
ATOM 3113 O O . VAL A 1 379 ? -100.208 24.306 102.183 1.00 84.00 379 VAL A O 1
ATOM 3116 N N . LYS A 1 380 ? -99.151 24.754 100.260 1.00 85.88 380 LYS A N 1
ATOM 3117 C CA . LYS A 1 380 ? -98.942 26.182 100.540 1.00 85.88 380 LYS A CA 1
ATOM 3118 C C . LYS A 1 380 ? -100.264 26.951 100.650 1.00 85.88 380 LYS A C 1
ATOM 3120 O O . LYS A 1 380 ? -100.387 27.798 101.527 1.00 85.88 380 LYS A O 1
ATOM 3125 N N . GLN A 1 381 ? -101.257 26.656 99.811 1.00 86.12 381 GLN A N 1
ATOM 3126 C CA . GLN A 1 381 ? -102.601 27.239 99.898 1.00 86.12 381 GLN A CA 1
ATOM 3127 C C . GLN A 1 381 ? -103.328 26.803 101.176 1.00 86.12 381 GLN A C 1
ATOM 3129 O O . GLN A 1 381 ? -103.896 27.657 101.849 1.00 86.12 381 GLN A O 1
ATOM 3134 N N . LYS A 1 382 ? -103.247 25.523 101.565 1.00 84.31 382 LYS A N 1
ATOM 3135 C CA . LYS A 1 382 ? -103.776 25.022 102.846 1.00 84.31 382 LYS A CA 1
ATOM 3136 C C . LYS A 1 382 ? -103.103 25.704 104.039 1.00 84.31 382 LYS A C 1
ATOM 3138 O O . LYS A 1 382 ? -103.805 26.206 104.905 1.00 84.31 382 LYS A O 1
ATOM 3143 N N . LEU A 1 383 ? -101.774 25.836 104.038 1.00 84.06 383 LEU A N 1
ATOM 3144 C CA . LEU A 1 383 ? -101.028 26.574 105.068 1.00 84.06 383 LEU A CA 1
ATOM 3145 C C . LEU A 1 383 ? -101.387 28.066 105.123 1.00 84.06 383 LEU A C 1
ATOM 3147 O O . LEU A 1 383 ? -101.456 28.633 106.210 1.00 84.06 383 LEU A O 1
ATOM 3151 N N . ILE A 1 384 ? -101.641 28.713 103.980 1.00 83.31 384 ILE A N 1
ATOM 3152 C CA . ILE A 1 384 ? -102.127 30.102 103.940 1.00 83.31 384 ILE A CA 1
ATOM 3153 C C . ILE A 1 384 ? -103.565 30.187 104.468 1.00 83.31 384 ILE A C 1
ATOM 3155 O O . ILE A 1 384 ? -103.866 31.100 105.228 1.00 83.31 384 ILE A O 1
ATOM 3159 N N . HIS A 1 385 ? -104.437 29.237 104.130 1.00 84.56 385 HIS A N 1
ATOM 3160 C CA . HIS A 1 385 ? -105.807 29.186 104.640 1.00 84.56 385 HIS A CA 1
ATOM 3161 C C . HIS A 1 385 ? -105.841 28.935 106.155 1.00 84.56 385 HIS A C 1
ATOM 3163 O O . HIS A 1 385 ? -106.514 29.669 106.868 1.00 84.56 385 HIS A O 1
ATOM 3169 N N . GLU A 1 386 ? -105.040 27.998 106.671 1.00 83.50 386 GLU A N 1
ATOM 3170 C CA . GLU A 1 386 ? -104.840 27.799 108.109 1.00 83.50 386 GLU A CA 1
ATOM 3171 C C . GLU A 1 386 ? -104.250 29.031 108.797 1.00 83.50 386 GLU A C 1
ATOM 3173 O O . GLU A 1 386 ? -104.698 29.392 109.880 1.00 83.50 386 GLU A O 1
ATOM 3178 N N . ARG A 1 387 ? -103.247 29.687 108.196 1.00 83.44 387 ARG A N 1
ATOM 3179 C CA . ARG A 1 387 ? -102.683 30.935 108.727 1.00 83.44 387 ARG A CA 1
ATOM 3180 C C . ARG A 1 387 ? -103.747 32.024 108.788 1.00 83.44 387 ARG A C 1
ATOM 3182 O O . ARG A 1 387 ? -103.800 32.737 109.780 1.00 83.44 387 ARG A O 1
ATOM 3189 N N . ASN A 1 388 ? -104.581 32.146 107.761 1.00 83.31 388 ASN A N 1
ATOM 3190 C CA . ASN A 1 388 ? -105.644 33.140 107.717 1.00 83.31 388 ASN A CA 1
ATOM 3191 C C . ASN A 1 388 ? -106.755 32.808 108.723 1.00 83.31 388 ASN A C 1
ATOM 3193 O O . ASN A 1 388 ? -107.164 33.704 109.440 1.00 83.31 388 ASN A O 1
ATOM 3197 N N . LEU A 1 389 ? -107.164 31.542 108.870 1.00 81.94 389 LEU A N 1
ATOM 3198 C CA . LEU A 1 389 ? -108.084 31.099 109.928 1.00 81.94 389 LEU A CA 1
ATOM 3199 C C . LEU A 1 389 ? -107.519 31.346 111.334 1.00 81.94 389 LEU A C 1
ATOM 3201 O O . LEU A 1 389 ? -108.260 31.733 112.229 1.00 81.94 389 LEU A O 1
ATOM 3205 N N . LYS A 1 390 ? -106.210 31.151 111.536 1.00 81.44 390 LYS A N 1
ATOM 3206 C CA . LYS A 1 390 ? -105.530 31.459 112.804 1.00 81.44 390 LYS A CA 1
ATOM 3207 C C . LYS A 1 390 ? -105.472 32.970 113.050 1.00 81.44 390 LYS A C 1
ATOM 3209 O O . LYS A 1 390 ? -105.759 33.389 114.159 1.00 81.44 390 LYS A O 1
ATOM 3214 N N . LEU A 1 391 ? -105.172 33.787 112.036 1.00 81.25 391 LEU A N 1
ATOM 3215 C CA . LEU A 1 391 ? -105.211 35.255 112.134 1.00 81.25 391 LEU A CA 1
ATOM 3216 C C . LEU A 1 391 ? -106.627 35.785 112.395 1.00 81.25 391 LEU A C 1
ATOM 3218 O O . LEU A 1 391 ? -106.786 36.656 113.233 1.00 81.25 391 LEU A O 1
ATOM 3222 N N . ASP A 1 392 ? -107.642 35.233 111.738 1.00 81.44 392 ASP A N 1
ATOM 3223 C CA . ASP A 1 392 ? -109.056 35.590 111.908 1.00 81.44 392 ASP A CA 1
ATOM 3224 C C . ASP A 1 392 ? -109.601 35.149 113.283 1.00 81.44 392 ASP A C 1
ATOM 3226 O O . ASP A 1 392 ? -110.396 35.851 113.906 1.00 81.44 392 ASP A O 1
ATOM 3230 N N . ALA A 1 393 ? -109.105 34.025 113.815 1.00 77.00 393 ALA A N 1
ATOM 3231 C CA . ALA A 1 393 ? -109.339 33.620 115.199 1.00 77.00 393 ALA A CA 1
ATOM 3232 C C . ALA A 1 393 ? -108.610 34.526 116.208 1.00 77.00 393 ALA A C 1
ATOM 3234 O O . ALA A 1 393 ? -109.203 34.867 117.227 1.00 77.00 393 ALA A O 1
ATOM 3235 N N . PHE A 1 394 ? -107.368 34.949 115.935 1.00 79.31 394 PHE A N 1
ATOM 3236 C CA . PHE A 1 394 ? -106.665 35.926 116.773 1.00 79.31 394 PHE A CA 1
ATOM 3237 C C . PHE A 1 394 ? -107.363 37.291 116.745 1.00 79.31 394 PHE A C 1
ATOM 3239 O O . PHE A 1 394 ? -107.632 37.822 117.811 1.00 79.31 394 PHE A O 1
ATOM 3246 N N . GLN A 1 395 ? -107.780 37.796 115.580 1.00 75.81 395 GLN A N 1
ATOM 3247 C CA . GLN A 1 395 ? -108.557 39.037 115.489 1.00 75.81 395 GLN A CA 1
ATOM 3248 C C . GLN A 1 395 ? -109.882 38.945 116.252 1.00 75.81 395 GLN A C 1
ATOM 3250 O O . GLN A 1 395 ? -110.218 39.880 116.966 1.00 75.81 395 GLN A O 1
ATOM 3255 N N . ARG A 1 396 ? -110.602 37.814 116.200 1.00 77.81 396 ARG A N 1
ATOM 3256 C CA . ARG A 1 396 ? -111.796 37.628 117.044 1.00 77.81 396 ARG A CA 1
ATOM 3257 C C . ARG A 1 396 ? -111.486 37.525 118.539 1.00 77.81 396 ARG A C 1
ATOM 3259 O O . ARG A 1 396 ? -112.331 37.903 119.341 1.00 77.81 396 ARG A O 1
ATOM 3266 N N . VAL A 1 397 ? -110.304 37.052 118.936 1.00 77.69 397 VAL A N 1
ATOM 3267 C CA . VAL A 1 397 ? -109.849 37.116 120.338 1.00 77.69 397 VAL A CA 1
ATOM 3268 C C . VAL A 1 397 ? -109.508 38.556 120.732 1.00 77.69 397 VAL A C 1
ATOM 3270 O O . VAL A 1 397 ? -109.942 38.984 121.797 1.00 77.69 397 VAL A O 1
ATOM 3273 N N . ASP A 1 398 ? -108.824 39.317 119.876 1.00 75.50 398 ASP A N 1
ATOM 3274 C CA . ASP A 1 398 ? -108.504 40.733 120.098 1.00 75.50 398 ASP A CA 1
ATOM 3275 C C . ASP A 1 398 ? -109.787 41.589 120.183 1.00 75.50 398 ASP A C 1
ATOM 3277 O O . ASP A 1 398 ? -109.927 42.416 121.082 1.00 75.50 398 ASP A O 1
ATOM 3281 N N . GLU A 1 399 ? -110.768 41.352 119.303 1.00 74.50 399 GLU A N 1
ATOM 3282 C CA . GLU A 1 399 ? -112.088 42.004 119.318 1.00 74.50 399 GLU A CA 1
ATOM 3283 C C . GLU A 1 399 ? -112.892 41.661 120.580 1.00 74.50 399 GLU A C 1
ATOM 3285 O O . GLU A 1 399 ? -113.515 42.545 121.168 1.00 74.50 399 GLU A O 1
ATOM 3290 N N . LEU A 1 400 ? -112.864 40.401 121.032 1.00 70.94 400 LEU A N 1
ATOM 3291 C CA . LEU A 1 400 ? -113.506 39.996 122.286 1.00 70.94 400 LEU A CA 1
ATOM 3292 C C . LEU A 1 400 ? -112.790 40.583 123.512 1.00 70.94 400 LEU A C 1
ATOM 3294 O O . LEU A 1 400 ? -113.459 40.990 124.459 1.00 70.94 400 LEU A O 1
ATOM 3298 N N . GLN A 1 401 ? -111.457 40.685 123.501 1.00 66.50 401 GLN A N 1
ATOM 3299 C CA . GLN A 1 401 ? -110.701 41.348 124.569 1.00 66.50 401 GLN A CA 1
ATOM 3300 C C . GLN A 1 401 ? -110.979 42.855 124.619 1.00 66.50 401 GLN A C 1
ATOM 3302 O O . GLN A 1 401 ? -111.159 43.391 125.711 1.00 66.50 401 GLN A O 1
ATOM 3307 N N . ALA A 1 402 ? -111.085 43.523 123.466 1.00 68.38 402 ALA A N 1
ATOM 3308 C CA . ALA A 1 402 ? -111.490 44.925 123.388 1.00 68.38 402 ALA A CA 1
ATOM 3309 C C . ALA A 1 402 ? -112.911 45.134 123.941 1.00 68.38 402 ALA A C 1
ATOM 3311 O O . ALA A 1 402 ? -113.116 45.999 124.788 1.00 68.38 402 ALA A O 1
ATOM 3312 N N . GLN A 1 403 ? -113.872 44.287 123.549 1.00 62.69 403 GLN A N 1
ATOM 3313 C CA . GLN A 1 403 ? -115.249 44.363 124.052 1.00 62.69 403 GLN A CA 1
ATOM 3314 C C . GLN A 1 403 ? -115.339 44.136 125.569 1.00 62.69 403 GLN A C 1
ATOM 3316 O O . GLN A 1 403 ? -116.088 44.846 126.235 1.00 62.69 403 GLN A O 1
ATOM 3321 N N . VAL A 1 404 ? -114.566 43.204 126.142 1.00 61.69 404 VAL A N 1
ATOM 3322 C CA . VAL A 1 404 ? -114.497 43.036 127.607 1.00 61.69 404 VAL A CA 1
ATOM 3323 C C . VAL A 1 404 ? -113.950 44.302 128.277 1.00 61.69 404 VAL A C 1
ATOM 3325 O O . VAL A 1 404 ? -114.561 44.789 129.227 1.00 61.69 404 VAL A O 1
ATOM 3328 N N . TYR A 1 405 ? -112.871 44.888 127.746 1.00 63.06 405 TYR A N 1
ATOM 3329 C CA . TYR A 1 405 ? -112.292 46.129 128.277 1.00 63.06 405 TYR A CA 1
ATOM 3330 C C . TYR A 1 405 ? -113.266 47.320 128.225 1.00 63.06 405 TYR A C 1
ATOM 3332 O O . TYR A 1 405 ? -113.346 48.089 129.185 1.00 63.06 405 TYR A O 1
ATOM 3340 N N . ASP A 1 406 ? -114.031 47.457 127.138 1.00 54.91 406 ASP A N 1
ATOM 3341 C CA . ASP A 1 406 ? -115.014 48.534 126.969 1.00 54.91 406 ASP A CA 1
ATOM 3342 C C . ASP A 1 406 ? -116.262 48.346 127.858 1.00 54.91 406 ASP A C 1
ATOM 3344 O O . ASP A 1 406 ? -116.819 49.331 128.350 1.00 54.91 406 ASP A O 1
ATOM 3348 N N . TYR A 1 407 ? -116.694 47.104 128.121 1.00 52.81 407 TYR A N 1
ATOM 3349 C CA . TYR A 1 407 ? -117.832 46.833 129.011 1.00 52.81 407 TYR A CA 1
ATOM 3350 C C . TYR A 1 407 ? -117.486 46.951 130.504 1.00 52.81 407 TYR A C 1
ATOM 3352 O O . TYR A 1 407 ? -118.307 47.459 131.273 1.00 52.81 407 TYR A O 1
ATOM 3360 N N . GLU A 1 408 ? -116.288 46.541 130.935 1.00 52.59 408 GLU A N 1
ATOM 3361 C CA . GLU A 1 408 ? -115.863 46.681 132.339 1.00 52.59 408 GLU A CA 1
ATOM 3362 C C . GLU A 1 408 ? -115.650 48.153 132.747 1.00 52.59 408 GLU A C 1
ATOM 3364 O O . GLU A 1 408 ? -115.881 48.520 133.901 1.00 52.59 408 GLU A O 1
ATOM 3369 N N . ALA A 1 409 ? -115.296 49.029 131.801 1.00 50.69 409 ALA A N 1
ATOM 3370 C CA . ALA A 1 409 ? -115.024 50.446 132.057 1.00 50.69 409 ALA A CA 1
ATOM 3371 C C . ALA A 1 409 ? -116.265 51.313 132.380 1.00 50.69 409 ALA A C 1
ATOM 3373 O O . ALA A 1 409 ? -116.110 52.465 132.794 1.00 50.69 409 ALA A O 1
ATOM 3374 N N . ALA A 1 410 ? -117.489 50.810 132.172 1.00 46.66 410 ALA A N 1
ATOM 3375 C CA . ALA A 1 410 ? -118.684 51.656 132.086 1.00 46.66 410 ALA A CA 1
ATOM 3376 C C . ALA A 1 410 ? -119.536 51.771 133.371 1.00 46.66 410 ALA A C 1
ATOM 3378 O O . ALA A 1 410 ? -120.269 52.753 133.507 1.00 46.66 410 ALA A O 1
ATOM 3379 N N . VAL A 1 411 ? -119.507 50.792 134.295 1.00 44.03 411 VAL A N 1
ATOM 3380 C CA . VAL A 1 411 ? -120.535 50.684 135.368 1.00 44.03 411 VAL A CA 1
ATOM 3381 C C . VAL A 1 411 ? -120.015 50.274 136.765 1.00 44.03 411 VAL A C 1
ATOM 3383 O O . VAL A 1 411 ? -120.743 49.650 137.536 1.00 44.03 411 VAL A O 1
ATOM 3386 N N . SER A 1 412 ? -118.783 50.627 137.161 1.00 34.53 412 SER A N 1
ATOM 3387 C CA . SER A 1 412 ? -118.352 50.555 138.579 1.00 34.53 412 SER A CA 1
ATOM 3388 C C . SER A 1 412 ? -117.098 51.371 138.918 1.00 34.53 412 SER A C 1
ATOM 3390 O O . SER A 1 412 ? -116.250 51.606 138.068 1.00 34.53 412 SER A O 1
ATOM 3392 N N . SER A 1 413 ? -116.989 51.771 140.196 1.00 39.91 413 SER A N 1
ATOM 3393 C CA . SER A 1 413 ? -115.835 52.426 140.858 1.00 39.91 413 SER A CA 1
ATOM 3394 C C . SER A 1 413 ? -115.196 53.627 140.133 1.00 39.91 413 SER A C 1
ATOM 3396 O O . SER A 1 413 ? -114.347 53.484 139.258 1.00 39.91 413 SER A O 1
ATOM 3398 N N . ILE A 1 414 ? -115.548 54.845 140.558 1.00 32.47 414 ILE A N 1
ATOM 3399 C CA . ILE A 1 414 ? -115.155 56.086 139.877 1.00 32.47 414 ILE A CA 1
ATOM 3400 C C . ILE A 1 414 ? -113.876 56.731 140.459 1.00 32.47 414 ILE A C 1
ATOM 3402 O O . ILE A 1 414 ? -113.826 57.035 141.646 1.00 32.47 414 ILE A O 1
ATOM 3406 N N . SER A 1 415 ? -112.912 57.061 139.581 1.00 27.77 415 SER A N 1
ATOM 3407 C CA . SER A 1 415 ? -111.803 58.030 139.783 1.00 27.77 415 SER A CA 1
ATOM 3408 C C . SER A 1 415 ? -110.672 57.663 140.782 1.00 27.77 415 SER A C 1
ATOM 3410 O O . SER A 1 415 ? -110.941 57.272 141.906 1.00 27.77 415 SER A O 1
ATOM 3412 N N . ARG A 1 416 ? -109.364 57.861 140.507 1.00 34.12 416 ARG A N 1
ATOM 3413 C CA . ARG A 1 416 ? -108.601 58.284 139.296 1.00 34.12 416 ARG A CA 1
ATOM 3414 C C . ARG A 1 416 ? -107.121 57.802 139.398 1.00 34.12 416 ARG A C 1
ATOM 3416 O O . ARG A 1 416 ? -106.729 57.354 140.473 1.00 34.12 416 ARG A O 1
ATOM 3423 N N . PRO A 1 417 ? -106.300 57.865 138.322 1.00 37.09 417 PRO A N 1
ATOM 3424 C CA . PRO A 1 417 ? -105.157 56.954 138.168 1.00 37.09 417 PRO A CA 1
ATOM 3425 C C . PRO A 1 417 ? -103.738 57.551 138.261 1.00 37.09 417 PRO A C 1
ATOM 3427 O O . PRO A 1 417 ? -103.494 58.715 137.951 1.00 37.09 417 PRO A O 1
ATOM 3430 N N . PHE A 1 418 ? -102.798 56.636 138.509 1.00 27.08 418 PHE A N 1
ATOM 3431 C CA . PHE A 1 418 ? -101.410 56.575 138.021 1.00 27.08 418 PHE A CA 1
ATOM 3432 C C . PHE A 1 418 ? -101.218 55.130 137.496 1.00 27.08 418 PHE A C 1
ATOM 3434 O O . PHE A 1 418 ? -101.763 54.218 138.109 1.00 27.08 418 PHE A O 1
ATOM 3441 N N . THR A 1 419 ? -100.505 54.791 136.416 1.00 31.06 419 THR A N 1
ATOM 3442 C CA . THR A 1 419 ? -99.823 55.536 135.329 1.00 31.06 419 THR A CA 1
ATOM 3443 C C . THR A 1 419 ? -99.604 54.533 134.168 1.00 31.06 419 THR A C 1
ATOM 3445 O O . THR A 1 419 ? -99.640 53.334 134.413 1.00 31.06 419 THR A O 1
ATOM 3448 N N . SER A 1 420 ? -99.364 54.893 132.902 1.00 33.16 420 SER A N 1
ATOM 3449 C CA . SER A 1 420 ? -99.094 56.201 132.285 1.00 33.16 420 SER A CA 1
ATOM 3450 C C . SER A 1 420 ? -99.622 56.256 130.841 1.00 33.16 420 SER A C 1
ATOM 3452 O O . SER A 1 420 ? -99.197 55.480 129.988 1.00 33.16 420 SER A O 1
ATOM 3454 N N . MET A 1 421 ? -100.487 57.227 130.557 1.00 28.30 421 MET A N 1
ATOM 3455 C CA . MET A 1 421 ? -100.834 57.676 129.200 1.00 28.30 421 MET A CA 1
ATOM 3456 C C . MET A 1 421 ? -99.683 58.547 128.647 1.00 28.30 421 MET A C 1
ATOM 3458 O O . MET A 1 421 ? -99.055 59.242 129.438 1.00 28.30 421 MET A O 1
ATOM 3462 N N . SER A 1 422 ? -99.376 58.713 127.356 1.00 29.97 422 SER A N 1
ATOM 3463 C CA . SER A 1 422 ? -99.746 58.130 126.050 1.00 29.97 422 SER A CA 1
ATOM 3464 C C . SER A 1 422 ? -99.269 59.151 124.976 1.00 29.97 422 SER A C 1
ATOM 3466 O O . SER A 1 422 ? -98.773 60.217 125.341 1.00 29.97 422 SER A O 1
ATOM 3468 N N . LEU A 1 423 ? -99.611 58.920 123.700 1.00 29.39 423 LEU A N 1
ATOM 3469 C CA . LEU A 1 423 ? -99.917 59.955 122.685 1.00 29.39 423 LEU A CA 1
ATOM 3470 C C . LEU A 1 423 ? -98.776 60.610 121.873 1.00 29.39 423 LEU A C 1
ATOM 3472 O O . LEU A 1 423 ? -97.673 60.833 122.357 1.00 29.39 423 LEU A O 1
ATOM 3476 N N . PHE A 1 424 ? -99.162 61.002 120.644 1.00 30.75 424 PHE A N 1
ATOM 3477 C CA . PHE A 1 424 ? -98.429 61.784 119.629 1.00 30.75 424 PHE A CA 1
ATOM 3478 C C . PHE A 1 424 ? -97.214 61.100 118.962 1.00 30.75 424 PHE A C 1
ATOM 3480 O O . PHE A 1 424 ? -96.465 60.376 119.600 1.00 30.75 424 PHE A O 1
ATOM 3487 N N . SER A 1 425 ? -96.898 61.326 117.678 1.00 32.09 425 SER A N 1
ATOM 3488 C CA . SER A 1 425 ? -97.685 61.750 116.495 1.00 32.09 425 SER A CA 1
ATOM 3489 C C . SER A 1 425 ? -96.825 61.502 115.222 1.00 32.09 425 SER A C 1
ATOM 3491 O O . SER A 1 425 ? -95.718 60.976 115.358 1.00 32.09 425 SER A O 1
ATOM 3493 N N . PRO A 1 426 ? -97.284 61.781 113.981 1.00 45.94 426 PRO A N 1
ATOM 3494 C CA . PRO A 1 426 ? -96.842 60.987 112.833 1.00 45.94 426 PRO A CA 1
ATOM 3495 C C . PRO A 1 426 ? -95.874 61.678 111.858 1.00 45.94 426 PRO A C 1
ATOM 3497 O O . PRO A 1 426 ? -95.877 62.896 111.692 1.00 45.94 426 PRO A O 1
ATOM 3500 N N . GLY A 1 427 ? -95.216 60.848 111.041 1.00 27.62 427 GLY A N 1
ATOM 3501 C CA . GLY A 1 427 ? -95.041 61.145 109.617 1.00 27.62 427 GLY A CA 1
ATOM 3502 C C . GLY A 1 427 ? -93.621 61.089 109.044 1.00 27.62 427 GLY A C 1
ATOM 3503 O O . GLY A 1 427 ? -92.642 61.427 109.691 1.00 27.62 427 GLY A O 1
ATOM 3504 N N . ARG A 1 428 ? -93.584 60.752 107.747 1.00 30.12 428 ARG A N 1
ATOM 3505 C CA . ARG A 1 428 ? -92.534 61.036 106.747 1.00 30.12 428 ARG A CA 1
ATOM 3506 C C . ARG A 1 428 ? -91.089 60.512 106.954 1.00 30.12 428 ARG A C 1
ATOM 3508 O O . ARG A 1 428 ? -90.264 61.148 107.590 1.00 30.12 428 ARG A O 1
ATOM 3515 N N . LEU A 1 429 ? -90.764 59.581 106.044 1.00 32.88 429 LEU A N 1
ATOM 3516 C CA . LEU A 1 429 ? -89.567 59.559 105.171 1.00 32.88 429 LEU A CA 1
ATOM 3517 C C . LEU A 1 429 ? -88.261 58.873 105.681 1.00 32.88 429 LEU A C 1
ATOM 3519 O O . LEU A 1 429 ? -88.120 58.621 106.873 1.00 32.88 429 LEU A O 1
ATOM 3523 N N . PRO A 1 430 ? -87.354 58.454 104.755 1.00 53.34 430 PRO A N 1
ATOM 3524 C CA . PRO A 1 430 ? -86.185 57.578 105.008 1.00 53.34 430 PRO A CA 1
ATOM 3525 C C . PRO A 1 430 ? -84.870 58.427 105.068 1.00 53.34 430 PRO A C 1
ATOM 3527 O O . PRO A 1 430 ? -85.010 59.632 105.283 1.00 53.34 430 PRO A O 1
ATOM 3530 N N . PRO A 1 431 ? -83.612 57.948 104.817 1.00 46.00 431 PRO A N 1
ATOM 3531 C CA . PRO A 1 431 ? -83.101 56.587 104.532 1.00 46.00 431 PRO A CA 1
ATOM 3532 C C . PRO A 1 431 ? -81.747 56.161 105.183 1.00 46.00 431 PRO A C 1
ATOM 3534 O O . PRO A 1 431 ? -80.828 56.960 105.334 1.00 46.00 431 PRO A O 1
ATOM 3537 N N . MET A 1 432 ? -81.527 54.847 105.360 1.00 34.75 432 MET A N 1
ATOM 3538 C CA . MET A 1 432 ? -80.194 54.190 105.429 1.00 34.75 432 MET A CA 1
ATOM 3539 C C . MET A 1 432 ? -80.324 52.775 104.822 1.00 34.75 432 MET A C 1
ATOM 3541 O O . MET A 1 432 ? -81.327 52.126 105.093 1.00 34.75 432 MET A O 1
ATOM 3545 N N . ARG A 1 433 ? -79.495 52.203 103.930 1.00 30.53 433 ARG A N 1
ATOM 3546 C CA . ARG A 1 433 ? -78.146 52.433 103.348 1.00 30.53 433 ARG A CA 1
ATOM 3547 C C . ARG A 1 433 ? -76.979 51.690 104.033 1.00 30.53 433 ARG A C 1
ATOM 3549 O O . ARG A 1 433 ? -76.557 52.045 105.126 1.00 30.53 433 ARG A O 1
ATOM 3556 N N . SER A 1 434 ? -76.365 50.776 103.260 1.00 31.92 434 SER A N 1
ATOM 3557 C CA . SER A 1 434 ? -75.238 49.870 103.593 1.00 31.92 434 SER A CA 1
ATOM 3558 C C . SER A 1 434 ? -75.603 48.708 104.551 1.00 31.92 434 SER A C 1
ATOM 3560 O O . SER A 1 434 ? -76.558 48.836 105.302 1.00 31.92 434 SER A O 1
ATOM 3562 N N . ARG A 1 435 ? -74.943 47.533 104.525 1.00 32.84 435 ARG A N 1
ATOM 3563 C CA . ARG A 1 435 ? -73.675 47.145 103.860 1.00 32.84 435 ARG A CA 1
ATOM 3564 C C . ARG A 1 435 ? -73.610 45.623 103.574 1.00 32.84 435 ARG A C 1
ATOM 3566 O O . ARG A 1 435 ? -74.036 44.852 104.419 1.00 32.84 435 ARG A O 1
ATOM 3573 N N . ALA A 1 436 ? -72.948 45.236 102.470 1.00 31.80 436 ALA A N 1
ATOM 3574 C CA . ALA A 1 436 ? -72.581 43.858 102.062 1.00 31.80 436 ALA A CA 1
ATOM 3575 C C . ALA A 1 436 ? -73.755 42.886 101.744 1.00 31.80 436 ALA A C 1
ATOM 3577 O O . ALA A 1 436 ? -74.857 43.061 102.238 1.00 31.80 436 ALA A O 1
ATOM 3578 N N . SER A 1 437 ? -73.610 41.865 100.886 1.00 37.62 437 SER A N 1
ATOM 3579 C CA . SER A 1 437 ? -72.463 41.427 100.058 1.00 37.62 437 SER A CA 1
ATOM 3580 C C . SER A 1 437 ? -72.923 41.074 98.628 1.00 37.62 437 SER A C 1
ATOM 3582 O O . SER A 1 437 ? -74.089 40.754 98.422 1.00 37.62 437 SER A O 1
ATOM 3584 N N . THR A 1 438 ? -72.029 41.163 97.633 1.00 34.75 438 THR A N 1
ATOM 3585 C CA . THR A 1 438 ? -72.294 40.769 96.230 1.00 34.75 438 THR A CA 1
ATOM 3586 C C . THR A 1 438 ? -71.044 40.167 95.577 1.00 34.75 438 THR A C 1
ATOM 3588 O O . THR A 1 438 ? -69.921 40.544 95.907 1.00 34.75 438 THR A O 1
ATOM 3591 N N . SER A 1 439 ? -71.258 39.233 94.651 1.00 38.41 439 SER A N 1
ATOM 3592 C CA . SER A 1 439 ? -70.263 38.478 93.873 1.00 38.41 439 SER A CA 1
ATOM 3593 C C . SER A 1 439 ? -70.803 38.257 92.447 1.00 38.41 439 SER A C 1
ATOM 3595 O O . SER A 1 439 ? -72.019 38.212 92.279 1.00 38.41 439 SER A O 1
ATOM 3597 N N . LEU A 1 440 ? -70.016 38.107 91.368 1.00 39.62 440 LEU A N 1
ATOM 3598 C CA . LEU A 1 440 ? -68.580 38.347 91.098 1.00 39.62 440 LEU A CA 1
ATOM 3599 C C . LEU A 1 440 ? -68.405 38.433 89.549 1.00 39.62 440 LEU A C 1
ATOM 3601 O O . LEU A 1 440 ? -68.807 37.503 88.863 1.00 39.62 440 LEU A O 1
ATOM 3605 N N . GLU A 1 441 ? -67.805 39.443 88.905 1.00 36.53 441 GLU A N 1
ATOM 3606 C CA . GLU A 1 441 ? -67.676 40.847 89.328 1.00 36.53 441 GLU A CA 1
ATOM 3607 C C . GLU A 1 441 ? -67.483 41.836 88.147 1.00 36.53 441 GLU A C 1
ATOM 3609 O O . GLU A 1 441 ? -68.262 42.776 88.006 1.00 36.53 441 GLU A O 1
ATOM 3614 N N . LYS A 1 442 ? -66.424 41.663 87.332 1.00 34.81 442 LYS A N 1
ATOM 3615 C CA . LYS A 1 442 ? -65.883 42.612 86.318 1.00 34.81 442 LYS A CA 1
ATOM 3616 C C . LYS A 1 442 ? -65.181 41.810 85.178 1.00 34.81 442 LYS A C 1
ATOM 3618 O O . LYS A 1 442 ? -65.136 40.591 85.269 1.00 34.81 442 LYS A O 1
ATOM 3623 N N . SER A 1 443 ? -64.612 42.353 84.086 1.00 32.75 443 SER A N 1
ATOM 3624 C CA . SER A 1 443 ? -64.058 43.701 83.855 1.00 32.75 443 SER A CA 1
ATOM 3625 C C . SER A 1 443 ? -63.972 44.134 82.370 1.00 32.75 443 SER A C 1
ATOM 3627 O O . SER A 1 443 ? -64.521 43.499 81.476 1.00 32.75 443 SER A O 1
ATOM 3629 N N . ILE A 1 444 ? -63.308 45.271 82.133 1.00 35.44 444 ILE A N 1
ATOM 3630 C CA . ILE A 1 444 ? -63.376 46.148 80.955 1.00 35.44 444 ILE A CA 1
ATOM 3631 C C . ILE A 1 444 ? -62.013 46.262 80.227 1.00 35.44 444 ILE A C 1
ATOM 3633 O O . ILE A 1 444 ? -60.986 46.429 80.869 1.00 35.44 444 ILE A O 1
ATOM 3637 N N . LYS A 1 445 ? -62.056 46.269 78.881 1.00 35.22 445 LYS A N 1
ATOM 3638 C CA . LYS A 1 445 ? -61.100 46.836 77.885 1.00 35.22 445 LYS A CA 1
ATOM 3639 C C . LYS A 1 445 ? -59.562 46.636 78.028 1.00 35.22 445 LYS A C 1
ATOM 3641 O O . LYS A 1 445 ? -58.898 47.287 78.820 1.00 35.22 445 LYS A O 1
ATOM 3646 N N . SER A 1 446 ? -59.008 46.040 76.962 1.00 34.47 446 SER A N 1
ATOM 3647 C CA . 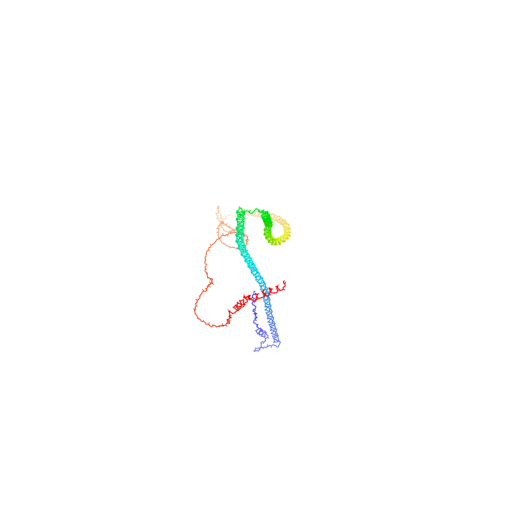SER A 1 446 ? -57.927 46.583 76.094 1.00 34.47 446 SER A CA 1
ATOM 3648 C C . SER A 1 446 ? -56.421 46.560 76.470 1.00 34.47 446 SER A C 1
ATOM 3650 O O . SER A 1 446 ? -55.998 47.152 77.453 1.00 34.47 446 SER A O 1
ATOM 3652 N N . ARG A 1 447 ? -55.636 46.116 75.464 1.00 33.56 447 ARG A N 1
ATOM 3653 C CA . ARG A 1 447 ? -54.358 46.684 74.945 1.00 33.56 447 ARG A CA 1
ATOM 3654 C C . ARG A 1 447 ? -52.983 46.227 75.508 1.00 33.56 447 ARG A C 1
ATOM 3656 O O . ARG A 1 447 ? -52.352 46.946 76.266 1.00 33.56 447 ARG A O 1
ATOM 3663 N N . ALA A 1 448 ? -52.456 45.184 74.846 1.00 33.59 448 ALA A N 1
ATOM 3664 C CA . ALA A 1 448 ? -51.083 45.036 74.299 1.00 33.59 448 ALA A CA 1
ATOM 3665 C C . ALA A 1 448 ? -49.848 44.702 75.185 1.00 33.59 448 ALA A C 1
ATOM 3667 O O . ALA A 1 448 ? -49.589 45.347 76.191 1.00 33.59 448 ALA A O 1
ATOM 3668 N N . SER A 1 449 ? -48.987 43.828 74.617 1.00 36.19 449 SER A N 1
ATOM 3669 C CA . SER A 1 449 ? -47.573 43.520 74.966 1.00 3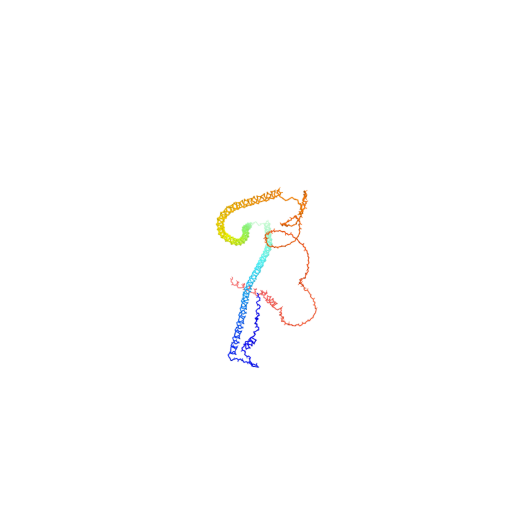6.19 449 SER A CA 1
ATOM 3670 C C . SER A 1 449 ? -47.325 42.736 76.279 1.00 36.19 449 SER A C 1
ATOM 3672 O O . SER A 1 449 ? -47.911 43.070 77.297 1.00 36.19 449 SER A O 1
ATOM 3674 N N . SER A 1 450 ? -46.453 41.714 76.366 1.00 36.81 450 SER A N 1
ATOM 3675 C CA . SER A 1 450 ? -45.402 41.237 75.437 1.00 36.81 450 SER A CA 1
ATOM 3676 C C . SER A 1 450 ? -44.941 39.778 75.721 1.00 36.81 450 SER A C 1
ATOM 3678 O O . SER A 1 450 ? -45.272 39.235 76.766 1.00 36.81 450 SER A O 1
ATOM 3680 N N . TYR A 1 451 ? -44.088 39.232 74.834 1.00 34.12 451 TYR A N 1
ATOM 3681 C CA . TYR A 1 451 ? -43.142 38.093 74.981 1.00 34.12 451 TYR A CA 1
ATOM 3682 C C . TYR A 1 451 ? -43.602 36.636 75.269 1.00 34.12 451 TYR A C 1
ATOM 3684 O O . TYR A 1 451 ? -44.149 36.363 76.324 1.00 34.12 451 TYR A O 1
ATOM 3692 N N . ARG A 1 452 ? -43.118 35.717 74.392 1.00 37.91 452 ARG A N 1
ATOM 3693 C CA . ARG A 1 452 ? -42.609 34.321 74.607 1.00 37.91 452 ARG A CA 1
ATOM 3694 C C . ARG A 1 452 ? -43.517 33.259 75.293 1.00 37.91 452 ARG A C 1
ATOM 3696 O O . ARG A 1 452 ? -44.365 33.585 76.102 1.00 37.91 452 ARG A O 1
ATOM 3703 N N . ASP A 1 453 ? -43.380 31.950 75.038 1.00 35.16 453 ASP A N 1
ATOM 3704 C CA . ASP A 1 453 ? -42.484 31.197 74.135 1.00 35.16 453 ASP A CA 1
ATOM 3705 C C . ASP A 1 453 ? -43.159 29.906 73.583 1.00 35.16 453 ASP A C 1
ATOM 3707 O O . ASP A 1 453 ? -44.203 29.495 74.077 1.00 35.16 453 ASP A O 1
ATOM 3711 N N . THR A 1 454 ? -42.536 29.325 72.547 1.00 38.56 454 THR A N 1
ATOM 3712 C CA . THR A 1 454 ? -42.593 27.946 71.963 1.00 38.56 454 THR A CA 1
ATOM 3713 C C . THR A 1 454 ? -43.380 26.801 72.671 1.00 38.56 454 THR A C 1
ATOM 3715 O O . THR A 1 454 ? -43.411 26.776 73.899 1.00 38.56 454 THR A O 1
ATOM 3718 N N . PRO A 1 455 ? -43.934 25.775 71.941 1.00 45.91 455 PRO A N 1
ATOM 3719 C CA . PRO A 1 455 ? -43.154 24.943 70.988 1.00 45.91 455 PRO A CA 1
ATOM 3720 C C . PRO A 1 455 ? -43.833 24.307 69.729 1.00 45.91 455 PRO A C 1
ATOM 3722 O O . PRO A 1 455 ? -45.032 24.076 69.686 1.00 45.91 455 PRO A O 1
ATOM 3725 N N . VAL A 1 456 ? -42.981 23.983 68.729 1.00 37.62 456 VAL A N 1
ATOM 3726 C CA . VAL A 1 456 ? -42.846 22.710 67.944 1.00 37.62 456 VAL A CA 1
ATOM 3727 C C . VAL A 1 456 ? -44.129 21.939 67.533 1.00 37.62 456 VAL A C 1
ATOM 3729 O O . VAL A 1 456 ? -44.893 21.528 68.392 1.00 37.62 456 VAL A O 1
ATOM 3732 N N . SER A 1 457 ? -44.361 21.527 66.272 1.00 32.56 457 SER A N 1
ATOM 3733 C CA . SER A 1 457 ? -43.649 21.718 64.986 1.00 32.56 457 SER A CA 1
ATOM 3734 C C . SER A 1 457 ? -44.539 21.293 63.799 1.00 32.56 457 SER A C 1
ATOM 3736 O O . SER A 1 457 ? -45.276 20.316 63.910 1.00 32.56 457 SER A O 1
ATOM 3738 N N . SER A 1 458 ? -44.423 21.965 62.647 1.00 36.28 458 SER A N 1
ATOM 3739 C CA . SER A 1 458 ? -44.670 21.377 61.314 1.00 36.28 458 SER A CA 1
ATOM 3740 C C . SER A 1 458 ? -44.086 22.267 60.202 1.00 36.28 458 SER A C 1
ATOM 3742 O O . SER A 1 458 ? -44.130 23.493 60.303 1.00 36.28 458 SER A O 1
ATOM 3744 N N . THR A 1 459 ? -43.530 21.667 59.142 1.00 41.00 459 THR A N 1
ATOM 3745 C CA . THR A 1 459 ? -42.970 22.375 57.970 1.00 41.00 459 THR A CA 1
ATOM 3746 C C . THR A 1 459 ? -43.108 21.554 56.682 1.00 41.00 459 THR A C 1
ATOM 3748 O O . THR A 1 459 ? -42.804 20.362 56.665 1.00 41.00 459 THR A O 1
ATOM 3751 N N . PRO A 1 460 ? -43.549 22.197 55.588 1.00 51.84 460 PRO A N 1
ATOM 3752 C CA . PRO A 1 460 ? -43.032 21.875 54.250 1.00 51.84 460 PRO A CA 1
ATOM 3753 C C . PRO A 1 460 ? -42.841 23.130 53.365 1.00 51.84 460 PRO A C 1
ATOM 3755 O O . PRO A 1 460 ? -43.762 23.932 53.239 1.00 51.84 460 PRO A O 1
ATOM 3758 N N . TRP A 1 461 ? -41.682 23.296 52.707 1.00 32.66 461 TRP A N 1
ATOM 3759 C CA . TRP A 1 461 ? -41.418 24.389 51.742 1.00 32.66 461 TRP A CA 1
ATOM 3760 C C . TRP A 1 461 ? -40.405 23.982 50.640 1.00 32.66 461 TRP A C 1
ATOM 3762 O O . TRP A 1 461 ? -39.559 23.135 50.934 1.00 32.66 461 TRP A O 1
ATOM 3772 N N . PRO A 1 462 ? -40.455 24.549 49.402 1.00 58.16 462 PRO A N 1
ATOM 3773 C CA . PRO A 1 462 ? -39.593 24.142 48.281 1.00 58.16 462 PRO A CA 1
ATOM 3774 C C . PRO A 1 462 ? -38.604 25.257 47.775 1.00 58.16 462 PRO A C 1
ATOM 3776 O O . PRO A 1 462 ? -37.734 25.603 48.569 1.00 58.16 462 PRO A O 1
ATOM 3779 N N . PRO A 1 463 ? -38.550 25.764 46.510 1.00 55.81 463 PRO A N 1
ATOM 3780 C CA . PRO A 1 463 ? -37.309 25.622 45.716 1.00 55.81 463 PRO A CA 1
ATOM 3781 C C . PRO A 1 463 ? -36.699 26.886 45.033 1.00 55.81 463 PRO A C 1
ATOM 3783 O O . PRO A 1 463 ? -37.424 27.766 44.579 1.00 55.81 463 PRO A O 1
ATOM 3786 N N . GLY A 1 464 ? -35.378 26.859 44.758 1.00 34.81 464 GLY A N 1
ATOM 3787 C CA . GLY A 1 464 ? -34.785 27.355 43.487 1.00 34.81 464 GLY A CA 1
ATOM 3788 C C . GLY A 1 464 ? -33.920 28.649 43.428 1.00 34.81 464 GLY A C 1
ATOM 3789 O O . GLY A 1 464 ? -34.187 29.625 44.114 1.00 34.81 464 GLY A O 1
ATOM 3790 N N . ALA A 1 465 ? -32.975 28.639 42.459 1.00 33.34 465 ALA A N 1
ATOM 3791 C CA . ALA A 1 465 ? -32.379 29.756 41.672 1.00 33.34 465 ALA A CA 1
ATOM 3792 C C . ALA A 1 465 ? -31.058 30.512 42.061 1.00 33.34 465 ALA A C 1
ATOM 3794 O O . ALA A 1 465 ? -30.866 30.989 43.173 1.00 33.34 465 ALA A O 1
ATOM 3795 N N . SER A 1 466 ? -30.254 30.783 41.004 1.00 31.64 466 SER A N 1
ATOM 3796 C CA . SER A 1 466 ? -29.266 31.885 40.750 1.00 31.64 466 SER A CA 1
ATOM 3797 C C . SER A 1 466 ? -27.791 31.896 41.275 1.00 31.64 466 SER A C 1
ATOM 3799 O O . SER A 1 466 ? -27.449 31.322 42.299 1.00 31.64 466 SER A O 1
ATOM 3801 N N . PHE A 1 467 ? -26.931 32.581 40.486 1.00 35.00 467 PHE A N 1
ATOM 3802 C CA . PHE A 1 467 ? -25.459 32.866 40.528 1.00 35.00 467 PHE A CA 1
ATOM 3803 C C . PHE A 1 467 ? -25.234 34.419 40.494 1.00 35.00 467 PHE A C 1
ATOM 3805 O O . PHE A 1 467 ? -26.256 35.091 40.315 1.00 35.00 467 PHE A O 1
ATOM 3812 N N . PRO A 1 468 ? -24.014 35.057 40.491 1.00 59.75 468 PRO A N 1
ATOM 3813 C CA . PRO A 1 468 ? -22.588 34.674 40.731 1.00 59.75 468 PRO A CA 1
ATOM 3814 C C . PRO A 1 468 ? -21.965 35.591 41.863 1.00 59.75 468 PRO A C 1
ATOM 3816 O O . PRO A 1 468 ? -22.678 35.723 42.855 1.00 59.75 468 PRO A O 1
ATOM 3819 N N . PRO A 1 469 ? -20.796 36.321 41.821 1.00 55.09 469 PRO A N 1
ATOM 3820 C CA . PRO A 1 469 ? -19.465 36.211 41.151 1.00 55.09 469 PRO A CA 1
ATOM 3821 C C . PRO A 1 469 ? -18.177 36.481 42.025 1.00 55.09 469 PRO A C 1
ATOM 3823 O O . PRO A 1 469 ? -18.244 36.909 43.169 1.00 55.09 469 PRO A O 1
ATOM 3826 N N . ASN A 1 470 ? -16.991 36.290 41.408 1.00 37.28 470 ASN A N 1
ATOM 3827 C CA . ASN A 1 470 ? -15.635 36.902 41.572 1.00 37.28 470 ASN A CA 1
ATOM 3828 C C . ASN A 1 470 ? -15.194 37.709 42.835 1.00 37.28 470 ASN A C 1
ATOM 3830 O O . ASN A 1 470 ? -15.751 38.772 43.090 1.00 37.28 470 ASN A O 1
ATOM 3834 N N . TYR A 1 471 ? -13.999 37.401 43.402 1.00 34.81 471 TYR A N 1
ATOM 3835 C CA . TYR A 1 471 ? -12.716 38.129 43.138 1.00 34.81 471 TYR A CA 1
ATOM 3836 C C . TYR A 1 471 ? -11.434 37.434 43.715 1.00 34.81 471 TYR A C 1
ATOM 3838 O O . TYR A 1 471 ? -11.508 36.349 44.279 1.00 34.81 471 TYR A O 1
ATOM 3846 N N . GLN A 1 472 ? -10.251 38.034 43.471 1.00 36.34 472 GLN A N 1
ATOM 3847 C CA . GLN A 1 472 ? -8.842 37.559 43.645 1.00 36.34 472 GLN A CA 1
ATOM 3848 C C . GLN A 1 472 ? -8.352 37.485 45.134 1.00 36.34 472 GLN A C 1
ATOM 3850 O O . GLN A 1 472 ? -9.028 38.041 45.988 1.00 36.34 472 GLN A O 1
ATOM 3855 N N . GLN A 1 473 ? -7.208 36.893 45.566 1.00 38.56 473 GLN A N 1
ATOM 3856 C CA . GLN A 1 473 ? -5.791 37.004 45.111 1.00 38.56 473 GLN A CA 1
ATOM 3857 C C . GLN A 1 473 ? -4.805 35.943 45.714 1.00 38.56 473 GLN A C 1
ATOM 3859 O O . GLN A 1 473 ? -4.981 35.588 46.870 1.00 38.56 473 GLN A O 1
ATOM 3864 N N . ARG A 1 474 ? -3.684 35.646 44.995 1.00 33.94 474 ARG A N 1
ATOM 3865 C CA . ARG A 1 474 ? -2.282 35.293 45.450 1.00 33.94 474 ARG A CA 1
ATOM 3866 C C . ARG A 1 474 ? -2.080 34.047 46.386 1.00 33.94 474 ARG A C 1
ATOM 3868 O O . ARG A 1 474 ? -3.026 33.596 47.000 1.00 33.94 474 ARG A O 1
ATOM 3875 N N . SER A 1 475 ? -0.914 33.372 46.525 1.00 34.19 475 SER A N 1
ATOM 3876 C CA . SER A 1 475 ? 0.505 33.617 46.141 1.00 34.19 475 SER A CA 1
ATOM 3877 C C . SER A 1 475 ? 1.401 32.343 45.977 1.00 34.19 475 SER A C 1
ATOM 3879 O O . SER A 1 475 ? 1.381 31.481 46.844 1.00 34.19 475 SER A O 1
ATOM 3881 N N . LEU A 1 476 ? 2.302 32.354 44.971 1.00 32.81 476 LEU A N 1
ATOM 3882 C CA . LEU A 1 476 ? 3.756 31.995 45.004 1.00 32.81 476 LEU A CA 1
ATOM 3883 C C . LEU A 1 476 ? 4.316 30.554 45.282 1.00 32.81 476 LEU A C 1
ATOM 3885 O O . LEU A 1 476 ? 4.546 30.201 46.428 1.00 32.81 476 LEU A O 1
ATOM 3889 N N . THR A 1 477 ? 4.751 29.870 44.192 1.00 39.06 477 THR A N 1
ATOM 3890 C CA . THR A 1 477 ? 6.128 29.325 43.867 1.00 39.06 477 THR A CA 1
ATOM 3891 C C . THR A 1 477 ? 6.934 28.375 44.798 1.00 39.06 477 THR A C 1
ATOM 3893 O O . THR A 1 477 ? 6.803 28.497 46.010 1.00 39.06 477 THR A O 1
ATOM 3896 N N . PRO A 1 478 ? 7.953 27.608 44.294 1.00 50.50 478 PRO A N 1
ATOM 3897 C CA . PRO A 1 478 ? 8.277 27.165 42.910 1.00 50.50 478 PRO A CA 1
ATOM 3898 C C . PRO A 1 478 ? 8.672 25.658 42.747 1.00 50.50 478 PRO A C 1
ATOM 3900 O O . PRO A 1 478 ? 8.814 24.923 43.718 1.00 50.50 478 PRO A O 1
ATOM 3903 N N . ASP A 1 479 ? 8.931 25.235 41.499 1.00 41.16 479 ASP A N 1
ATOM 3904 C CA . ASP A 1 479 ? 9.492 23.930 41.067 1.00 41.16 479 ASP A CA 1
ATOM 3905 C C . ASP A 1 479 ? 10.915 24.102 40.457 1.00 41.16 479 ASP A C 1
ATOM 3907 O O . ASP A 1 479 ? 11.138 25.124 39.798 1.00 41.16 479 ASP A O 1
ATOM 3911 N N . PRO A 1 480 ? 11.885 23.168 40.635 1.00 46.56 480 PRO A N 1
ATOM 3912 C CA . PRO A 1 480 ? 13.230 23.287 40.061 1.00 46.56 480 PRO A CA 1
ATOM 3913 C C . PRO A 1 480 ? 13.601 22.227 38.993 1.00 46.56 480 PRO A C 1
ATOM 3915 O O . PRO A 1 480 ? 13.882 21.065 39.289 1.00 46.56 480 PRO A O 1
ATOM 3918 N N . ARG A 1 481 ? 13.814 22.685 37.751 1.00 35.19 481 ARG A N 1
ATOM 3919 C CA . ARG A 1 481 ? 14.721 22.062 36.761 1.00 35.19 481 ARG A CA 1
ATOM 3920 C C . ARG A 1 481 ? 15.773 23.086 36.334 1.00 35.19 481 ARG A C 1
ATOM 3922 O O . ARG A 1 481 ? 15.390 24.210 36.034 1.00 35.19 481 ARG A O 1
ATOM 3929 N N . MET A 1 482 ? 17.050 22.704 36.217 1.00 31.25 482 MET A N 1
ATOM 3930 C CA . MET A 1 482 ? 18.082 23.505 35.530 1.00 31.25 482 MET A CA 1
ATOM 3931 C C . MET A 1 482 ? 19.237 22.655 34.964 1.00 31.25 482 MET A C 1
ATOM 3933 O O . MET A 1 482 ? 19.266 21.438 35.138 1.00 31.25 482 MET A O 1
ATOM 3937 N N . ILE A 1 483 ? 20.130 23.306 34.208 1.00 33.53 483 ILE A N 1
ATOM 3938 C CA . ILE A 1 483 ? 21.101 22.722 33.262 1.00 33.53 483 ILE A CA 1
ATOM 3939 C C . ILE A 1 483 ? 22.561 22.964 33.727 1.00 33.53 483 ILE A C 1
ATOM 3941 O O . ILE A 1 483 ? 22.820 23.830 34.557 1.00 33.53 483 ILE A O 1
ATOM 3945 N N . TYR A 1 484 ? 23.508 22.176 33.197 1.00 31.78 484 TYR A N 1
ATOM 3946 C CA . TYR A 1 484 ? 24.972 22.261 33.375 1.00 31.78 484 TYR A CA 1
ATOM 3947 C C . TYR A 1 484 ? 25.578 23.688 33.410 1.00 31.78 484 TYR A C 1
ATOM 3949 O O . TYR A 1 484 ? 25.307 24.467 32.500 1.00 31.78 484 TYR A O 1
ATOM 3957 N N . GLN A 1 485 ? 26.570 23.940 34.287 1.00 31.61 485 GLN A N 1
ATOM 3958 C CA . GLN A 1 485 ? 28.012 23.887 33.929 1.00 31.61 485 GLN A CA 1
ATOM 3959 C C . GLN A 1 485 ? 28.991 24.114 35.118 1.00 31.61 485 GLN A C 1
ATOM 3961 O O . GLN A 1 485 ? 28.673 24.808 36.071 1.00 31.61 485 GLN A O 1
ATOM 3966 N N . ALA A 1 486 ? 30.174 23.485 34.994 1.00 33.38 486 ALA A N 1
ATOM 3967 C CA . ALA A 1 486 ? 31.513 23.717 35.588 1.00 33.38 486 ALA A CA 1
ATOM 3968 C C . ALA A 1 486 ? 31.730 24.446 36.947 1.00 33.38 486 ALA A C 1
ATOM 3970 O O . ALA A 1 486 ? 31.382 25.610 37.108 1.00 33.38 486 ALA A O 1
ATOM 3971 N N . GLY A 1 487 ? 32.515 23.811 37.838 1.00 29.69 487 GLY A N 1
ATOM 3972 C CA . GLY A 1 487 ? 33.183 24.447 38.991 1.00 29.69 487 GLY A CA 1
ATOM 3973 C C . GLY A 1 487 ? 33.801 23.446 39.990 1.00 29.69 487 GLY A C 1
ATOM 3974 O O . GLY A 1 487 ? 33.070 22.655 40.576 1.00 29.69 487 GLY A O 1
ATOM 3975 N N . ASP A 1 488 ? 35.130 23.483 40.162 1.00 31.42 488 ASP A N 1
ATOM 3976 C CA . ASP A 1 488 ? 35.916 22.792 41.218 1.00 31.42 488 ASP A CA 1
ATOM 3977 C C . ASP A 1 488 ? 35.553 23.315 42.641 1.00 31.42 488 ASP A C 1
ATOM 3979 O O . ASP A 1 488 ? 34.915 24.359 42.761 1.00 31.42 488 ASP A O 1
ATOM 3983 N N . ASP A 1 489 ? 35.901 22.690 43.778 1.00 33.59 489 ASP A N 1
ATOM 3984 C CA . ASP A 1 489 ? 36.989 21.739 44.086 1.00 33.59 489 ASP A CA 1
ATOM 3985 C C . ASP A 1 489 ? 36.655 20.844 45.321 1.00 33.59 489 ASP A C 1
ATOM 3987 O O . ASP A 1 489 ? 35.821 21.254 46.119 1.00 33.59 489 ASP A O 1
ATOM 3991 N N . LYS A 1 490 ? 37.350 19.693 45.500 1.00 37.75 490 LYS A N 1
ATOM 3992 C CA . LYS A 1 490 ? 37.631 18.881 46.743 1.00 37.75 490 LYS A CA 1
ATOM 3993 C C . LYS A 1 490 ? 36.566 18.807 47.881 1.00 37.75 490 LYS A C 1
ATOM 3995 O O . LYS A 1 490 ? 36.092 19.817 48.373 1.00 37.75 490 LYS A O 1
ATOM 4000 N N . LEU A 1 491 ? 36.233 17.680 48.534 1.00 35.88 491 LEU A N 1
ATOM 4001 C CA . LEU A 1 491 ? 36.840 16.352 48.832 1.00 35.88 491 LEU A CA 1
ATOM 4002 C C . LEU A 1 491 ? 35.705 15.477 49.473 1.00 35.88 491 LEU A C 1
ATOM 4004 O O . LEU A 1 491 ? 34.680 16.041 49.837 1.00 35.88 491 LEU A O 1
ATOM 4008 N N . ASP A 1 492 ? 35.725 14.154 49.712 1.00 37.75 492 ASP A N 1
ATOM 4009 C CA . ASP A 1 492 ? 36.640 13.004 49.521 1.00 37.75 492 ASP A CA 1
ATOM 4010 C C . ASP A 1 492 ? 35.773 11.695 49.469 1.00 37.75 492 ASP A C 1
ATOM 4012 O O . ASP A 1 492 ? 34.552 11.780 49.405 1.00 37.75 492 ASP A O 1
ATOM 4016 N N . ARG A 1 493 ? 36.392 10.501 49.538 1.00 35.66 493 ARG A N 1
ATOM 4017 C CA . ARG A 1 493 ? 35.945 9.217 50.165 1.00 35.66 493 ARG A CA 1
ATOM 4018 C C . ARG A 1 493 ? 34.452 8.791 50.151 1.00 35.66 493 ARG A C 1
ATOM 4020 O O . ARG A 1 493 ? 33.585 9.472 50.671 1.00 35.66 493 ARG A O 1
ATOM 4027 N N . MET A 1 494 ? 34.102 7.536 49.833 1.00 32.78 494 MET A N 1
ATOM 4028 C CA . MET A 1 494 ? 34.867 6.410 49.265 1.00 32.78 494 MET A CA 1
ATOM 4029 C C . MET A 1 494 ? 33.904 5.262 48.889 1.00 32.78 494 MET A C 1
ATOM 4031 O O . MET A 1 494 ? 33.194 4.767 49.758 1.00 32.78 494 MET A O 1
ATOM 4035 N N . THR A 1 495 ? 33.904 4.788 47.638 1.00 35.84 495 THR A N 1
ATOM 4036 C CA . THR A 1 495 ? 33.571 3.394 47.233 1.00 35.84 495 THR A CA 1
ATOM 4037 C C . THR A 1 495 ? 33.725 3.264 45.714 1.00 35.84 495 THR A C 1
ATOM 4039 O O . THR A 1 495 ? 33.026 3.928 44.955 1.00 35.84 495 THR A O 1
ATOM 4042 N N . GLN A 1 496 ? 34.654 2.429 45.240 1.00 32.81 496 GLN A N 1
ATOM 4043 C CA . GLN A 1 496 ? 34.883 2.240 43.801 1.00 32.81 496 GLN A CA 1
ATOM 4044 C C . GLN A 1 496 ? 34.134 1.017 43.260 1.00 32.81 496 GLN A C 1
ATOM 4046 O O . GLN A 1 496 ? 34.104 -0.038 43.890 1.00 32.81 496 GLN A O 1
ATOM 4051 N N . ARG A 1 497 ? 33.596 1.143 42.041 1.00 34.09 497 ARG A N 1
ATOM 4052 C CA . ARG A 1 497 ? 33.083 0.037 41.217 1.00 34.09 497 ARG A CA 1
ATOM 4053 C C . ARG A 1 497 ? 33.838 0.048 39.873 1.00 34.09 497 ARG A C 1
ATOM 4055 O O . ARG A 1 497 ? 34.160 1.145 39.407 1.00 34.09 497 ARG A O 1
ATOM 4062 N N . PRO A 1 498 ? 34.169 -1.101 39.249 1.00 37.59 498 PRO A N 1
ATOM 4063 C CA . PRO A 1 498 ? 35.062 -1.114 38.085 1.00 37.59 498 PRO A CA 1
ATOM 4064 C C . PRO A 1 498 ? 34.498 -0.363 36.870 1.00 37.59 498 PRO A C 1
ATOM 4066 O O . PRO A 1 498 ? 33.335 -0.542 36.510 1.00 37.59 498 PRO A O 1
ATOM 4069 N N . LYS A 1 499 ? 35.337 0.440 36.202 1.00 37.00 499 LYS A N 1
ATOM 4070 C CA . LYS A 1 499 ? 35.001 1.089 34.923 1.00 37.00 499 LYS A CA 1
ATOM 4071 C C . LYS A 1 499 ? 35.310 0.143 33.758 1.00 37.00 499 LYS A C 1
ATOM 4073 O O . LYS A 1 499 ? 36.461 -0.235 33.560 1.00 37.00 499 LYS A O 1
ATOM 4078 N N . THR A 1 500 ? 34.304 -0.207 32.961 1.00 38.09 500 THR A N 1
ATOM 4079 C CA . THR A 1 500 ? 34.473 -0.986 31.722 1.00 38.09 500 THR A CA 1
ATOM 4080 C C . THR A 1 500 ? 35.004 -0.116 30.579 1.00 38.09 500 THR A C 1
ATOM 4082 O O . THR A 1 500 ? 34.473 0.964 30.324 1.00 38.09 500 THR A O 1
ATOM 4085 N N . VAL A 1 501 ? 36.029 -0.587 29.862 1.00 38.03 501 VAL A N 1
ATOM 4086 C CA . VAL A 1 501 ? 36.721 0.181 28.808 1.00 38.03 501 VAL A CA 1
ATOM 4087 C C . VAL A 1 501 ? 36.016 0.033 27.452 1.00 38.03 501 VAL A C 1
ATOM 4089 O O . VAL A 1 501 ? 36.180 -0.967 26.755 1.00 38.03 501 VAL A O 1
ATOM 4092 N N . GLY A 1 502 ? 35.236 1.041 27.056 1.00 47.69 502 GLY A N 1
ATOM 4093 C CA . GLY A 1 502 ? 34.463 1.038 25.809 1.00 47.69 502 GLY A CA 1
ATOM 4094 C C . GLY A 1 502 ? 35.175 1.675 24.610 1.00 47.69 502 GLY A C 1
ATOM 4095 O O . GLY A 1 502 ? 34.820 2.787 24.236 1.00 47.69 502 GLY A O 1
ATOM 4096 N N . SER A 1 503 ? 36.146 0.993 23.984 1.00 51.19 503 SER A N 1
ATOM 4097 C CA . SER A 1 503 ? 36.797 1.514 22.755 1.00 51.19 503 SER A CA 1
ATOM 4098 C C . SER A 1 503 ? 37.493 0.496 21.826 1.00 51.19 503 SER A C 1
ATOM 4100 O O . SER A 1 503 ? 38.237 0.908 20.941 1.00 51.19 503 SER A O 1
ATOM 4102 N N . ARG A 1 504 ? 37.281 -0.827 21.971 1.00 49.66 504 ARG A N 1
ATOM 4103 C CA . ARG A 1 504 ? 38.010 -1.841 21.160 1.00 49.66 504 ARG A CA 1
ATOM 4104 C C . ARG A 1 504 ? 37.190 -2.724 20.213 1.00 49.66 504 ARG A C 1
ATOM 4106 O O . ARG A 1 504 ? 37.776 -3.275 19.287 1.00 49.66 504 ARG A O 1
ATOM 4113 N N . LEU A 1 505 ? 35.871 -2.858 20.388 1.00 46.97 505 LEU A N 1
ATOM 4114 C CA . LEU A 1 505 ? 35.081 -3.760 19.531 1.00 46.97 505 LEU A CA 1
ATOM 4115 C C . LEU A 1 505 ? 34.717 -3.137 18.171 1.00 46.97 505 LEU A C 1
ATOM 4117 O O . LEU A 1 505 ? 34.824 -3.815 17.154 1.00 46.97 505 LEU A O 1
ATOM 4121 N N . ARG A 1 506 ? 34.346 -1.845 18.132 1.00 48.44 506 ARG A N 1
ATOM 4122 C CA . ARG A 1 506 ? 33.986 -1.158 16.875 1.00 48.44 506 ARG A CA 1
ATOM 4123 C C . ARG A 1 506 ? 35.135 -1.162 15.866 1.00 48.44 506 ARG A C 1
ATOM 4125 O O . ARG A 1 506 ? 34.921 -1.607 14.749 1.00 48.44 506 ARG A O 1
ATOM 4132 N N . ASN A 1 507 ? 36.342 -0.757 16.266 1.00 48.66 507 ASN A N 1
ATOM 4133 C CA . ASN A 1 507 ? 37.483 -0.672 15.347 1.00 48.66 507 ASN A CA 1
ATOM 4134 C C . ASN A 1 507 ? 37.827 -2.032 14.719 1.00 48.66 507 ASN A C 1
ATOM 4136 O O . ASN A 1 507 ? 38.038 -2.085 13.515 1.00 48.66 507 ASN A O 1
ATOM 4140 N N . LYS A 1 508 ? 37.781 -3.132 15.488 1.00 53.53 508 LYS A N 1
ATOM 4141 C CA . LYS A 1 508 ? 37.992 -4.484 14.940 1.00 53.53 508 LYS A CA 1
ATOM 4142 C C . LYS A 1 508 ? 36.942 -4.884 13.903 1.00 53.53 508 LYS A C 1
ATOM 4144 O O . LYS A 1 508 ? 37.292 -5.515 12.914 1.00 53.53 508 LYS A O 1
ATOM 4149 N N . ILE A 1 509 ? 35.676 -4.517 14.113 1.00 53.16 509 ILE A N 1
ATOM 4150 C CA . ILE A 1 509 ? 34.608 -4.776 13.137 1.00 53.16 509 ILE A CA 1
ATOM 4151 C C . ILE A 1 509 ? 34.825 -3.919 11.881 1.00 53.16 509 ILE A C 1
ATOM 4153 O O . ILE A 1 509 ? 34.705 -4.435 10.776 1.00 53.16 509 ILE A O 1
ATOM 4157 N N . THR A 1 510 ? 35.212 -2.647 12.024 1.00 52.31 510 THR A N 1
ATOM 4158 C CA . THR A 1 510 ? 35.534 -1.783 10.878 1.00 52.31 510 THR A CA 1
ATOM 4159 C C . THR A 1 510 ? 36.728 -2.315 10.077 1.00 52.31 510 THR A C 1
ATOM 4161 O O . THR A 1 510 ? 36.642 -2.392 8.857 1.00 52.31 510 THR A O 1
ATOM 4164 N N . GLU A 1 511 ? 37.810 -2.741 10.735 1.00 50.41 511 GLU A N 1
ATOM 4165 C CA . GLU A 1 511 ? 38.976 -3.343 10.068 1.00 50.41 511 GLU A CA 1
ATOM 4166 C C . GLU A 1 511 ? 38.611 -4.654 9.355 1.00 50.41 511 GLU A C 1
ATOM 4168 O O . GLU A 1 511 ? 38.931 -4.805 8.180 1.00 50.41 511 GLU A O 1
ATOM 4173 N N . GLN A 1 512 ? 37.876 -5.566 10.007 1.00 50.81 512 GLN A N 1
ATOM 4174 C CA . GLN A 1 512 ? 37.447 -6.828 9.383 1.00 50.81 512 GLN A CA 1
ATOM 4175 C C . GLN A 1 512 ? 36.431 -6.648 8.245 1.00 50.81 512 GLN A C 1
ATOM 4177 O O . GLN A 1 512 ? 36.325 -7.530 7.397 1.00 50.81 512 GLN A O 1
ATOM 4182 N N . LEU A 1 513 ? 35.682 -5.544 8.201 1.00 50.62 513 LEU A N 1
ATOM 4183 C CA . LEU A 1 513 ? 34.813 -5.231 7.063 1.00 50.62 513 LEU A CA 1
ATOM 4184 C C . LEU A 1 513 ? 35.587 -4.575 5.912 1.00 50.62 513 LEU A C 1
ATOM 4186 O O . LEU A 1 513 ? 35.278 -4.849 4.759 1.00 50.62 513 LEU A O 1
ATOM 4190 N N . LEU A 1 514 ? 36.609 -3.762 6.197 1.00 44.97 514 LEU A N 1
ATOM 4191 C CA . LEU A 1 514 ? 37.417 -3.106 5.163 1.00 44.97 514 LEU A CA 1
ATOM 4192 C C . LEU A 1 514 ? 38.395 -4.062 4.461 1.00 44.97 514 LEU A C 1
ATOM 4194 O O . LEU A 1 514 ? 38.573 -3.946 3.253 1.00 44.97 514 LEU A O 1
ATOM 4198 N N . THR A 1 515 ? 38.981 -5.039 5.162 1.00 47.97 515 THR A N 1
ATOM 4199 C CA . THR A 1 515 ? 39.920 -6.001 4.544 1.00 47.97 515 THR A CA 1
ATOM 4200 C C . THR A 1 515 ? 39.265 -7.044 3.634 1.00 47.97 515 THR A C 1
ATOM 4202 O O . THR A 1 515 ? 39.978 -7.773 2.954 1.00 47.97 515 THR A O 1
ATOM 4205 N N . ASN A 1 516 ? 37.931 -7.120 3.597 1.00 45.00 516 ASN A N 1
ATOM 4206 C CA . ASN A 1 516 ? 37.170 -8.049 2.749 1.00 45.00 516 ASN A CA 1
ATOM 4207 C C . ASN A 1 516 ? 36.429 -7.340 1.592 1.00 45.00 516 ASN A C 1
ATOM 4209 O O . ASN A 1 516 ? 35.504 -7.914 1.019 1.00 45.00 516 ASN A O 1
ATOM 4213 N N . LEU A 1 517 ? 36.787 -6.085 1.273 1.00 45.09 517 LEU A N 1
ATOM 4214 C CA . LEU A 1 517 ? 36.090 -5.258 0.273 1.00 45.09 517 LEU A CA 1
ATOM 4215 C C . LEU A 1 517 ? 36.891 -4.926 -0.997 1.00 45.09 517 LEU A C 1
ATOM 4217 O O . LEU A 1 517 ? 36.295 -4.405 -1.939 1.00 45.09 517 LEU A O 1
ATOM 4221 N N . GLU A 1 518 ? 38.179 -5.267 -1.081 1.00 48.00 518 GLU A N 1
ATOM 4222 C CA . GLU A 1 518 ? 38.851 -5.391 -2.381 1.00 48.00 518 GLU A CA 1
ATOM 4223 C C . GLU A 1 518 ? 38.662 -6.821 -2.912 1.00 48.00 518 GLU A C 1
ATOM 4225 O O . GLU A 1 518 ? 39.245 -7.753 -2.355 1.00 48.00 518 GLU A O 1
ATOM 4230 N N . PRO A 1 519 ? 37.868 -7.040 -3.979 1.00 54.41 519 PRO A N 1
ATOM 4231 C CA . PRO A 1 519 ? 37.983 -8.271 -4.744 1.00 54.41 519 PRO A CA 1
ATOM 4232 C C . PRO A 1 519 ? 39.338 -8.267 -5.456 1.00 54.41 519 PRO A C 1
ATOM 4234 O O . PRO A 1 519 ? 39.691 -7.271 -6.095 1.00 54.41 519 PRO A O 1
ATOM 4237 N N . ASP A 1 520 ? 40.080 -9.378 -5.404 1.00 57.31 520 ASP A N 1
ATOM 4238 C CA . ASP A 1 520 ? 41.273 -9.523 -6.237 1.00 57.31 520 ASP A CA 1
ATOM 4239 C C . ASP A 1 520 ? 40.847 -9.646 -7.708 1.00 57.31 520 ASP A C 1
ATOM 4241 O O . ASP A 1 520 ? 40.525 -10.715 -8.240 1.00 57.31 520 ASP A O 1
ATOM 4245 N N . ASN A 1 521 ? 40.819 -8.491 -8.370 1.00 60.25 521 ASN A N 1
ATOM 4246 C CA . ASN A 1 521 ? 40.464 -8.375 -9.773 1.00 60.25 521 ASN A CA 1
ATOM 4247 C C . ASN A 1 521 ? 41.424 -9.176 -10.666 1.00 60.25 521 ASN A C 1
ATOM 4249 O O . ASN A 1 521 ? 41.022 -9.568 -11.760 1.00 60.25 521 ASN A O 1
ATOM 4253 N N . HIS A 1 522 ? 42.656 -9.457 -10.223 1.00 60.84 522 HIS A N 1
ATOM 4254 C CA . HIS A 1 522 ? 43.601 -10.269 -10.980 1.00 60.84 522 HIS A CA 1
ATOM 4255 C C . HIS A 1 522 ? 43.162 -11.737 -11.025 1.00 60.84 522 HIS A C 1
ATOM 4257 O O . HIS A 1 522 ? 43.129 -12.319 -12.111 1.00 60.84 522 HIS A O 1
ATOM 4263 N N . GLU A 1 523 ? 42.731 -12.317 -9.898 1.00 70.75 523 GLU A N 1
ATOM 4264 C CA . GLU A 1 523 ? 42.208 -13.690 -9.873 1.00 70.75 523 GLU A CA 1
ATOM 4265 C C . GLU A 1 523 ? 40.908 -13.812 -10.687 1.00 70.75 523 GLU A C 1
ATOM 4267 O O . GLU A 1 523 ? 40.763 -14.729 -11.498 1.00 70.75 523 GLU A O 1
ATOM 4272 N N . MET A 1 524 ? 39.987 -12.850 -10.558 1.00 71.12 524 MET A N 1
ATOM 4273 C CA . MET A 1 524 ? 38.744 -12.845 -11.342 1.00 71.12 524 MET A CA 1
ATOM 4274 C C . MET A 1 524 ? 39.00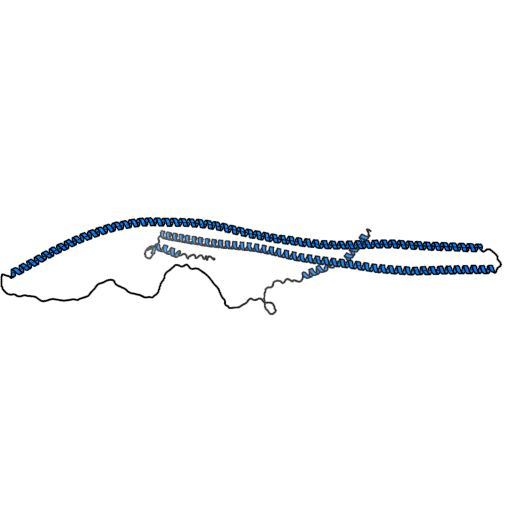9 -12.739 -12.857 1.00 71.12 524 MET A C 1
ATOM 4276 O O . MET A 1 524 ? 38.379 -13.448 -13.644 1.00 71.12 524 MET A O 1
ATOM 4280 N N . ILE A 1 525 ? 39.959 -11.896 -13.279 1.00 75.81 525 ILE A N 1
ATOM 4281 C CA . ILE A 1 525 ? 40.369 -11.779 -14.689 1.00 75.81 525 ILE A CA 1
ATOM 4282 C C . ILE A 1 525 ? 41.032 -13.078 -15.173 1.00 75.81 525 ILE A C 1
ATOM 4284 O O . ILE A 1 525 ? 40.699 -13.554 -16.258 1.00 75.81 525 ILE A O 1
ATOM 4288 N N . MET A 1 526 ? 41.898 -13.697 -14.364 1.00 79.50 526 MET A N 1
ATOM 4289 C CA . MET A 1 526 ? 42.518 -14.994 -14.668 1.00 79.50 526 MET A CA 1
ATOM 4290 C C . MET A 1 526 ? 41.472 -16.102 -14.871 1.00 79.50 526 MET A C 1
ATOM 4292 O O . MET A 1 526 ? 41.557 -16.857 -15.842 1.00 79.50 526 MET A O 1
ATOM 4296 N N . GLN A 1 527 ? 40.452 -16.184 -14.008 1.00 76.44 527 GLN A N 1
ATOM 4297 C CA . GLN A 1 527 ? 39.373 -17.172 -14.137 1.00 76.44 527 GLN A CA 1
ATOM 4298 C C . GLN A 1 527 ? 38.516 -16.938 -15.395 1.00 76.44 527 GLN A C 1
ATOM 4300 O O . GLN A 1 527 ? 38.196 -17.893 -16.108 1.00 76.44 527 GLN A O 1
ATOM 4305 N N . LEU A 1 528 ? 38.192 -15.682 -15.726 1.00 75.25 528 LEU A N 1
ATOM 4306 C CA . LEU A 1 528 ? 37.481 -15.339 -16.965 1.00 75.25 528 LEU A CA 1
ATOM 4307 C C . LEU A 1 528 ? 38.303 -15.706 -18.212 1.00 75.25 528 LEU A C 1
ATOM 4309 O O . LEU A 1 528 ? 37.784 -16.351 -19.124 1.00 75.25 528 LEU A O 1
ATOM 4313 N N . GLN A 1 529 ? 39.597 -15.382 -18.224 1.00 76.50 529 GLN A N 1
ATOM 4314 C CA . GLN A 1 529 ? 40.495 -15.689 -19.339 1.00 76.50 529 GLN A CA 1
ATOM 4315 C C . GLN A 1 529 ? 40.698 -17.207 -19.520 1.00 76.50 529 GLN A C 1
ATOM 4317 O O . GLN A 1 529 ? 40.766 -17.697 -20.650 1.00 76.50 529 GLN A O 1
ATOM 4322 N N . ALA A 1 530 ? 40.708 -17.980 -18.428 1.00 77.31 530 ALA A N 1
ATOM 4323 C CA . ALA A 1 530 ? 40.704 -19.443 -18.476 1.00 77.31 530 ALA A CA 1
ATOM 4324 C C . ALA A 1 530 ? 39.396 -20.018 -19.063 1.00 77.31 530 ALA A C 1
ATOM 4326 O O . ALA A 1 530 ? 39.438 -21.005 -19.803 1.00 77.31 530 ALA A O 1
ATOM 4327 N N . MET A 1 531 ? 38.239 -19.393 -18.801 1.00 71.12 531 MET A N 1
ATOM 4328 C CA . MET A 1 531 ? 36.960 -19.789 -19.413 1.00 71.12 531 MET A CA 1
ATOM 4329 C C . MET A 1 531 ? 36.853 -19.426 -20.902 1.00 71.12 531 MET A C 1
ATOM 4331 O O . MET A 1 531 ? 36.209 -20.151 -21.663 1.00 71.12 531 MET A O 1
ATOM 4335 N N . GLU A 1 532 ? 37.496 -18.354 -21.368 1.00 74.00 532 GLU A N 1
ATOM 4336 C CA . GLU A 1 532 ? 37.601 -18.089 -22.811 1.00 74.00 532 GLU A CA 1
ATOM 4337 C C . GLU A 1 532 ? 38.507 -19.116 -23.510 1.00 74.00 532 GLU A C 1
ATOM 4339 O O . GLU A 1 532 ? 38.165 -19.616 -24.587 1.00 74.00 532 GLU A O 1
ATOM 4344 N N . GLN A 1 533 ? 39.614 -19.516 -22.874 1.00 71.25 533 GLN A N 1
ATOM 4345 C CA . GLN A 1 533 ? 40.509 -20.567 -23.379 1.00 71.25 533 GLN A CA 1
ATOM 4346 C C . GLN A 1 533 ? 39.882 -21.974 -23.373 1.00 71.25 533 GLN A C 1
ATOM 4348 O O . GLN A 1 533 ? 40.278 -22.823 -24.175 1.00 71.25 533 GLN A O 1
ATOM 4353 N N . SER A 1 534 ? 38.898 -22.249 -22.509 1.00 69.31 534 SER A N 1
ATOM 4354 C CA . SER A 1 534 ? 38.143 -23.508 -22.556 1.00 69.31 534 SER A CA 1
ATOM 4355 C C . SER A 1 534 ? 37.059 -23.486 -23.641 1.00 69.31 534 SER A C 1
ATOM 4357 O O . SER A 1 534 ? 36.967 -24.433 -24.421 1.00 69.31 534 SER A O 1
ATOM 4359 N N . ASN A 1 535 ? 36.303 -22.391 -23.779 1.00 61.03 535 ASN A N 1
ATOM 4360 C CA . ASN A 1 535 ? 35.272 -22.254 -24.817 1.00 61.03 535 ASN A CA 1
ATOM 4361 C C . ASN A 1 535 ? 35.842 -22.202 -26.247 1.00 61.03 535 ASN A C 1
ATOM 4363 O O . ASN A 1 535 ? 35.177 -22.628 -27.190 1.00 61.03 535 ASN A O 1
ATOM 4367 N N . THR A 1 536 ? 37.078 -21.728 -26.427 1.00 60.59 536 THR A N 1
ATOM 4368 C CA . THR A 1 536 ? 37.774 -21.742 -27.730 1.00 60.59 536 THR A CA 1
ATOM 4369 C C . THR A 1 536 ? 38.341 -23.111 -28.125 1.00 60.59 536 THR A C 1
ATOM 4371 O O . THR A 1 536 ? 38.760 -23.268 -29.265 1.00 60.59 536 THR A O 1
ATOM 4374 N N . LYS A 1 537 ? 38.295 -24.125 -27.244 1.00 54.25 537 LYS A N 1
ATOM 4375 C CA . LYS A 1 537 ? 38.590 -25.535 -27.585 1.00 54.25 537 LYS A CA 1
ATOM 4376 C C . LYS A 1 537 ? 37.371 -26.339 -28.059 1.00 54.25 537 LYS A C 1
ATOM 4378 O O . LYS A 1 537 ? 37.530 -27.501 -28.421 1.00 54.25 537 LYS A O 1
ATOM 4383 N N . TYR A 1 538 ? 36.178 -25.742 -28.053 1.00 51.28 538 TYR A N 1
ATOM 4384 C CA . TYR A 1 538 ? 34.919 -26.370 -28.479 1.00 51.28 538 TYR A CA 1
ATOM 4385 C C . TYR A 1 538 ? 34.245 -25.609 -29.641 1.00 51.28 538 TYR A C 1
ATOM 4387 O O . TYR A 1 538 ? 33.018 -25.585 -29.756 1.00 51.28 538 TYR A O 1
ATOM 4395 N N . LYS A 1 539 ? 35.060 -24.990 -30.502 1.00 45.44 539 LYS A N 1
ATOM 4396 C CA . LYS A 1 539 ? 34.699 -24.420 -31.808 1.00 45.44 539 LYS A CA 1
ATOM 4397 C C . LYS A 1 539 ? 35.721 -24.849 -32.856 1.00 45.44 539 LYS A C 1
ATOM 4399 O O . LYS A 1 539 ? 35.310 -24.912 -34.032 1.00 45.44 539 LYS A O 1
#

Organism: Holothuria leucospilota (NCBI:txid206669)